Protein 3CIO (pdb70)

Foldseek 3Di:
DQLDQVSQVVVVFHALFEAADDPVVVVWVPDDDDDDDDQCCQPPVVDRRLVGLVSSVVSCVVVVDPLLAFEEEEEALAPPLCRCNSQLSNLLNVVVVVFAEEEEELALADFDVCVVLVHDQQAFLVCVLVPNDDDVVQWDASVSSNYIYGYSHHRDPCSVVSLQRCRVLVVSVVNRVVGNHYYYYYYHQNPDCSCLSNLQNGSEYEYGGERQEDDSPSVVVRVVVSVVGNRDYHHYHYYHNDDDPPDDDGHDDDD/DDDDVDLQVVVVFDALFEAAAFPCCVVPHDPVDDDDQAGDLCCQPVVVTRRLVRLVSSVVSVCVVVDPLLQFEEEEAALAPPLCSCNNLLSNLLVVVVVVWAEEEEELALPDFCVCNRLVHDQAFFDVCVLVVNDDDVVQWAARVSSGYIYGYSHHRDPCSQVSCLRCVLLVVSVVCSVVGNHYYYYYYHLVPDVSCLSSLVNHSEYEYEGEDPPDDSVSRVVSVVVSVVSPGHYNHYYYHHHYPPDDDDDDDDD

InterPro domains:
  IPR003856 Polysaccharide chain length determinant, N-terminal domain [PF02706] (16-107)
  IPR005702 Tyrosine-protein kinase Wzc-like, C-terminal domain [TIGR01007] (513-719)
  IPR005702 Tyrosine-protein kinase Wzc-like, C-terminal domain [cd05387] (513-702)
  IPR025669 AAA domain [PF13614] (543-654)
  IPR027417 P-loop containing nucleoside triphosphate hydrolase [G3DSA:3.40.50.300] (452-726)
  IPR027417 P-loop containing nucleoside triphosphate hydrolase [SSF52540] (532-710)
  IPR032807 Tyrosine-protein kinase, G-rich domain [PF13807] (368-448)
  IPR050445 Bacterial polysaccharide biosynthesis and export [PTHR32309] (1-707)

Nearest PDB structures (foldseek):
  3cio-assembly1_A  TM=1.004E+00  e=1.685E-54  unclassified
  3cio-assembly1_D  TM=9.711E-01  e=8.328E-46  unclassified
  7nib-assembly1_F  TM=9.555E-01  e=6.924E-33  Escherichia coli
  7nib-assembly1_E  TM=9.554E-01  e=2.880E-32  Escherichia coli
  7nhr-assembly1_D  TM=9.250E-01  e=1.443E-31  Escherichia coli

GO terms:
  GO:0042802 identical protein binding (F, IPI)
  GO:0004713 protein tyrosine kinase activity (F, IDA)
  GO:0005886 plasma membrane (C, IDA)
  GO:0016020 membrane (C, IDA)
  GO:0038083 peptidyl-tyrosine autophosphorylation (P, IDA)

Solvent-accessible surface area: 23907 Å² total; per-residue (Å²): 30,1,42,34,36,105,64,7,90,114,93,66,9,60,37,48,10,51,0,37,53,12,141,97,49,103,156,186,239,119,165,128,186,68,26,100,130,50,10,7,13,51,55,44,64,76,15,69,0,1,92,16,0,65,54,0,72,70,34,5,109,134,38,28,102,172,53,171,39,49,2,0,0,0,0,0,0,23,73,112,1,17,20,10,42,0,0,2,4,0,0,4,9,18,1,92,49,30,68,12,4,0,0,0,2,0,16,1,88,184,4,112,1,25,100,54,1,54,21,66,20,116,68,0,0,4,26,8,3,29,46,163,21,113,27,51,117,1,10,39,6,2,3,64,6,5,4,16,1,1,1,31,0,97,80,14,138,42,16,38,97,4,4,122,119,81,55,7,106,77,0,3,90,64,0,41,87,40,24,53,10,0,0,1,2,0,6,10,26,77,58,42,74,1,0,12,29,1,1,129,37,14,14,3,0,0,0,0,4,51,38,1,44,0,22,14,80,28,0,26,65,0,29,85,135,0,95,119,23,65,3,72,17,62,0,4,2,4,0,4,28,97,178,207,79,114,120,95,213,67,137,44,168,150,224,68,6,91,18,34,123,69,5,90,136,98,60,3,57,28,40,10,48,0,39,78,11,46,56,36,72,156,161,31,224,190,209,153,168,160,115,144,33,102,64,9,7,11,44,53,41,60,80,13,66,0,0,57,13,0,51,54,0,60,66,39,4,113,138,39,35,89,144,75,132,53,42,2,0,0,0,0,0,0,20,70,99,0,6,32,7,53,0,0,2,2,0,0,1,9,20,0,73,36,27,63,14,4,0,0,0,4,0,22,1,81,166,6,90,3,17,92,39,0,43,22,62,21,108,79,0,0,4,14,11,2,42,48,161,21,92,17,43,111,1,10,36,8,1,5,56,0,4,2,14,0,1,0,31,0,91,85,14,134,41,18,23,89,3,4,114,124,78,53,6,104,85,0,3,84,64,0,39,80,43,24,54,9,0,0,0,5,4,6,13,17,83,59,42,66,1,0,12,20,1,2,128,34,13,21,7,0,0,0,0,2,55,47,41,96,0,34,8,95,37,2,31,61,0,28,94,150,0,103,110,36,60,4,79,19,73,1,2,0,4,7,6,21,54,170,182,72,110,126,102,218,110,186,52,221

Structure (mmCIF, N/CA/C/O backbone):
data_3CIO
#
_entry.id   3CIO
#
_cell.length_a   115.514
_cell.length_b   51.731
_cell.length_c   120.519
_cell.angle_alpha   90.00
_cell.angle_beta   114.57
_cell.angle_gamma   90.00
#
_symmetry.space_group_name_H-M   'C 1 2 1'
#
loop_
_entity.id
_entity.type
_entity.pdbx_description
1 polymer 'Tyrosine-protein kinase etk'
2 non-polymer 'CHLORIDE ION'
3 water water
#
loop_
_atom_site.group_PDB
_atom_site.id
_atom_site.type_symbol
_atom_site.label_atom_id
_atom_site.label_alt_id
_atom_site.label_comp_id
_atom_site.label_asym_id
_atom_site.label_entity_id
_atom_site.label_seq_id
_atom_site.pdbx_PDB_ins_code
_atom_site.Cartn_x
_atom_site.Cartn_y
_atom_site.Cartn_z
_atom_site.occupancy
_atom_site.B_iso_or_equiv
_atom_site.auth_seq_id
_atom_site.auth_comp_id
_atom_site.auth_asym_id
_atom_site.auth_atom_id
_atom_site.pdbx_PDB_model_num
ATOM 1 N N . GLY A 1 25 ? 2.422 26.443 23.079 1.00 74.10 452 GLY A N 1
ATOM 2 C CA . GLY A 1 25 ? 3.552 25.600 22.598 1.00 81.74 452 GLY A CA 1
ATOM 3 C C . GLY A 1 25 ? 4.864 26.347 22.690 1.00 84.46 452 GLY A C 1
ATOM 4 O O . GLY A 1 25 ? 4.915 27.537 22.398 1.00 89.21 452 GLY A O 1
ATOM 5 N N . VAL A 1 26 ? 5.925 25.657 23.095 1.00 86.54 453 VAL A N 1
ATOM 6 C CA . VAL A 1 26 ? 7.230 26.291 23.229 1.00 92.44 453 VAL A CA 1
ATOM 7 C C . VAL A 1 26 ? 7.945 26.386 21.875 1.00 95.60 453 VAL A C 1
ATOM 8 O O . VAL A 1 26 ? 7.782 27.375 21.163 1.00 98.92 453 VAL A O 1
ATOM 12 N N . GLU A 1 27 ? 8.743 25.382 21.525 1.00 94.08 454 GLU A N 1
ATOM 13 C CA . GLU A 1 27 ? 9.432 25.357 20.234 1.00 96.30 454 GLU A CA 1
ATOM 14 C C . GLU A 1 27 ? 10.692 26.215 20.059 1.00 95.73 454 GLU A C 1
ATOM 15 O O . GLU A 1 27 ? 11.421 26.030 19.083 1.00 93.91 454 GLU A O 1
ATOM 21 N N . ALA A 1 28 ? 10.960 27.141 20.979 1.00 97.51 455 ALA A N 1
ATOM 22 C CA . ALA A 1 28 ? 12.149 28.000 20.858 1.00 98.90 455 ALA A CA 1
ATOM 23 C C . ALA A 1 28 ? 12.966 28.150 22.149 1.00 96.83 455 ALA A C 1
ATOM 24 O O . ALA A 1 28 ? 12.457 28.624 23.163 1.00 95.69 455 ALA A O 1
ATOM 26 N N . PRO A 1 29 ? 14.258 27.773 22.110 1.00 94.79 456 PRO A N 1
ATOM 27 C CA . PRO A 1 29 ? 15.175 27.847 23.256 1.00 94.19 456 PRO A CA 1
ATOM 28 C C . PRO A 1 29 ? 15.115 29.172 24.005 1.00 95.11 456 PRO A C 1
ATOM 29 O O . PRO A 1 29 ? 15.108 29.203 25.239 1.00 93.06 456 PRO A O 1
ATOM 33 N N . GLU A 1 30 ? 15.075 30.262 23.242 1.00 98.49 457 GLU A N 1
ATOM 34 C CA . GLU A 1 30 ? 15.025 31.609 23.801 1.00 97.68 457 GLU A CA 1
ATOM 35 C C . GLU A 1 30 ? 13.646 31.921 24.353 1.00 95.82 457 GLU A C 1
ATOM 36 O O . GLU A 1 30 ? 13.475 32.840 25.154 1.00 96.11 457 GLU A O 1
ATOM 42 N N . GLN A 1 31 ? 12.661 31.149 23.918 1.00 91.33 458 GLN A N 1
ATOM 43 C CA . GLN A 1 31 ? 11.301 31.338 24.382 1.00 89.68 458 GLN A CA 1
ATOM 44 C C . GLN A 1 31 ? 11.183 30.895 25.844 1.00 93.33 458 GLN A C 1
ATOM 45 O O . GLN A 1 31 ? 10.118 31.016 26.460 1.00 93.78 458 GLN A O 1
ATOM 51 N N . LEU A 1 32 ? 12.284 30.376 26.387 1.00 94.66 459 LEU A N 1
ATOM 52 C CA . LEU A 1 32 ? 12.333 29.931 27.778 1.00 94.50 459 LEU A CA 1
ATOM 53 C C . LEU A 1 32 ? 13.247 30.865 28.558 1.00 94.00 459 LEU A C 1
ATOM 54 O O . LEU A 1 32 ? 12.980 31.204 29.711 1.00 88.39 459 LEU A O 1
ATOM 59 N N . GLU A 1 33 ? 14.338 31.267 27.916 1.00 92.63 460 GLU A N 1
ATOM 60 C CA . GLU A 1 33 ? 15.305 32.159 28.533 1.00 94.77 460 GLU A CA 1
ATOM 61 C C . GLU A 1 33 ? 14.598 33.426 29.018 1.00 96.24 460 GLU A C 1
ATOM 62 O O . GLU A 1 33 ? 14.900 33.946 30.093 1.00 92.78 460 GLU A O 1
ATOM 68 N N . GLU A 1 34 ? 13.647 33.905 28.218 1.00 97.95 461 GLU A N 1
ATOM 69 C CA . GLU A 1 34 ? 12.881 35.106 28.544 1.00 97.01 461 GLU A CA 1
ATOM 70 C C . GLU A 1 34 ? 12.084 34.949 29.837 1.00 97.55 461 GLU A C 1
ATOM 71 O O . GLU A 1 34 ? 11.747 35.935 30.493 1.00 100.00 461 GLU A O 1
ATOM 77 N N . HIS A 1 35 ? 11.775 33.706 30.192 1.00 96.60 462 HIS A N 1
ATOM 78 C CA . HIS A 1 35 ? 11.037 33.411 31.413 1.00 97.96 462 HIS A CA 1
ATOM 79 C C . HIS A 1 35 ? 12.053 33.271 32.541 1.00 98.42 462 HIS A C 1
ATOM 80 O O . HIS A 1 35 ? 11.695 33.015 33.694 1.00 94.82 462 HIS A O 1
ATOM 87 N N . GLY A 1 36 ? 13.324 33.440 32.182 1.00 99.19 463 GLY A N 1
ATOM 88 C CA . GLY A 1 36 ? 14.407 33.327 33.143 1.00 100.00 463 GLY A CA 1
ATOM 89 C C . GLY A 1 36 ? 14.966 31.915 33.204 1.00 100.00 463 GLY A C 1
ATOM 90 O O . GLY A 1 36 ? 16.017 31.679 33.803 1.00 99.27 463 GLY A O 1
ATOM 91 N N . ILE A 1 37 ? 14.262 30.983 32.564 1.00 100.00 464 ILE A N 1
ATOM 92 C CA . ILE A 1 37 ? 14.642 29.573 32.540 1.00 94.98 464 ILE A CA 1
ATOM 93 C C . ILE A 1 37 ? 15.839 29.279 31.645 1.00 93.22 464 ILE A C 1
ATOM 94 O O . ILE A 1 37 ? 15.840 29.608 30.459 1.00 92.84 464 ILE A O 1
ATOM 99 N N . SER A 1 38 ? 16.854 28.650 32.232 1.00 89.97 465 SER A N 1
ATOM 100 C CA . SER A 1 38 ? 18.074 28.294 31.519 1.00 88.68 465 SER A CA 1
ATOM 101 C C . SER A 1 38 ? 17.959 26.915 30.878 1.00 86.91 465 SER A C 1
ATOM 102 O O . SER A 1 38 ? 17.641 25.935 31.551 1.00 90.70 465 SER A O 1
ATOM 105 N N . VAL A 1 39 ? 18.219 26.846 29.576 1.00 81.36 466 VAL A N 1
ATOM 106 C CA . VAL A 1 39 ? 18.140 25.590 28.836 1.00 80.48 466 VAL A CA 1
ATOM 107 C C . VAL A 1 39 ? 19.518 24.951 28.635 1.00 79.51 466 VAL A C 1
ATOM 108 O O . VAL A 1 39 ? 20.333 25.440 27.847 1.00 81.59 466 VAL A O 1
ATOM 112 N N . TYR A 1 40 ? 19.768 23.852 29.345 1.00 74.94 467 TYR A N 1
ATOM 113 C CA . TYR A 1 40 ? 21.045 23.149 29.246 1.00 74.30 467 TYR A CA 1
ATOM 114 C C . TYR A 1 40 ? 21.264 22.445 27.915 1.00 72.25 467 TYR A C 1
ATOM 115 O O . TYR A 1 40 ? 22.397 22.102 27.576 1.00 73.88 467 TYR A O 1
ATOM 124 N N . ALA A 1 41 ? 20.192 22.226 27.159 1.00 71.37 468 ALA A N 1
ATOM 125 C CA . ALA A 1 41 ? 20.315 21.571 25.861 1.00 71.02 468 ALA A CA 1
ATOM 126 C C . ALA A 1 41 ? 19.036 21.562 25.030 1.00 69.97 468 ALA A C 1
ATOM 127 O O . ALA A 1 41 ? 17.919 21.597 25.555 1.00 66.80 468 ALA A O 1
ATOM 129 N N . THR A 1 42 ? 19.235 21.522 23.716 1.00 67.32 469 THR A N 1
ATOM 130 C CA . THR A 1 42 ? 18.161 21.481 22.737 1.00 68.83 469 THR A CA 1
ATOM 131 C C . THR A 1 42 ? 18.426 20.202 21.959 1.00 69.89 469 THR A C 1
ATOM 132 O O . THR A 1 42 ? 19.508 20.023 21.400 1.00 64.20 469 THR A O 1
ATOM 136 N N . ILE A 1 43 ? 17.446 19.307 21.938 1.00 73.78 470 ILE A N 1
ATOM 137 C CA . ILE A 1 43 ? 17.616 18.032 21.256 1.00 76.34 470 ILE A CA 1
ATOM 138 C C . ILE A 1 43 ? 16.615 17.817 20.120 1.00 78.96 470 ILE A C 1
ATOM 139 O O . ILE A 1 43 ? 15.401 17.828 20.324 1.00 86.53 470 ILE A O 1
ATOM 144 N N . PRO A 1 44 ? 17.119 17.621 18.899 1.00 76.38 471 PRO A N 1
ATOM 145 C CA . PRO A 1 44 ? 16.260 17.403 17.738 1.00 77.79 471 PRO A CA 1
ATOM 146 C C . PRO A 1 44 ? 15.780 15.965 17.751 1.00 81.99 471 PRO A C 1
ATOM 147 O O . PRO A 1 44 ? 16.448 15.102 18.321 1.00 84.94 471 PRO A O 1
ATOM 151 N N . MET A 1 45 ? 14.640 15.700 17.120 1.00 87.51 472 MET A N 1
ATOM 152 C CA . MET A 1 45 ? 14.124 14.339 17.067 1.00 91.78 472 MET A CA 1
ATOM 153 C C . MET A 1 45 ? 14.600 13.576 15.848 1.00 91.58 472 MET A C 1
ATOM 154 O O . MET A 1 45 ? 14.579 14.081 14.728 1.00 93.96 472 MET A O 1
ATOM 159 N N . SER A 1 46 ? 15.038 12.349 16.096 1.00 92.99 473 SER A N 1
ATOM 160 C CA . SER A 1 46 ? 15.564 11.465 15.068 1.00 93.85 473 SER A CA 1
ATOM 161 C C . SER A 1 46 ? 14.472 10.787 14.249 1.00 96.30 473 SER A C 1
ATOM 162 O O . SER A 1 46 ? 13.558 10.175 14.804 1.00 92.54 473 SER A O 1
ATOM 165 N N . GLU A 1 47 ? 14.572 10.900 12.925 1.00 100.00 474 GLU A N 1
ATOM 166 C CA . GLU A 1 47 ? 13.600 10.279 12.031 1.00 100.00 474 GLU A CA 1
ATOM 167 C C . GLU A 1 47 ? 13.942 8.806 11.840 1.00 100.00 474 GLU A C 1
ATOM 168 O O . GLU A 1 47 ? 13.053 7.972 11.665 1.00 97.65 474 GLU A O 1
ATOM 174 N N . TRP A 1 48 ? 15.236 8.495 11.873 1.00 100.00 475 TRP A N 1
ATOM 175 C CA . TRP A 1 48 ? 15.699 7.119 11.728 1.00 100.00 475 TRP A CA 1
ATOM 176 C C . TRP A 1 48 ? 15.133 6.289 12.881 1.00 100.00 475 TRP A C 1
ATOM 177 O O . TRP A 1 48 ? 14.941 5.078 12.754 1.00 100.00 475 TRP A O 1
ATOM 188 N N . LEU A 1 49 ? 14.861 6.959 14.000 1.00 99.49 476 LEU A N 1
ATOM 189 C CA . LEU A 1 49 ? 14.330 6.306 15.191 1.00 99.93 476 LEU A CA 1
ATOM 190 C C . LEU A 1 49 ? 12.843 5.981 15.044 1.00 100.00 476 LEU A C 1
ATOM 191 O O . LEU A 1 49 ? 12.319 5.121 15.750 1.00 100.00 476 LEU A O 1
ATOM 196 N N . ASP A 1 50 ? 12.156 6.670 14.136 1.00 100.00 477 ASP A N 1
ATOM 197 C CA . ASP A 1 50 ? 10.740 6.386 13.908 1.00 100.00 477 ASP A CA 1
ATOM 198 C C . ASP A 1 50 ? 10.641 5.239 12.910 1.00 100.00 477 ASP A C 1
ATOM 199 O O . ASP A 1 50 ? 9.742 4.400 12.994 1.00 98.67 477 ASP A O 1
ATOM 204 N N . LYS A 1 51 ? 11.572 5.214 11.961 1.00 100.00 478 LYS A N 1
ATOM 205 C CA . LYS A 1 51 ? 11.627 4.135 10.987 1.00 99.33 478 LYS A CA 1
ATOM 206 C C . LYS A 1 51 ? 11.845 2.897 11.855 1.00 100.00 478 LYS A C 1
ATOM 207 O O . LYS A 1 51 ? 11.365 1.805 11.546 1.00 100.00 478 LYS A O 1
ATOM 213 N N . ARG A 1 52 ? 12.571 3.104 12.954 1.00 100.00 479 ARG A N 1
ATOM 214 C CA . ARG A 1 52 ? 12.904 2.059 13.918 1.00 99.45 479 ARG A CA 1
ATOM 215 C C . ARG A 1 52 ? 13.640 0.895 13.270 1.00 100.00 479 ARG A C 1
ATOM 216 O O . ARG A 1 52 ? 13.188 -0.258 13.437 1.00 100.00 479 ARG A O 1
ATOM 224 N N . GLN A 1 64 ? 25.739 -22.466 11.797 1.00 100.00 491 GLN A N 1
ATOM 225 C CA . GLN A 1 64 ? 24.747 -21.424 11.406 1.00 100.00 491 GLN A CA 1
ATOM 226 C C . GLN A 1 64 ? 23.692 -21.246 12.497 1.00 100.00 491 GLN A C 1
ATOM 227 O O . GLN A 1 64 ? 22.493 -21.198 12.219 1.00 100.00 491 GLN A O 1
ATOM 233 N N . GLN A 1 65 ? 24.152 -21.142 13.742 1.00 100.00 492 GLN A N 1
ATOM 234 C CA . GLN A 1 65 ? 23.260 -20.973 14.884 1.00 100.00 492 GLN A CA 1
ATOM 235 C C . GLN A 1 65 ? 23.549 -19.698 15.682 1.00 100.00 492 GLN A C 1
ATOM 236 O O . GLN A 1 65 ? 22.958 -18.652 15.415 1.00 100.00 492 GLN A O 1
ATOM 242 N N . ARG A 1 66 ? 24.453 -19.802 16.656 1.00 100.00 493 ARG A N 1
ATOM 243 C CA . ARG A 1 66 ? 24.844 -18.689 17.529 1.00 100.00 493 ARG A CA 1
ATOM 244 C C . ARG A 1 66 ? 23.661 -18.185 18.363 1.00 100.00 493 ARG A C 1
ATOM 245 O O . ARG A 1 66 ? 22.528 -18.138 17.881 1.00 100.00 493 ARG A O 1
ATOM 253 N N . HIS A 1 67 ? 23.926 -17.812 19.613 1.00 100.00 494 HIS A N 1
ATOM 254 C CA . HIS A 1 67 ? 22.874 -17.316 20.499 1.00 100.00 494 HIS A CA 1
ATOM 255 C C . HIS A 1 67 ? 23.219 -15.962 21.119 1.00 100.00 494 HIS A C 1
ATOM 256 O O . HIS A 1 67 ? 24.356 -15.721 21.527 1.00 100.00 494 HIS A O 1
ATOM 263 N N . ARG A 1 68 ? 22.220 -15.087 21.188 1.00 100.00 495 ARG A N 1
ATOM 264 C CA . ARG A 1 68 ? 22.390 -13.747 21.741 1.00 100.00 495 ARG A CA 1
ATOM 265 C C . ARG A 1 68 ? 21.162 -13.352 22.562 1.00 100.00 495 ARG A C 1
ATOM 266 O O . ARG A 1 68 ? 20.314 -14.192 22.866 1.00 100.00 495 ARG A O 1
ATOM 274 N N . THR A 1 69 ? 21.071 -12.074 22.919 1.00 100.00 496 THR A N 1
ATOM 275 C CA . THR A 1 69 ? 19.945 -11.577 23.706 1.00 100.00 496 THR A CA 1
ATOM 276 C C . THR A 1 69 ? 19.617 -10.127 23.355 1.00 100.00 496 THR A C 1
ATOM 277 O O . THR A 1 69 ? 20.258 -9.528 22.490 1.00 100.00 496 THR A O 1
ATOM 281 N N . LYS A 1 70 ? 18.607 -9.577 24.027 1.00 100.00 497 LYS A N 1
ATOM 282 C CA . LYS A 1 70 ? 18.176 -8.196 23.820 1.00 100.00 497 LYS A CA 1
ATOM 283 C C . LYS A 1 70 ? 17.573 -7.969 22.435 1.00 100.00 497 LYS A C 1
ATOM 284 O O . LYS A 1 70 ? 17.828 -8.729 21.500 1.00 100.00 497 LYS A O 1
ATOM 290 N N . ASN A 1 71 ? 16.776 -6.911 22.314 1.00 100.00 498 ASN A N 1
ATOM 291 C CA . ASN A 1 71 ? 16.140 -6.567 21.047 1.00 100.00 498 ASN A CA 1
ATOM 292 C C . ASN A 1 71 ? 16.365 -5.099 20.682 1.00 100.00 498 ASN A C 1
ATOM 293 O O . ASN A 1 71 ? 16.968 -4.339 21.444 1.00 100.00 498 ASN A O 1
ATOM 298 N N . ILE A 1 72 ? 15.875 -4.711 19.509 1.00 100.00 499 ILE A N 1
ATOM 299 C CA . ILE A 1 72 ? 16.015 -3.343 19.021 1.00 100.00 499 ILE A CA 1
ATOM 300 C C . ILE A 1 72 ? 15.034 -2.407 19.714 1.00 99.51 499 ILE A C 1
ATOM 301 O O . ILE A 1 72 ? 13.988 -2.841 20.192 1.00 100.00 499 ILE A O 1
ATOM 306 N N . PRO A 1 73 ? 15.367 -1.110 19.799 1.00 97.49 500 PRO A N 1
ATOM 307 C CA . PRO A 1 73 ? 16.582 -0.447 19.317 1.00 97.43 500 PRO A CA 1
ATOM 308 C C . PRO A 1 73 ? 17.082 0.609 20.326 1.00 95.49 500 PRO A C 1
ATOM 309 O O . PRO A 1 73 ? 16.279 1.262 21.001 1.00 100.00 500 PRO A O 1
ATOM 313 N N . PHE A 1 74 ? 18.398 0.774 20.437 1.00 86.67 501 PHE A N 1
ATOM 314 C CA . PHE A 1 74 ? 18.954 1.766 21.359 1.00 75.36 501 PHE A CA 1
ATOM 315 C C . PHE A 1 74 ? 19.804 2.749 20.565 1.00 71.33 501 PHE A C 1
ATOM 316 O O . PHE A 1 74 ? 20.970 2.493 20.270 1.00 72.29 501 PHE A O 1
ATOM 324 N N . LEU A 1 75 ? 19.205 3.882 20.231 1.00 69.69 502 LEU A N 1
ATOM 325 C CA . LEU A 1 75 ? 19.858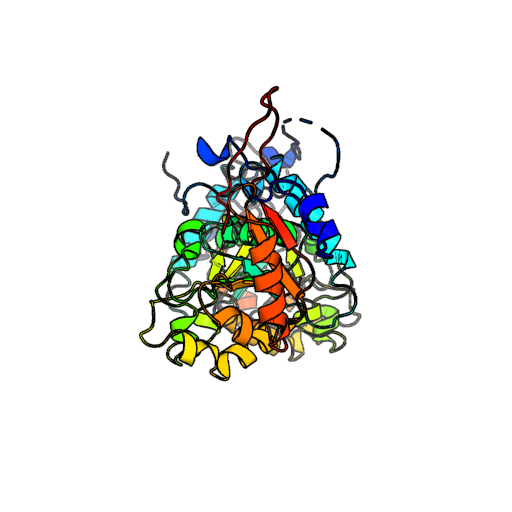 4.917 19.436 1.00 68.33 502 LEU A CA 1
ATOM 326 C C . LEU A 1 75 ? 21.313 5.245 19.785 1.00 66.02 502 LEU A C 1
ATOM 327 O O . LEU A 1 75 ? 22.164 5.327 18.904 1.00 68.01 502 LEU A O 1
ATOM 332 N N . ALA A 1 76 ? 21.599 5.432 21.066 1.00 67.04 503 ALA A N 1
ATOM 333 C CA . ALA A 1 76 ? 22.953 5.773 21.491 1.00 67.61 503 ALA A CA 1
ATOM 334 C C . ALA A 1 76 ? 24.023 4.833 20.951 1.00 68.73 503 ALA A C 1
ATOM 335 O O . ALA A 1 76 ? 25.081 5.290 20.518 1.00 70.34 503 ALA A O 1
ATOM 337 N N . VAL A 1 77 ? 23.768 3.528 20.967 1.00 67.51 504 VAL A N 1
ATOM 338 C CA . VAL A 1 77 ? 24.777 2.599 20.479 1.00 68.25 504 VAL A CA 1
ATOM 339 C C . VAL A 1 77 ? 24.580 2.218 19.018 1.00 73.13 504 VAL A C 1
ATOM 340 O O . VAL A 1 77 ? 25.551 1.969 18.302 1.00 76.39 504 VAL A O 1
ATOM 344 N N . ASP A 1 78 ? 23.328 2.181 18.575 1.00 76.43 505 ASP A N 1
ATOM 345 C CA . ASP A 1 78 ? 23.019 1.831 17.191 1.00 79.27 505 ASP A CA 1
ATOM 346 C C . ASP A 1 78 ? 23.543 2.890 16.230 1.00 82.80 505 ASP A C 1
ATOM 347 O O . ASP A 1 78 ? 24.468 2.623 15.460 1.00 86.32 505 ASP A O 1
ATOM 352 N N . ASN A 1 79 ? 22.949 4.084 16.272 1.00 81.34 506 ASN A N 1
ATOM 353 C CA . ASN A 1 79 ? 23.386 5.186 15.415 1.00 79.76 506 ASN A CA 1
ATOM 354 C C . ASN A 1 79 ? 23.996 6.289 16.280 1.00 76.25 506 ASN A C 1
ATOM 355 O O . ASN A 1 79 ? 23.312 7.225 16.683 1.00 75.28 506 ASN A O 1
ATOM 360 N N . PRO A 1 80 ? 25.298 6.183 16.579 1.00 72.98 507 PRO A N 1
ATOM 361 C CA . PRO A 1 80 ? 26.026 7.152 17.399 1.00 73.16 507 PRO A CA 1
ATOM 362 C C . PRO A 1 80 ? 26.155 8.535 16.789 1.00 77.95 507 PRO A C 1
ATOM 363 O O . PRO A 1 80 ? 26.144 9.536 17.505 1.00 82.48 507 PRO A O 1
ATOM 367 N N . ALA A 1 81 ? 26.282 8.587 15.465 1.00 82.11 508 ALA A N 1
ATOM 368 C CA . ALA A 1 81 ? 26.442 9.851 14.744 1.00 82.18 508 ALA A CA 1
ATOM 369 C C . ALA A 1 81 ? 25.158 10.665 14.644 1.00 81.00 508 ALA A C 1
ATOM 370 O O . ALA A 1 81 ? 25.176 11.817 14.208 1.00 80.53 508 ALA A O 1
ATOM 372 N N . ASP A 1 82 ? 24.049 10.061 15.052 1.00 79.20 509 ASP A N 1
ATOM 373 C CA . ASP A 1 82 ? 22.748 10.713 15.005 1.00 77.07 509 ASP A CA 1
ATOM 374 C C . ASP A 1 82 ? 22.789 12.124 15.582 1.00 75.08 509 ASP A C 1
ATOM 375 O O . ASP A 1 82 ? 23.536 12.403 16.511 1.00 75.84 509 ASP A O 1
ATOM 380 N N . SER A 1 83 ? 21.980 13.013 15.022 1.00 72.25 510 SER A N 1
ATOM 381 C CA . SER A 1 83 ? 21.933 14.396 15.476 1.00 74.98 510 SER A CA 1
ATOM 382 C C . SER A 1 83 ? 21.343 14.538 16.880 1.00 75.45 510 SER A C 1
ATOM 383 O O . SER A 1 83 ? 21.699 15.453 17.623 1.00 74.35 510 SER A O 1
ATOM 386 N N . ALA A 1 84 ? 20.440 13.630 17.241 1.00 75.73 511 ALA A N 1
ATOM 387 C CA . ALA A 1 84 ? 19.813 13.667 18.559 1.00 75.67 511 ALA A CA 1
ATOM 388 C C . ALA A 1 84 ? 20.844 13.313 19.631 1.00 74.40 511 ALA A C 1
ATOM 389 O O . ALA A 1 84 ? 20.848 13.886 20.722 1.00 75.21 511 ALA A O 1
ATOM 391 N N . VAL A 1 85 ? 21.719 12.369 19.296 1.00 72.80 512 VAL A N 1
ATOM 392 C CA . VAL A 1 85 ? 22.771 11.902 20.186 1.00 70.27 512 VAL A CA 1
ATOM 393 C C . VAL A 1 85 ? 23.862 12.959 20.383 1.00 72.45 512 VAL A C 1
ATOM 394 O O . VAL A 1 85 ? 24.320 13.187 21.504 1.00 72.36 512 VAL A O 1
ATOM 398 N N . GLU A 1 86 ? 24.279 13.593 19.290 1.00 71.23 513 GLU A N 1
ATOM 399 C CA . GLU A 1 86 ? 25.307 14.632 19.339 1.00 74.03 513 GLU A CA 1
ATOM 400 C C . GLU A 1 86 ? 24.894 15.741 20.306 1.00 74.61 513 GLU A C 1
ATOM 401 O O . GLU A 1 86 ? 25.732 16.348 20.982 1.00 76.73 513 GLU A O 1
ATOM 407 N N . ALA A 1 87 ? 23.595 16.009 20.359 1.00 72.15 514 ALA A N 1
ATOM 408 C CA . ALA A 1 87 ? 23.075 17.046 21.235 1.00 75.00 514 ALA A CA 1
ATOM 409 C C . ALA A 1 87 ? 23.130 16.608 22.694 1.00 73.89 514 ALA A C 1
ATOM 410 O O . ALA A 1 87 ? 23.370 17.422 23.582 1.00 79.62 514 ALA A O 1
ATOM 412 N N . VAL A 1 88 ? 22.905 15.321 22.939 1.00 72.72 515 VAL A N 1
ATOM 413 C CA . VAL A 1 88 ? 22.951 14.793 24.297 1.00 66.25 515 VAL A CA 1
ATOM 414 C C . VAL A 1 88 ? 24.380 14.906 24.821 1.00 65.18 515 VAL A C 1
ATOM 415 O O . VAL A 1 88 ? 24.589 15.111 26.017 1.00 62.10 515 VAL A O 1
ATOM 419 N N . ARG A 1 89 ? 25.360 14.779 23.925 1.00 62.00 516 ARG A N 1
ATOM 420 C CA . ARG A 1 89 ? 26.764 14.899 24.319 1.00 63.38 516 ARG A CA 1
ATOM 421 C C . ARG A 1 89 ? 27.004 16.338 24.759 1.00 65.15 516 ARG A C 1
ATOM 422 O O . ARG A 1 89 ? 27.802 16.602 25.662 1.00 67.22 516 ARG A O 1
ATOM 430 N N . ALA A 1 90 ? 26.308 17.263 24.099 1.00 62.44 517 ALA A N 1
ATOM 431 C CA . ALA A 1 90 ? 26.414 18.678 24.417 1.00 60.53 517 ALA A CA 1
ATOM 432 C C . ALA A 1 90 ? 25.764 18.882 25.774 1.00 58.83 517 ALA A C 1
ATOM 433 O O . ALA A 1 90 ? 26.121 19.798 26.510 1.00 61.54 517 ALA A O 1
ATOM 435 N N . LEU A 1 91 ? 24.804 18.015 26.090 1.00 56.07 518 LEU A N 1
ATOM 436 C CA . LEU A 1 91 ? 24.100 18.061 27.364 1.00 56.62 518 LEU A CA 1
ATOM 437 C C . LEU A 1 91 ? 25.098 17.591 28.424 1.00 69.02 518 LEU A C 1
ATOM 438 O O . LEU A 1 91 ? 25.080 18.056 29.571 1.00 74.11 518 LEU A O 1
ATOM 443 N N . ARG A 1 92 ? 25.967 16.660 28.031 1.00 65.16 519 ARG A N 1
ATOM 444 C CA . ARG A 1 92 ? 26.981 16.141 28.935 1.00 65.22 519 ARG A CA 1
ATOM 445 C C . ARG A 1 92 ? 27.965 17.254 29.256 1.00 60.91 519 ARG A C 1
ATOM 446 O O . ARG A 1 92 ? 28.224 17.550 30.423 1.00 63.31 519 ARG A O 1
ATOM 454 N N . THR A 1 93 ? 28.512 17.862 28.209 1.00 52.11 520 THR A N 1
ATOM 455 C CA . THR A 1 93 ? 29.466 18.944 28.366 1.00 47.38 520 THR A CA 1
ATOM 456 C C . THR A 1 93 ? 28.915 20.050 29.263 1.00 52.22 520 THR A C 1
ATOM 457 O O . THR A 1 93 ? 29.667 20.683 30.000 1.00 51.88 520 THR A O 1
ATOM 461 N N . SER A 1 94 ? 27.604 20.274 29.204 1.00 49.99 521 SER A N 1
ATOM 462 C CA . SER A 1 94 ? 26.965 21.294 30.027 1.00 56.84 521 SER A CA 1
ATOM 463 C C . SER A 1 94 ? 26.914 20.891 31.494 1.00 63.85 521 SER A C 1
ATOM 464 O O . SER A 1 94 ? 27.215 21.703 32.369 1.00 63.90 521 SER A O 1
ATOM 467 N N . LEU A 1 95 ? 26.514 19.649 31.764 1.00 68.26 522 LEU A N 1
ATOM 468 C CA . LEU A 1 95 ? 26.457 19.161 33.137 1.00 63.75 522 LEU A CA 1
ATOM 469 C C . LEU A 1 95 ? 27.865 19.097 33.714 1.00 65.17 522 LEU A C 1
ATOM 470 O O . LEU A 1 95 ? 28.072 19.369 34.897 1.00 60.55 522 LEU A O 1
ATOM 475 N N . HIS A 1 96 ? 28.835 18.739 32.876 1.00 67.19 523 HIS A N 1
ATOM 476 C CA . HIS A 1 96 ? 30.220 18.652 33.331 1.00 71.32 523 HIS A CA 1
ATOM 477 C C . HIS A 1 96 ? 30.588 19.921 34.093 1.00 73.00 523 HIS A C 1
ATOM 478 O O . HIS A 1 96 ? 31.157 19.864 35.181 1.00 73.33 523 HIS A O 1
ATOM 485 N N . PHE A 1 97 ? 30.271 21.065 33.498 1.00 71.80 524 PHE A N 1
ATOM 486 C CA . PHE A 1 97 ? 30.530 22.353 34.118 1.00 71.08 524 PHE A CA 1
ATOM 487 C C . PHE A 1 97 ? 29.521 22.517 35.255 1.00 74.24 524 PHE A C 1
ATOM 488 O O . PHE A 1 97 ? 29.884 22.509 36.428 1.00 72.10 524 PHE A O 1
ATOM 496 N N . ALA A 1 98 ? 28.249 22.651 34.896 1.00 75.18 525 ALA A N 1
ATOM 497 C CA . ALA A 1 98 ? 27.188 22.812 35.876 1.00 79.18 525 ALA A CA 1
ATOM 498 C C . ALA A 1 98 ? 27.463 21.979 37.123 1.00 84.55 525 ALA A C 1
ATOM 499 O O . ALA A 1 98 ? 27.536 22.511 38.231 1.00 88.22 525 ALA A O 1
ATOM 501 N N . MET A 1 99 ? 27.619 20.671 36.936 1.00 84.04 526 MET A N 1
ATOM 502 C CA . MET A 1 99 ? 27.881 19.763 38.047 1.00 84.15 526 MET A CA 1
ATOM 503 C C . MET A 1 99 ? 29.339 19.791 38.474 1.00 89.91 526 MET A C 1
ATOM 504 O O . MET A 1 99 ? 30.009 18.757 38.522 1.00 90.65 526 MET A O 1
ATOM 509 N N . MET A 1 100 ? 29.832 20.986 38.774 1.00 96.04 527 MET A N 1
ATOM 510 C CA . MET A 1 100 ? 31.206 21.144 39.220 1.00 95.47 527 MET A CA 1
ATOM 511 C C . MET A 1 100 ? 31.122 21.439 40.712 1.00 96.39 527 MET A C 1
ATOM 512 O O . MET A 1 100 ? 30.355 22.303 41.147 1.00 90.09 527 MET A O 1
ATOM 517 N N . GLU A 1 101 ? 31.893 20.693 41.491 1.00 100.00 528 GLU A N 1
ATOM 518 C CA . GLU A 1 101 ? 31.923 20.861 42.936 1.00 100.00 528 GLU A CA 1
ATOM 519 C C . GLU A 1 101 ? 30.545 21.140 43.538 1.00 100.00 528 GLU A C 1
ATOM 520 O O . GLU A 1 101 ? 30.203 22.279 43.856 1.00 100.00 528 GLU A O 1
ATOM 526 N N . THR A 1 102 ? 29.755 20.078 43.662 1.00 100.00 529 THR A N 1
ATOM 527 C CA . THR A 1 102 ? 28.421 20.134 44.251 1.00 98.35 529 THR A CA 1
ATOM 528 C C . THR A 1 102 ? 28.396 18.954 45.221 1.00 97.22 529 THR A C 1
ATOM 529 O O . THR A 1 102 ? 27.447 18.770 45.990 1.00 96.44 529 THR A O 1
ATOM 533 N N . GLU A 1 103 ? 29.477 18.172 45.161 1.00 95.15 530 GLU A N 1
ATOM 534 C CA . GLU A 1 103 ? 29.697 16.981 45.984 1.00 89.04 530 GLU A CA 1
ATOM 535 C C . GLU A 1 103 ? 28.751 15.823 45.668 1.00 82.36 530 GLU A C 1
ATOM 536 O O . GLU A 1 103 ? 29.173 14.667 45.616 1.00 79.49 530 GLU A O 1
ATOM 542 N N . ASN A 1 104 ? 27.478 16.141 45.451 1.00 73.57 531 ASN A N 1
ATOM 543 C CA . ASN A 1 104 ? 26.471 15.139 45.123 1.00 63.86 531 ASN A CA 1
ATOM 544 C C . ASN A 1 104 ? 26.536 14.826 43.630 1.00 58.09 531 ASN A C 1
ATOM 545 O O . ASN A 1 104 ? 26.683 15.732 42.808 1.00 63.25 531 ASN A O 1
ATOM 550 N N . ASN A 1 105 ? 26.435 13.550 43.273 1.00 51.43 532 ASN A N 1
ATOM 551 C CA . ASN A 1 105 ? 26.480 13.172 41.867 1.00 47.06 532 ASN A CA 1
ATOM 552 C C . ASN A 1 105 ? 25.221 12.482 41.371 1.00 42.78 532 ASN A C 1
ATOM 553 O O . ASN A 1 105 ? 25.261 11.655 40.470 1.00 34.64 532 ASN A O 1
ATOM 558 N N . ILE A 1 106 ? 24.102 12.856 41.975 1.00 35.27 533 ILE A N 1
ATOM 559 C CA . ILE A 1 106 ? 22.802 12.340 41.605 1.00 42.74 533 ILE A CA 1
ATOM 560 C C . ILE A 1 106 ? 22.120 13.440 40.802 1.00 45.79 533 ILE A C 1
ATOM 561 O O . ILE A 1 106 ? 22.009 14.577 41.257 1.00 46.16 533 ILE A O 1
ATOM 566 N N . LEU A 1 107 ? 21.685 13.087 39.599 1.00 44.78 534 LEU A N 1
ATOM 567 C CA . LEU A 1 107 ? 21.021 14.007 38.695 1.00 42.56 534 LEU A CA 1
ATOM 568 C C . LEU A 1 107 ? 19.613 13.487 38.460 1.00 49.05 534 LEU A C 1
ATOM 569 O O . LEU A 1 107 ? 19.433 12.400 37.912 1.00 59.09 534 LEU A O 1
ATOM 574 N N . MET A 1 108 ? 18.613 14.246 38.891 1.00 50.01 535 MET A N 1
ATOM 575 C CA . MET A 1 108 ? 17.226 13.836 38.707 1.00 48.59 535 MET A CA 1
ATOM 576 C C . MET A 1 108 ? 16.665 14.433 37.413 1.00 44.76 535 MET A C 1
ATOM 577 O O . MET A 1 108 ? 16.768 15.629 37.183 1.00 47.26 535 MET A O 1
ATOM 582 N N . ILE A 1 109 ? 16.102 13.591 36.556 1.00 48.87 536 ILE A N 1
ATOM 583 C CA . ILE A 1 109 ? 15.501 14.070 35.318 1.00 50.58 536 ILE A CA 1
ATOM 584 C C . ILE A 1 109 ? 13.997 13.894 35.427 1.00 58.81 536 ILE A C 1
ATOM 585 O O . ILE A 1 109 ? 13.499 12.858 35.864 1.00 57.85 536 ILE A O 1
ATOM 590 N N . THR A 1 110 ? 13.270 14.925 35.030 1.00 64.88 537 THR A N 1
ATOM 591 C CA . THR A 1 110 ? 11.823 14.891 35.097 1.00 64.13 537 THR A CA 1
ATOM 592 C C . THR A 1 110 ? 11.276 15.817 34.035 1.00 60.06 537 THR A C 1
ATOM 593 O O . THR A 1 110 ? 12.021 16.581 33.424 1.00 60.30 537 THR A O 1
ATOM 597 N N . GLY A 1 111 ? 9.975 15.735 33.802 1.00 58.38 538 GLY A N 1
ATOM 598 C CA . GLY A 1 111 ? 9.369 16.586 32.802 1.00 58.52 538 GLY A CA 1
ATOM 599 C C . GLY A 1 111 ? 8.201 17.375 33.345 1.00 60.51 538 GLY A C 1
ATOM 600 O O . GLY A 1 111 ? 7.739 17.153 34.467 1.00 57.84 538 GLY A O 1
ATOM 601 N N . ALA A 1 112 ? 7.718 18.314 32.544 1.00 65.07 539 ALA A N 1
ATOM 602 C CA . ALA A 1 112 ? 6.582 19.114 32.953 1.00 64.56 539 ALA A CA 1
ATOM 603 C C . ALA A 1 112 ? 5.367 18.195 32.988 1.00 63.80 539 ALA A C 1
ATOM 604 O O . ALA A 1 112 ? 4.705 18.047 34.022 1.00 62.33 539 ALA A O 1
ATOM 606 N N . THR A 1 113 ? 5.103 17.554 31.854 1.00 60.49 540 THR A N 1
ATOM 607 C CA . THR A 1 113 ? 3.952 16.666 31.717 1.00 67.30 540 THR A CA 1
ATOM 608 C C . THR A 1 113 ? 4.325 15.345 31.041 1.00 68.38 540 THR A C 1
ATOM 609 O O . THR A 1 113 ? 5.493 15.100 30.729 1.00 73.61 540 THR A O 1
ATOM 613 N N . PRO A 1 114 ? 3.330 14.467 30.827 1.00 67.21 541 PRO A N 1
ATOM 614 C CA . PRO A 1 114 ? 3.545 13.168 30.176 1.00 66.01 541 PRO A CA 1
ATOM 615 C C . PRO A 1 114 ? 3.932 13.294 28.690 1.00 69.59 541 PRO A C 1
ATOM 616 O O . PRO A 1 114 ? 3.582 14.269 28.021 1.00 77.13 541 PRO A O 1
ATOM 620 N N . ASP A 1 115 ? 4.658 12.301 28.188 1.00 70.64 542 ASP A N 1
ATOM 621 C CA . ASP A 1 115 ? 5.104 12.265 26.795 1.00 76.31 542 ASP A CA 1
ATOM 622 C C . ASP A 1 115 ? 6.057 13.406 26.425 1.00 70.65 542 ASP A C 1
ATOM 623 O O . ASP A 1 115 ? 5.908 14.051 25.388 1.00 68.85 542 ASP A O 1
ATOM 628 N N . SER A 1 116 ? 7.049 13.634 27.275 1.00 67.68 543 SER A N 1
ATOM 629 C CA . SER A 1 116 ? 8.039 14.682 27.060 1.00 64.21 543 SER A CA 1
ATOM 630 C C . SER A 1 116 ? 9.302 14.112 26.428 1.00 60.47 543 SER A C 1
ATOM 631 O O . SER A 1 116 ? 10.174 14.856 25.970 1.00 56.34 543 SER A O 1
ATOM 634 N N . GLY A 1 117 ? 9.390 12.785 26.407 1.00 60.02 544 GLY A N 1
ATOM 635 C CA . GLY A 1 117 ? 10.556 12.121 25.855 1.00 53.39 544 GLY A CA 1
ATOM 636 C C . GLY A 1 117 ? 11.692 12.160 26.852 1.00 52.07 544 GLY A C 1
ATOM 637 O O . GLY A 1 117 ? 12.856 12.070 26.474 1.00 54.74 544 GLY A O 1
ATOM 638 N N . LYS A 1 118 ? 11.352 12.288 28.133 1.00 53.30 545 LYS A N 1
ATOM 639 C CA . LYS A 1 118 ? 12.358 12.366 29.183 1.00 51.08 545 LYS A CA 1
ATOM 640 C C . LYS A 1 118 ? 13.136 11.074 29.344 1.00 48.98 545 LYS A C 1
ATOM 641 O O . LYS A 1 118 ? 14.320 11.106 29.655 1.00 50.79 545 LYS A O 1
ATOM 647 N N . THR A 1 119 ? 12.483 9.939 29.131 1.00 45.48 546 THR A N 1
ATOM 648 C CA . THR A 1 119 ? 13.168 8.657 29.245 1.00 46.20 546 THR A CA 1
ATOM 649 C C . THR A 1 119 ? 14.176 8.522 28.113 1.00 50.42 546 THR A C 1
ATOM 650 O O . THR A 1 119 ? 15.208 7.872 28.263 1.00 56.95 546 THR A O 1
ATOM 654 N N . PHE A 1 120 ? 13.874 9.131 26.973 1.00 44.37 547 PHE A N 1
ATOM 655 C CA . PHE A 1 120 ? 14.784 9.060 25.850 1.00 41.42 547 PHE A CA 1
ATOM 656 C C . PHE A 1 120 ? 16.049 9.850 26.175 1.00 45.82 547 PHE A C 1
ATOM 657 O O . PHE A 1 120 ? 17.174 9.377 25.987 1.00 42.37 547 PHE A O 1
ATOM 665 N N . VAL A 1 121 ? 15.844 11.073 26.646 1.00 47.75 548 VAL A N 1
ATOM 666 C CA . VAL A 1 121 ? 16.937 11.954 27.010 1.00 49.39 548 VAL A CA 1
ATOM 667 C C . VAL A 1 121 ? 17.803 11.318 28.102 1.00 49.91 548 VAL A C 1
ATOM 668 O O . VAL A 1 121 ? 19.036 11.264 27.978 1.00 44.95 548 VAL A O 1
ATOM 672 N N . SER A 1 122 ? 17.159 10.832 29.166 1.00 38.03 549 SER A N 1
ATOM 673 C CA . SER A 1 122 ? 17.905 10.267 30.267 1.00 39.12 549 SER A CA 1
ATOM 674 C C . SER A 1 122 ? 18.654 9.007 29.898 1.00 43.78 549 SER A C 1
ATOM 675 O O . SER A 1 122 ? 19.850 8.897 30.171 1.00 49.54 549 SER A O 1
ATOM 678 N N . SER A 1 123 ? 17.974 8.062 29.264 1.00 44.74 550 SER A N 1
ATOM 679 C CA . SER A 1 123 ? 18.635 6.832 28.853 1.00 45.49 550 SER A CA 1
ATOM 680 C C . SER A 1 123 ? 19.782 7.080 27.865 1.00 46.31 550 SER A C 1
ATOM 681 O O . SER A 1 123 ? 20.807 6.403 27.941 1.00 51.55 550 SER A O 1
ATOM 684 N N . THR A 1 124 ? 19.631 8.046 26.952 1.00 46.24 551 THR A N 1
ATOM 685 C CA . THR A 1 124 ? 20.691 8.349 25.974 1.00 42.58 551 THR A CA 1
ATOM 686 C C . THR A 1 124 ? 21.873 9.015 26.677 1.00 39.74 551 THR A C 1
ATOM 687 O O . THR A 1 124 ? 23.031 8.794 26.322 1.00 46.54 551 THR A O 1
ATOM 691 N N . LEU A 1 125 ? 21.568 9.836 27.677 1.00 40.87 552 LEU A N 1
ATOM 692 C CA . LEU A 1 125 ? 22.589 10.521 28.459 1.00 42.09 552 LEU A CA 1
ATOM 693 C C . LEU A 1 125 ? 23.411 9.495 29.236 1.00 39.56 552 LEU A C 1
ATOM 694 O O . LEU A 1 125 ? 24.637 9.576 29.298 1.00 44.28 552 LEU A O 1
ATOM 699 N N . ALA A 1 126 ? 22.722 8.535 29.834 1.00 32.93 553 ALA A N 1
ATOM 700 C CA . ALA A 1 126 ? 23.378 7.476 30.579 1.00 36.15 553 ALA A CA 1
ATOM 701 C C . ALA A 1 126 ? 24.375 6.742 29.681 1.00 38.69 553 ALA A C 1
ATOM 702 O O . ALA A 1 126 ? 25.525 6.508 30.065 1.00 41.16 553 ALA A O 1
ATOM 704 N N . ALA A 1 127 ? 23.922 6.372 28.485 1.00 48.87 554 ALA A N 1
ATOM 705 C CA . ALA A 1 127 ? 24.766 5.663 27.519 1.00 52.74 554 ALA A CA 1
ATOM 706 C C . ALA A 1 127 ? 25.964 6.521 27.127 1.00 55.61 554 ALA A C 1
ATOM 707 O O . ALA A 1 127 ? 27.102 6.047 27.093 1.00 59.05 554 ALA A O 1
ATOM 709 N N . VAL A 1 128 ? 25.704 7.790 26.838 1.00 53.55 555 VAL A N 1
ATOM 710 C CA . VAL A 1 128 ? 26.769 8.700 26.448 1.00 55.73 555 VAL A CA 1
ATOM 711 C C . VAL A 1 128 ? 27.822 8.898 27.539 1.00 51.09 555 VAL A C 1
ATOM 712 O O . VAL A 1 128 ? 29.019 8.837 27.257 1.00 47.93 555 VAL A O 1
ATOM 716 N N . ILE A 1 129 ? 27.385 9.137 28.774 1.00 45.96 556 ILE A N 1
ATOM 717 C CA . ILE A 1 129 ? 28.322 9.319 29.879 1.00 46.12 556 ILE A CA 1
ATOM 718 C C . ILE A 1 129 ? 29.098 8.023 30.175 1.00 44.06 556 ILE A C 1
ATOM 719 O O . ILE A 1 129 ? 30.324 8.042 30.289 1.00 40.50 556 ILE A O 1
ATOM 724 N N . ALA A 1 130 ? 28.395 6.900 30.276 1.00 42.75 557 ALA A N 1
ATOM 725 C CA . ALA A 1 130 ? 29.050 5.617 30.529 1.00 38.99 557 ALA A CA 1
ATOM 726 C C . ALA A 1 130 ? 30.111 5.359 29.474 1.00 44.48 557 ALA A C 1
ATOM 727 O O . ALA A 1 130 ? 31.212 4.910 29.778 1.00 48.31 557 ALA A O 1
ATOM 729 N N . GLN A 1 131 ? 29.765 5.634 28.223 1.00 50.35 558 GLN A N 1
ATOM 730 C CA . GLN A 1 131 ? 30.675 5.429 27.113 1.00 52.61 558 GLN A CA 1
ATOM 731 C C . GLN A 1 131 ? 32.007 6.158 27.333 1.00 58.23 558 GLN A C 1
ATOM 732 O O . GLN A 1 131 ? 33.040 5.759 26.793 1.00 55.71 558 GLN A O 1
ATOM 738 N N . SER A 1 132 ? 31.980 7.218 28.138 1.00 60.13 559 SER A N 1
ATOM 739 C CA . SER A 1 132 ? 33.180 8.009 28.425 1.00 57.07 559 SER A CA 1
ATOM 740 C C . SER A 1 132 ? 34.033 7.371 29.496 1.00 56.11 559 SER A C 1
ATOM 741 O O . SER A 1 132 ? 34.935 8.013 30.009 1.00 58.54 559 SER A O 1
ATOM 744 N N . ASP A 1 133 ? 33.754 6.119 29.835 1.00 55.97 560 ASP A N 1
ATOM 745 C CA . ASP A 1 133 ? 34.492 5.424 30.890 1.00 58.74 560 ASP A CA 1
ATOM 746 C C . ASP A 1 133 ? 34.064 5.945 32.254 1.00 52.14 560 ASP A C 1
ATOM 747 O O . ASP A 1 133 ? 34.897 6.215 33.104 1.00 48.39 560 ASP A O 1
ATOM 752 N N . GLN A 1 134 ? 32.758 6.075 32.447 1.00 46.37 561 GLN A N 1
ATOM 753 C CA . GLN A 1 134 ? 32.192 6.561 33.693 1.00 50.27 561 GLN A CA 1
ATOM 754 C C . GLN A 1 134 ? 31.188 5.530 34.235 1.00 52.02 561 GLN A C 1
ATOM 755 O O . GLN A 1 134 ? 30.476 4.870 33.466 1.00 44.52 561 GLN A O 1
ATOM 761 N N . LYS A 1 135 ? 31.138 5.393 35.558 1.00 46.08 562 LYS A N 1
ATOM 762 C CA . LYS A 1 135 ? 30.219 4.458 36.186 1.00 41.55 562 LYS A CA 1
ATOM 763 C C . LYS A 1 135 ? 28.870 5.137 36.400 1.00 45.44 562 LYS A C 1
ATOM 764 O O . LYS A 1 135 ? 28.754 6.075 37.198 1.00 37.14 562 LYS A O 1
ATOM 770 N N . VAL A 1 136 ? 27.841 4.684 35.692 1.00 41.69 563 VAL A N 1
ATOM 771 C CA . VAL A 1 136 ? 26.548 5.310 35.889 1.00 40.93 563 VAL A CA 1
ATOM 772 C C . VAL A 1 136 ? 25.489 4.311 36.312 1.00 36.51 563 VAL A C 1
ATOM 773 O O . VAL A 1 136 ? 25.498 3.143 35.924 1.00 38.92 563 VAL A O 1
ATOM 777 N N . LEU A 1 137 ? 24.591 4.800 37.148 1.00 33.16 564 LEU A N 1
ATOM 778 C CA . LEU A 1 137 ? 23.493 4.019 37.660 1.00 37.93 564 LEU A CA 1
ATOM 779 C C . LEU A 1 137 ? 22.237 4.766 37.236 1.00 37.97 564 LEU A C 1
ATOM 780 O O . LEU A 1 137 ? 22.103 5.966 37.470 1.00 41.32 564 LEU A O 1
ATOM 785 N N . PHE A 1 138 ? 21.322 4.055 36.601 1.00 35.77 565 PHE A N 1
ATOM 786 C CA . PHE A 1 138 ? 20.090 4.665 36.142 1.00 30.92 565 PHE A CA 1
ATOM 787 C C . PHE A 1 138 ? 18.906 4.118 36.925 1.00 25.40 565 PHE A C 1
ATOM 788 O O . PHE A 1 138 ? 18.695 2.906 36.969 1.00 27.53 565 PHE A O 1
ATOM 796 N N . ILE A 1 139 ? 18.143 4.980 37.582 1.00 21.18 566 ILE A N 1
ATOM 797 C CA . ILE A 1 139 ? 17.004 4.429 38.272 1.00 24.45 566 ILE A CA 1
ATOM 798 C C . ILE A 1 139 ? 15.685 5.034 37.800 1.00 36.65 566 ILE A C 1
ATOM 799 O O . ILE A 1 139 ? 15.520 6.256 37.702 1.00 38.21 566 ILE A O 1
ATOM 804 N N . ASP A 1 140 ? 14.754 4.140 37.472 1.00 43.99 567 ASP A N 1
ATOM 805 C CA . ASP A 1 140 ? 13.439 4.527 37.000 1.00 48.40 567 ASP A CA 1
ATOM 806 C C . ASP A 1 140 ? 12.511 4.672 38.203 1.00 48.86 567 ASP A C 1
ATOM 807 O O . ASP A 1 140 ? 11.963 3.691 38.713 1.00 35.53 567 ASP A O 1
ATOM 812 N N . ALA A 1 141 ? 12.346 5.919 38.640 1.00 53.28 568 ALA A N 1
ATOM 813 C CA . ALA A 1 141 ? 11.516 6.247 39.793 1.00 54.60 568 ALA A CA 1
ATOM 814 C C . ALA A 1 141 ? 10.040 6.476 39.469 1.00 58.47 568 ALA A C 1
ATOM 815 O O . ALA A 1 141 ? 9.278 6.919 40.333 1.00 66.16 568 ALA A O 1
ATOM 817 N N . ASP A 1 142 ? 9.637 6.209 38.229 1.00 57.81 569 ASP A N 1
ATOM 818 C CA . ASP A 1 142 ? 8.231 6.345 37.868 1.00 53.20 569 ASP A CA 1
ATOM 819 C C . ASP A 1 142 ? 7.613 5.007 38.292 1.00 52.94 569 ASP A C 1
ATOM 820 O O . ASP A 1 142 ? 7.446 4.107 37.467 1.00 43.94 569 ASP A O 1
ATOM 825 N N . LEU A 1 143 ? 7.285 4.878 39.578 1.00 49.42 570 LEU A N 1
ATOM 826 C CA . LEU A 1 143 ? 6.720 3.643 40.107 1.00 50.22 570 LEU A CA 1
ATOM 827 C C . LEU A 1 143 ? 5.352 3.259 39.568 1.00 51.86 570 LEU A C 1
ATOM 828 O O . LEU A 1 143 ? 4.879 2.140 39.795 1.00 53.74 570 LEU A O 1
ATOM 833 N N . ARG A 1 144 ? 4.703 4.182 38.874 1.00 51.30 571 ARG A N 1
ATOM 834 C CA . ARG A 1 144 ? 3.393 3.900 38.309 1.00 48.76 571 ARG A CA 1
ATOM 835 C C . ARG A 1 144 ? 3.472 3.604 36.806 1.00 47.07 571 ARG A C 1
ATOM 836 O O . ARG A 1 144 ? 2.870 2.654 36.330 1.00 49.45 571 ARG A O 1
ATOM 844 N N . ARG A 1 145 ? 4.240 4.390 36.061 1.00 52.03 572 ARG A N 1
ATOM 845 C CA . ARG A 1 145 ? 4.323 4.192 34.618 1.00 58.29 572 ARG A CA 1
ATOM 846 C C . ARG A 1 145 ? 5.711 4.102 33.993 1.00 57.11 572 ARG A C 1
ATOM 847 O O . ARG A 1 145 ? 5.864 4.384 32.801 1.00 57.96 572 ARG A O 1
ATOM 855 N N . GLY A 1 146 ? 6.720 3.728 34.774 1.00 53.43 573 GLY A N 1
ATOM 856 C CA . GLY A 1 146 ? 8.047 3.608 34.202 1.00 49.77 573 GLY A CA 1
ATOM 857 C C . GLY A 1 146 ? 8.048 2.414 33.267 1.00 53.75 573 GLY A C 1
ATOM 858 O O . GLY A 1 146 ? 7.477 1.377 33.606 1.00 47.24 573 GLY A O 1
ATOM 859 N N . TYR A 1 147 ? 8.677 2.543 32.099 1.00 54.77 574 TYR A N 1
ATOM 860 C CA . TYR A 1 147 ? 8.713 1.438 31.128 1.00 55.33 574 TYR A CA 1
ATOM 861 C C . TYR A 1 147 ? 10.113 1.157 30.606 1.00 55.20 574 TYR A C 1
ATOM 862 O O . TYR A 1 147 ? 10.281 0.490 29.583 1.00 56.22 574 TYR A O 1
ATOM 871 N N . SER A 1 148 ? 11.114 1.680 31.301 1.00 56.30 575 SER A N 1
ATOM 872 C CA . SER A 1 148 ? 12.501 1.503 30.897 1.00 50.39 575 SER A CA 1
ATOM 873 C C . SER A 1 148 ? 12.922 0.033 30.902 1.00 52.28 575 SER A C 1
ATOM 874 O O . SER A 1 148 ? 13.934 -0.319 30.297 1.00 44.13 575 SER A O 1
ATOM 877 N N . HIS A 1 149 ? 12.160 -0.830 31.575 1.00 46.76 576 HIS A N 1
ATOM 878 C CA . HIS A 1 149 ? 12.515 -2.248 31.575 1.00 53.01 576 HIS A CA 1
ATOM 879 C C . HIS A 1 149 ? 12.272 -2.796 30.178 1.00 53.60 576 HIS A C 1
ATOM 880 O O . HIS A 1 149 ? 12.994 -3.675 29.706 1.00 50.66 576 HIS A O 1
ATOM 887 N N . ASN A 1 150 ? 11.260 -2.250 29.514 1.00 50.83 577 ASN A N 1
ATOM 888 C CA . ASN A 1 150 ? 10.930 -2.635 28.148 1.00 47.94 577 ASN A CA 1
ATOM 889 C C . ASN A 1 150 ? 11.985 -2.111 27.178 1.00 46.15 577 ASN A C 1
ATOM 890 O O . ASN A 1 150 ? 12.422 -2.823 26.279 1.00 48.18 577 ASN A O 1
ATOM 895 N N . LEU A 1 151 ? 12.403 -0.868 27.376 1.00 47.76 578 LEU A N 1
ATOM 896 C CA . LEU A 1 151 ? 13.410 -0.253 26.525 1.00 45.95 578 LEU A CA 1
ATOM 897 C C . LEU A 1 151 ? 14.767 -0.945 26.650 1.00 50.78 578 LEU A C 1
ATOM 898 O O . LEU A 1 151 ? 15.475 -1.129 25.664 1.00 56.19 578 LEU A O 1
ATOM 903 N N . PHE A 1 152 ? 15.129 -1.326 27.868 1.00 53.64 579 PHE A N 1
ATOM 904 C CA . PHE A 1 152 ? 16.399 -1.997 28.117 1.00 52.99 579 PHE A CA 1
ATOM 905 C C . PHE A 1 152 ? 16.227 -3.503 27.991 1.00 61.11 579 PHE A C 1
ATOM 906 O O . PHE A 1 152 ? 17.184 -4.256 28.154 1.00 67.36 579 PHE A O 1
ATOM 914 N N . THR A 1 153 ? 15.002 -3.933 27.701 1.00 62.91 580 THR A N 1
ATOM 915 C CA . THR A 1 153 ? 14.687 -5.354 27.575 1.00 65.94 580 THR A CA 1
ATOM 916 C C . THR A 1 153 ? 15.355 -6.107 28.733 1.00 61.13 580 THR A C 1
ATOM 917 O O . THR A 1 153 ? 16.203 -6.980 28.536 1.00 58.95 580 THR A O 1
ATOM 921 N N . VAL A 1 154 ? 14.964 -5.737 29.948 1.00 52.93 581 VAL A N 1
ATOM 922 C CA . VAL A 1 154 ? 15.493 -6.348 31.158 1.00 46.23 581 VAL A CA 1
ATOM 923 C C . VAL A 1 154 ? 14.299 -6.761 32.022 1.00 43.07 581 VAL A C 1
ATOM 924 O O . VAL A 1 154 ? 13.185 -6.303 31.802 1.00 46.93 581 VAL A O 1
ATOM 928 N N . SER A 1 155 ? 14.527 -7.641 32.989 1.00 47.83 582 SER A N 1
ATOM 929 C CA . SER A 1 155 ? 13.459 -8.122 33.861 1.00 38.84 582 SER A CA 1
ATOM 930 C C . SER A 1 155 ? 12.904 -7.048 34.786 1.00 46.62 582 SER A C 1
ATOM 931 O O . SER A 1 155 ? 13.625 -6.142 35.198 1.00 41.46 582 SER A O 1
ATOM 934 N N . ASN A 1 156 ? 11.620 -7.170 35.127 1.00 42.54 583 ASN A N 1
ATOM 935 C CA . ASN A 1 156 ? 10.974 -6.210 36.009 1.00 41.81 583 ASN A CA 1
ATOM 936 C C . ASN A 1 156 ? 10.473 -6.859 37.306 1.00 49.61 583 ASN A C 1
ATOM 937 O O . ASN A 1 156 ? 9.755 -6.239 38.088 1.00 44.55 583 ASN A O 1
ATOM 942 N N . GLU A 1 157 ? 10.876 -8.105 37.539 1.00 52.97 584 GLU A N 1
ATOM 943 C CA . GLU A 1 157 ? 10.465 -8.833 38.734 1.00 59.28 584 GLU A CA 1
ATOM 944 C C . GLU A 1 157 ? 10.923 -8.129 40.014 1.00 62.69 584 GLU A C 1
ATOM 945 O O . GLU A 1 157 ? 10.151 -7.976 40.956 1.00 64.33 584 GLU A O 1
ATOM 951 N N . HIS A 1 158 ? 12.189 -7.716 40.043 1.00 61.61 585 HIS A N 1
ATOM 952 C CA . HIS A 1 158 ? 12.758 -7.042 41.207 1.00 62.73 585 HIS A CA 1
ATOM 953 C C . HIS A 1 158 ? 13.242 -5.661 40.799 1.00 57.50 585 HIS A C 1
ATOM 954 O O . HIS A 1 158 ? 14.222 -5.534 40.065 1.00 59.87 585 HIS A O 1
ATOM 961 N N . GLY A 1 159 ? 12.559 -4.629 41.284 1.00 42.21 586 GLY A N 1
ATOM 962 C CA . GLY A 1 159 ? 12.935 -3.274 40.935 1.00 37.14 586 GLY A CA 1
ATOM 963 C C . GLY A 1 159 ? 12.794 -2.364 42.133 1.00 41.65 586 GLY A C 1
ATOM 964 O O . GLY A 1 159 ? 12.762 -2.838 43.282 1.00 40.31 586 GLY A O 1
ATOM 965 N N . LEU A 1 160 ? 12.671 -1.067 41.867 1.00 33.00 587 LEU A N 1
ATOM 966 C CA . LEU A 1 160 ? 12.568 -0.061 42.915 1.00 38.81 587 LEU A CA 1
ATOM 967 C C . LEU A 1 160 ? 11.494 -0.273 43.980 1.00 44.45 587 LEU A C 1
ATOM 968 O O . LEU A 1 160 ? 11.758 -0.094 45.175 1.00 52.73 587 LEU A O 1
ATOM 973 N N . SER A 1 161 ? 10.297 -0.669 43.566 1.00 45.01 588 SER A N 1
ATOM 974 C CA . SER A 1 161 ? 9.208 -0.865 44.517 1.00 47.20 588 SER A CA 1
ATOM 975 C C . SER A 1 161 ? 9.442 -2.001 45.519 1.00 46.22 588 SER A C 1
ATOM 976 O O . SER A 1 161 ? 9.076 -1.879 46.696 1.00 46.30 588 SER A O 1
ATOM 979 N N . GLU A 1 162 ? 10.028 -3.103 45.050 1.00 37.77 589 GLU A N 1
ATOM 980 C CA . GLU A 1 162 ? 10.299 -4.262 45.901 1.00 43.09 589 GLU A CA 1
ATOM 981 C C . GLU A 1 162 ? 11.284 -3.903 47.017 1.00 46.51 589 GLU A C 1
ATOM 982 O O . GLU A 1 162 ? 11.120 -4.319 48.172 1.00 46.29 589 GLU A O 1
ATOM 988 N N . TYR A 1 163 ? 12.300 -3.122 46.655 1.00 47.01 590 TYR A N 1
ATOM 989 C CA . TYR A 1 163 ? 13.322 -2.663 47.593 1.00 42.45 590 TYR A CA 1
ATOM 990 C C . TYR A 1 163 ? 12.742 -1.713 48.647 1.00 48.68 590 TYR A C 1
ATOM 991 O O . TYR A 1 163 ? 12.815 -1.982 49.851 1.00 56.38 590 TYR A O 1
ATOM 1000 N N . LEU A 1 164 ? 12.157 -0.605 48.196 1.00 38.94 591 LEU A N 1
ATOM 1001 C CA . LEU A 1 164 ? 11.576 0.368 49.116 1.00 37.03 591 LEU A CA 1
ATOM 1002 C C . LEU A 1 164 ? 10.569 -0.284 50.061 1.00 40.95 591 LEU A C 1
ATOM 1003 O O . LEU A 1 164 ? 10.414 0.146 51.206 1.00 51.70 591 LEU A O 1
ATOM 1008 N N . ALA A 1 165 ? 9.890 -1.322 49.582 1.00 40.03 592 ALA A N 1
ATOM 1009 C CA . ALA A 1 165 ? 8.906 -2.028 50.390 1.00 39.49 592 ALA A CA 1
ATOM 1010 C C . ALA A 1 165 ? 9.600 -2.947 51.394 1.00 50.45 592 ALA A C 1
ATOM 1011 O O . ALA A 1 165 ? 8.969 -3.449 52.331 1.00 53.26 592 ALA A O 1
ATOM 1013 N N . GLY A 1 166 ? 10.898 -3.173 51.192 1.00 51.31 593 GLY A N 1
ATOM 1014 C CA . GLY A 1 166 ? 11.642 -4.031 52.098 1.00 48.34 593 GLY A CA 1
ATOM 1015 C C . GLY A 1 166 ? 11.699 -5.489 51.691 1.00 49.01 593 GLY A C 1
ATOM 1016 O O . GLY A 1 166 ? 12.315 -6.303 52.386 1.00 52.77 593 GLY A O 1
ATOM 1017 N N . LYS A 1 167 ? 11.081 -5.836 50.564 1.00 45.38 594 LYS A N 1
ATOM 1018 C CA . LYS A 1 167 ? 11.113 -7.221 50.116 1.00 50.68 594 LYS A CA 1
ATOM 1019 C C . LYS A 1 167 ? 12.474 -7.632 49.542 1.00 52.74 594 LYS A C 1
ATOM 1020 O O . LYS A 1 167 ? 12.971 -8.711 49.857 1.00 56.56 594 LYS A O 1
ATOM 1026 N N . ASP A 1 168 ? 13.088 -6.777 48.727 1.00 48.65 595 ASP A N 1
ATOM 1027 C CA . ASP A 1 168 ? 14.381 -7.109 48.120 1.00 50.55 595 ASP A CA 1
ATOM 1028 C C . ASP A 1 168 ? 15.582 -6.279 48.558 1.00 49.10 595 ASP A C 1
ATOM 1029 O O . ASP A 1 168 ? 15.486 -5.062 48.693 1.00 54.29 595 ASP A O 1
ATOM 1034 N N . GLU A 1 169 ? 16.716 -6.949 48.772 1.00 47.66 596 GLU A N 1
ATOM 1035 C CA . GLU A 1 169 ? 17.959 -6.276 49.147 1.00 49.41 596 GLU A CA 1
ATOM 1036 C C . GLU A 1 169 ? 18.412 -5.463 47.934 1.00 50.52 596 GLU A C 1
ATOM 1037 O O . GLU A 1 169 ? 18.073 -5.795 46.798 1.00 50.64 596 GLU A O 1
ATOM 1043 N N . LEU A 1 170 ? 19.200 -4.418 48.167 1.00 52.17 597 LEU A N 1
ATOM 1044 C CA . LEU A 1 170 ? 19.650 -3.561 47.079 1.00 52.40 597 LEU A CA 1
ATOM 1045 C C . LEU A 1 170 ? 20.354 -4.254 45.905 1.00 51.73 597 LEU A C 1
ATOM 1046 O O . LEU A 1 170 ? 19.970 -4.072 44.751 1.00 55.66 597 LEU A O 1
ATOM 1051 N N . ASN A 1 171 ? 21.376 -5.048 46.189 1.00 51.82 598 ASN A N 1
ATOM 1052 C CA . ASN A 1 171 ? 22.122 -5.721 45.125 1.00 54.67 598 ASN A CA 1
ATOM 1053 C C . ASN A 1 171 ? 21.278 -6.658 44.256 1.00 52.40 598 ASN A C 1
ATOM 1054 O O . ASN A 1 171 ? 21.691 -7.053 43.164 1.00 48.30 598 ASN A O 1
ATOM 1059 N N . LYS A 1 172 ? 20.097 -7.006 44.747 1.00 50.64 599 LYS A N 1
ATOM 1060 C CA . LYS A 1 172 ? 19.207 -7.894 44.023 1.00 50.09 599 LYS A CA 1
ATOM 1061 C C . LYS A 1 172 ? 18.350 -7.135 43.000 1.00 45.80 599 LYS A C 1
ATOM 1062 O O . LYS A 1 172 ? 17.800 -7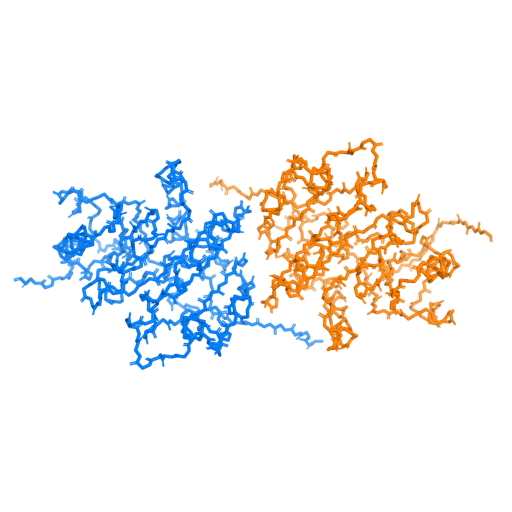.738 42.084 1.00 44.91 599 LYS A O 1
ATOM 1068 N N . VAL A 1 173 ? 18.255 -5.815 43.151 1.00 37.86 600 VAL A N 1
ATOM 1069 C CA . VAL A 1 173 ? 17.447 -4.995 42.259 1.00 36.84 600 VAL A CA 1
ATOM 1070 C C . VAL A 1 173 ? 18.246 -4.164 41.265 1.00 34.63 600 VAL A C 1
ATOM 1071 O O . VAL A 1 173 ? 17.681 -3.461 40.440 1.00 42.37 600 VAL A O 1
ATOM 1075 N N . ILE A 1 174 ? 19.564 -4.241 41.354 1.00 38.76 601 ILE A N 1
ATOM 1076 C CA . ILE A 1 174 ? 20.436 -3.527 40.441 1.00 35.38 601 ILE A CA 1
ATOM 1077 C C . ILE A 1 174 ? 20.915 -4.546 39.420 1.00 44.91 601 ILE A C 1
ATOM 1078 O O . ILE A 1 174 ? 21.536 -5.568 39.768 1.00 44.55 601 ILE A O 1
ATOM 1083 N N . GLN A 1 175 ? 20.613 -4.278 38.159 1.00 44.58 602 GLN A N 1
ATOM 1084 C CA . GLN A 1 175 ? 21.041 -5.154 37.099 1.00 41.43 602 GLN A CA 1
ATOM 1085 C C . GLN A 1 175 ? 21.826 -4.320 36.137 1.00 37.02 602 GLN A C 1
ATOM 1086 O O . GLN A 1 175 ? 21.966 -3.120 36.341 1.00 44.69 602 GLN A O 1
ATOM 1092 N N . HIS A 1 176 ? 22.329 -4.955 35.089 1.00 36.69 603 HIS A N 1
ATOM 1093 C CA . HIS A 1 176 ? 23.151 -4.282 34.090 1.00 43.54 603 HIS A CA 1
ATOM 1094 C C . HIS A 1 176 ? 22.519 -4.233 32.715 1.00 41.26 603 HIS A C 1
ATOM 1095 O O . HIS A 1 176 ? 22.022 -5.239 32.230 1.00 39.39 603 HIS A O 1
ATOM 1102 N N . PHE A 1 177 ? 22.533 -3.065 32.083 1.00 43.93 604 PHE A N 1
ATOM 1103 C CA . PHE A 1 177 ? 21.981 -2.965 30.734 1.00 39.64 604 PHE A CA 1
ATOM 1104 C C . PHE A 1 177 ? 23.145 -3.176 29.773 1.00 40.36 604 PHE A C 1
ATOM 1105 O O . PHE A 1 177 ? 23.904 -2.246 29.461 1.00 37.16 604 PHE A O 1
ATOM 1113 N N . GLY A 1 178 ? 23.284 -4.421 29.330 1.00 35.51 605 GLY A N 1
ATOM 1114 C CA . GLY A 1 178 ? 24.362 -4.796 28.434 1.00 38.76 605 GLY A CA 1
ATOM 1115 C C . GLY A 1 178 ? 24.678 -3.875 27.275 1.00 40.03 605 GLY A C 1
ATOM 1116 O O . GLY A 1 178 ? 25.792 -3.374 27.169 1.00 55.36 605 GLY A O 1
ATOM 1117 N N . LYS A 1 179 ? 23.704 -3.656 26.403 1.00 50.58 606 LYS A N 1
ATOM 1118 C CA . LYS A 1 179 ? 23.881 -2.806 25.231 1.00 54.95 606 LYS A CA 1
ATOM 1119 C C . LYS A 1 179 ? 24.308 -1.364 25.554 1.00 55.93 606 LYS A C 1
ATOM 1120 O O . LYS A 1 179 ? 25.075 -0.753 24.813 1.00 57.86 606 LYS A O 1
ATOM 1126 N N . GLY A 1 180 ? 23.818 -0.819 26.661 1.00 55.18 607 GLY A N 1
ATOM 1127 C CA . GLY A 1 180 ? 24.187 0.540 27.019 1.00 53.14 607 GLY A CA 1
ATOM 1128 C C . GLY A 1 180 ? 25.473 0.615 27.822 1.00 53.83 607 GLY A C 1
ATOM 1129 O O . GLY A 1 180 ? 26.172 1.630 27.802 1.00 53.41 607 GLY A O 1
ATOM 1130 N N . GLY A 1 181 ? 25.792 -0.456 28.542 1.00 53.96 608 GLY A N 1
ATOM 1131 C CA . GLY A 1 181 ? 27.007 -0.446 29.334 1.00 50.94 608 GLY A CA 1
ATOM 1132 C C . GLY A 1 181 ? 26.874 0.271 30.670 1.00 50.21 608 GLY A C 1
ATOM 1133 O O . GLY A 1 181 ? 27.856 0.810 31.191 1.00 43.28 608 GLY A O 1
ATOM 1134 N N . PHE A 1 182 ? 25.661 0.304 31.216 1.00 41.64 609 PHE A N 1
ATOM 1135 C CA . PHE A 1 182 ? 25.445 0.933 32.515 1.00 38.38 609 PHE A CA 1
ATOM 1136 C C . PHE A 1 182 ? 24.451 0.146 33.356 1.00 33.94 609 PHE A C 1
ATOM 1137 O O . PHE A 1 182 ? 23.671 -0.649 32.835 1.00 35.61 609 PHE A O 1
ATOM 1145 N N . ASP A 1 183 ? 24.499 0.370 34.664 1.00 34.90 610 ASP A N 1
ATOM 1146 C CA . ASP A 1 183 ? 23.650 -0.330 35.612 1.00 33.30 610 ASP A CA 1
ATOM 1147 C C . ASP A 1 183 ? 22.271 0.318 35.732 1.00 36.26 610 ASP A C 1
ATOM 1148 O O . ASP A 1 183 ? 22.134 1.539 35.663 1.00 41.14 610 ASP A O 1
ATOM 1153 N N . VAL A 1 184 ? 21.238 -0.501 35.896 1.00 38.40 611 VAL A N 1
ATOM 1154 C CA . VAL A 1 184 ? 19.878 0.023 35.967 1.00 37.45 611 VAL A CA 1
ATOM 1155 C C . VAL A 1 184 ? 19.030 -0.606 37.060 1.00 36.04 611 VAL A C 1
ATOM 1156 O O . VAL A 1 184 ? 19.252 -1.747 37.453 1.00 35.59 611 VAL A O 1
ATOM 1160 N N . ILE A 1 185 ? 18.059 0.159 37.547 1.00 31.00 612 ILE A N 1
ATOM 1161 C CA . ILE A 1 185 ? 17.112 -0.332 38.543 1.00 38.72 612 ILE A CA 1
ATOM 1162 C C . ILE A 1 185 ? 15.769 0.015 37.943 1.00 33.47 612 ILE A C 1
ATOM 1163 O O . ILE A 1 185 ? 15.433 1.186 37.785 1.00 40.58 612 ILE A O 1
ATOM 1168 N N . THR A 1 186 ? 15.013 -1.004 37.587 1.00 30.88 613 THR A N 1
ATOM 1169 C CA . THR A 1 186 ? 13.705 -0.797 36.993 1.00 42.19 613 THR A CA 1
ATOM 1170 C C . THR A 1 186 ? 12.714 -0.383 38.075 1.00 43.40 613 THR A C 1
ATOM 1171 O O . THR A 1 186 ? 13.050 -0.375 39.255 1.00 50.83 613 THR A O 1
ATOM 1175 N N . ARG A 1 187 ? 11.489 -0.053 37.683 1.00 40.16 614 ARG A N 1
ATOM 1176 C CA . ARG A 1 187 ? 10.500 0.347 38.670 1.00 44.95 614 ARG A CA 1
ATOM 1177 C C . ARG A 1 187 ? 10.006 -0.809 39.520 1.00 48.91 614 ARG A C 1
ATOM 1178 O O . ARG A 1 187 ? 9.664 -0.627 40.693 1.00 55.73 614 ARG A O 1
ATOM 1186 N N . GLY A 1 188 ? 9.982 -2.003 38.942 1.00 48.53 615 GLY A N 1
ATOM 1187 C CA . GLY A 1 188 ? 9.499 -3.157 39.680 1.00 45.17 615 GLY A CA 1
ATOM 1188 C C . GLY A 1 188 ? 7.994 -3.247 39.501 1.00 50.69 615 GLY A C 1
ATOM 1189 O O . GLY A 1 188 ? 7.427 -2.560 38.650 1.00 50.42 615 GLY A O 1
ATOM 1190 N N . GLN A 1 189 ? 7.336 -4.075 40.302 1.00 50.54 616 GLN A N 1
ATOM 1191 C CA . GLN A 1 189 ? 5.894 -4.226 40.187 1.00 59.11 616 GLN A CA 1
ATOM 1192 C C . GLN A 1 189 ? 5.124 -3.078 40.801 1.00 57.82 616 GLN A C 1
ATOM 1193 O O . GLN A 1 189 ? 5.299 -2.764 41.978 1.00 62.33 616 GLN A O 1
ATOM 1199 N N . VAL A 1 190 ? 4.262 -2.459 39.996 1.00 59.31 617 VAL A N 1
ATOM 1200 C CA . VAL A 1 190 ? 3.467 -1.323 40.456 1.00 51.20 617 VAL A CA 1
ATOM 1201 C C . VAL A 1 190 ? 2.899 -1.596 41.831 1.00 46.45 617 VAL A C 1
ATOM 1202 O O . VAL A 1 190 ? 2.113 -2.516 42.012 1.00 47.52 617 VAL A O 1
ATOM 1206 N N . PRO A 1 191 ? 3.312 -0.795 42.824 1.00 49.58 618 PRO A N 1
ATOM 1207 C CA . PRO A 1 191 ? 2.875 -0.913 44.215 1.00 46.65 618 PRO A CA 1
ATOM 1208 C C . PRO A 1 191 ? 1.546 -0.224 44.473 1.00 49.65 618 PRO A C 1
ATOM 1209 O O . PRO A 1 191 ? 1.129 0.648 43.715 1.00 56.74 618 PRO A O 1
ATOM 1213 N N . PRO A 1 192 ? 0.869 -0.611 45.559 1.00 53.85 619 PRO A N 1
ATOM 1214 C CA . PRO A 1 192 ? -0.430 -0.085 46.009 1.00 57.96 619 PRO A CA 1
ATOM 1215 C C . PRO A 1 192 ? -0.314 1.318 46.613 1.00 63.33 619 PRO A C 1
ATOM 1216 O O . PRO A 1 192 ? -1.302 2.044 46.738 1.00 70.71 619 PRO A O 1
ATOM 1220 N N . ASN A 1 193 ? 0.909 1.681 46.986 1.00 63.65 620 ASN A N 1
ATOM 1221 C CA . ASN A 1 193 ? 1.203 2.954 47.625 1.00 62.42 620 ASN A CA 1
ATOM 1222 C C . ASN A 1 193 ? 2.479 3.567 47.047 1.00 62.21 620 ASN A C 1
ATOM 1223 O O . ASN A 1 193 ? 3.505 3.668 47.729 1.00 54.33 620 ASN A O 1
ATOM 1228 N N . PRO A 1 194 ? 2.438 3.994 45.779 1.00 63.99 621 PRO A N 1
ATOM 1229 C CA . PRO A 1 194 ? 3.652 4.580 45.201 1.00 58.49 621 PRO A CA 1
ATOM 1230 C C . PRO A 1 194 ? 4.292 5.649 46.078 1.00 61.78 621 PRO A C 1
ATOM 1231 O O . PRO A 1 194 ? 5.411 5.483 46.557 1.00 64.26 621 PRO A O 1
ATOM 1235 N N . SER A 1 195 ? 3.567 6.739 46.296 1.00 63.76 622 SER A N 1
ATOM 1236 C CA . SER A 1 195 ? 4.068 7.861 47.081 1.00 65.40 622 SER A CA 1
ATOM 1237 C C . SER A 1 195 ? 4.562 7.552 48.484 1.00 64.01 622 SER A C 1
ATOM 1238 O O . SER A 1 195 ? 5.554 8.127 48.926 1.00 68.34 622 SER A O 1
ATOM 1241 N N . GLU A 1 196 ? 3.886 6.665 49.200 1.00 60.78 623 GLU A N 1
ATOM 1242 C CA . GLU A 1 196 ? 4.345 6.341 50.540 1.00 64.00 623 GLU A CA 1
ATOM 1243 C C . GLU A 1 196 ? 5.732 5.705 50.461 1.00 67.36 623 GLU A C 1
ATOM 1244 O O . GLU A 1 196 ? 6.623 6.024 51.257 1.00 70.58 623 GLU A O 1
ATOM 1250 N N . LEU A 1 197 ? 5.925 4.825 49.482 1.00 63.33 624 LEU A N 1
ATOM 1251 C CA . LEU A 1 197 ? 7.203 4.155 49.316 1.00 54.56 624 LEU A CA 1
ATOM 1252 C C . LEU A 1 197 ? 8.367 5.105 49.035 1.00 56.08 624 LEU A C 1
ATOM 1253 O O . LEU A 1 197 ? 9.463 4.915 49.558 1.00 59.64 624 LEU A O 1
ATOM 1258 N N . LEU A 1 198 ? 8.143 6.121 48.209 1.00 55.20 625 LEU A N 1
ATOM 1259 C CA . LEU A 1 198 ? 9.207 7.067 47.889 1.00 43.91 625 LEU A CA 1
ATOM 1260 C C . LEU A 1 198 ? 9.701 7.858 49.090 1.00 41.87 625 LEU A C 1
ATOM 1261 O O . LEU A 1 198 ? 10.812 8.369 49.081 1.00 48.88 625 LEU A O 1
ATOM 1266 N N . MET A 1 199 ? 8.872 7.955 50.121 1.00 50.98 626 MET A N 1
ATOM 1267 C CA . MET A 1 199 ? 9.223 8.690 51.328 1.00 55.17 626 MET A CA 1
ATOM 1268 C C . MET A 1 199 ? 9.914 7.843 52.369 1.00 53.84 626 MET A C 1
ATOM 1269 O O . MET A 1 199 ? 10.403 8.373 53.359 1.00 54.47 626 MET A O 1
ATOM 1274 N N . ARG A 1 200 ? 9.930 6.529 52.171 1.00 50.34 627 ARG A N 1
ATOM 1275 C CA . ARG A 1 200 ? 10.588 5.652 53.126 1.00 49.79 627 ARG A CA 1
ATOM 1276 C C . ARG A 1 200 ? 12.060 5.972 53.162 1.00 52.18 627 ARG A C 1
ATOM 1277 O O . ARG A 1 200 ? 12.627 6.474 52.189 1.00 50.43 627 ARG A O 1
ATOM 1285 N N . ASP A 1 201 ? 12.680 5.683 54.296 1.00 54.21 628 ASP A N 1
ATOM 1286 C CA . ASP A 1 201 ? 14.088 5.982 54.470 1.00 50.00 628 ASP A CA 1
ATOM 1287 C C . ASP A 1 201 ? 15.000 5.288 53.460 1.00 42.06 628 ASP A C 1
ATOM 1288 O O . ASP A 1 201 ? 16.096 5.777 53.169 1.00 38.33 628 ASP A O 1
ATOM 1293 N N . ARG A 1 202 ? 14.540 4.163 52.919 1.00 40.33 629 ARG A N 1
ATOM 1294 C CA . ARG A 1 202 ? 15.343 3.389 51.982 1.00 39.43 629 ARG A CA 1
ATOM 1295 C C . ARG A 1 202 ? 15.654 4.111 50.683 1.00 45.65 629 ARG A C 1
ATOM 1296 O O . ARG A 1 202 ? 16.613 3.761 49.992 1.00 47.96 629 ARG A O 1
ATOM 1304 N N . MET A 1 203 ? 14.854 5.114 50.338 1.00 42.56 630 MET A N 1
ATOM 1305 C CA . MET A 1 203 ? 15.130 5.868 49.128 1.00 42.66 630 MET A CA 1
ATOM 1306 C C . MET A 1 203 ? 16.392 6.681 49.409 1.00 43.71 630 MET A C 1
ATOM 1307 O O . MET A 1 203 ? 17.245 6.849 48.536 1.00 48.07 630 MET A O 1
ATOM 1312 N N . ARG A 1 204 ? 16.509 7.165 50.647 1.00 46.75 631 ARG A N 1
ATOM 1313 C CA . ARG A 1 204 ? 17.663 7.950 51.081 1.00 42.57 631 ARG A CA 1
ATOM 1314 C C . ARG A 1 204 ? 18.920 7.101 51.147 1.00 43.89 631 ARG A C 1
ATOM 1315 O O . ARG A 1 204 ? 19.992 7.516 50.692 1.00 51.86 631 ARG A O 1
ATOM 1323 N N . GLN A 1 205 ? 18.791 5.915 51.733 1.00 36.50 632 GLN A N 1
ATOM 1324 C CA . GLN A 1 205 ? 19.919 4.996 51.838 1.00 37.37 632 GLN A CA 1
ATOM 1325 C C . GLN A 1 205 ? 20.413 4.653 50.436 1.00 37.18 632 GLN A C 1
ATOM 1326 O O . GLN A 1 205 ? 21.620 4.595 50.190 1.00 44.77 632 GLN A O 1
ATOM 1332 N N . LEU A 1 206 ? 19.477 4.430 49.519 1.00 38.09 633 LEU A N 1
ATOM 1333 C CA . LEU A 1 206 ? 19.821 4.100 48.143 1.00 37.36 633 LEU A CA 1
ATOM 1334 C C . LEU A 1 206 ? 20.611 5.218 47.483 1.00 45.03 633 LEU A C 1
ATOM 1335 O O . LEU A 1 206 ? 21.664 4.973 46.893 1.00 49.60 633 LEU A O 1
ATOM 1340 N N . LEU A 1 207 ? 20.121 6.449 47.582 1.00 45.01 634 LEU A N 1
ATOM 1341 C CA . LEU A 1 207 ? 20.820 7.555 46.938 1.00 42.84 634 LEU A CA 1
ATOM 1342 C C . LEU A 1 207 ? 22.177 7.853 47.574 1.00 47.95 634 LEU A C 1
ATOM 1343 O O . LEU A 1 207 ? 23.134 8.237 46.885 1.00 50.70 634 LEU A O 1
ATOM 1348 N N . GLU A 1 208 ? 22.266 7.680 48.889 1.00 45.81 635 GLU A N 1
ATOM 1349 C CA . GLU A 1 208 ? 23.521 7.925 49.573 1.00 45.56 635 GLU A CA 1
ATOM 1350 C C . GLU A 1 208 ? 24.519 6.850 49.157 1.00 42.53 635 GLU A C 1
ATOM 1351 O O . GLU A 1 208 ? 25.660 7.148 48.809 1.00 39.74 635 GLU A O 1
ATOM 1357 N N . TRP A 1 209 ? 24.061 5.599 49.161 1.00 42.09 636 TRP A N 1
ATOM 1358 C CA . TRP A 1 209 ? 24.890 4.460 48.775 1.00 40.50 636 TRP A CA 1
ATOM 1359 C C . TRP A 1 209 ? 25.352 4.622 47.332 1.00 42.51 636 TRP A C 1
ATOM 1360 O O . TRP A 1 209 ? 26.540 4.549 47.022 1.00 38.82 636 TRP A O 1
ATOM 1371 N N . ALA A 1 210 ? 24.373 4.813 46.451 1.00 44.69 637 ALA A N 1
ATOM 1372 C CA . ALA A 1 210 ? 24.611 4.980 45.029 1.00 41.50 637 ALA A CA 1
ATOM 1373 C C . ALA A 1 210 ? 25.629 6.072 44.737 1.00 42.50 637 ALA A C 1
ATOM 1374 O O . ALA A 1 210 ? 26.477 5.920 43.849 1.00 47.90 637 ALA A O 1
ATOM 1376 N N . ASN A 1 211 ? 25.553 7.163 45.492 1.00 37.43 638 ASN A N 1
ATOM 1377 C CA . ASN A 1 211 ? 26.456 8.292 45.303 1.00 42.12 638 ASN A CA 1
ATOM 1378 C C . ASN A 1 211 ? 27.921 7.995 45.624 1.00 44.71 638 ASN A C 1
ATOM 1379 O O . ASN A 1 211 ? 28.813 8.744 45.233 1.00 45.22 638 ASN A O 1
ATOM 1384 N N . ASP A 1 212 ? 28.176 6.898 46.325 1.00 53.70 639 ASP A N 1
ATOM 1385 C CA . ASP A 1 212 ? 29.545 6.532 46.675 1.00 52.85 639 ASP A CA 1
ATOM 1386 C C . ASP A 1 212 ? 30.090 5.451 45.764 1.00 51.61 639 ASP A C 1
ATOM 1387 O O . ASP A 1 212 ? 31.288 5.173 45.782 1.00 53.75 639 ASP A O 1
ATOM 1392 N N . HIS A 1 213 ? 29.222 4.835 44.968 1.00 47.79 640 HIS A N 1
ATOM 1393 C CA . HIS A 1 213 ? 29.679 3.768 44.095 1.00 42.77 640 HIS A CA 1
ATOM 1394 C C . HIS A 1 213 ? 29.594 4.051 42.622 1.00 42.67 640 HIS A C 1
ATOM 1395 O O . HIS A 1 213 ? 30.146 3.295 41.825 1.00 50.96 640 HIS A O 1
ATOM 1402 N N . TYR A 1 214 ? 28.909 5.132 42.256 1.00 36.06 641 TYR A N 1
ATOM 1403 C CA . TYR A 1 214 ? 28.792 5.518 40.853 1.00 34.87 641 TYR A CA 1
ATOM 1404 C C . TYR A 1 214 ? 29.234 6.945 40.643 1.00 35.64 641 TYR A C 1
ATOM 1405 O O . TYR A 1 214 ? 29.021 7.800 41.505 1.00 37.29 641 TYR A O 1
ATOM 1414 N N . ASP A 1 215 ? 29.839 7.201 39.490 1.00 34.13 642 ASP A N 1
ATOM 1415 C CA . ASP A 1 215 ? 30.295 8.538 39.158 1.00 39.14 642 ASP A CA 1
ATOM 1416 C C . ASP A 1 215 ? 29.104 9.445 38.844 1.00 40.31 642 ASP A C 1
ATOM 1417 O O . ASP A 1 215 ? 29.165 10.648 39.067 1.00 51.37 642 ASP A O 1
ATOM 1422 N N . LEU A 1 216 ? 28.012 8.862 38.354 1.00 41.48 643 LEU A N 1
ATOM 1423 C CA . LEU A 1 216 ? 26.814 9.626 38.015 1.00 31.30 643 LEU A CA 1
ATOM 1424 C C . LEU A 1 216 ? 25.581 8.758 38.190 1.00 34.87 643 LEU A C 1
ATOM 1425 O O . LEU A 1 216 ? 25.515 7.653 37.653 1.00 40.39 643 LEU A O 1
ATOM 1430 N N . VAL A 1 217 ? 24.611 9.250 38.956 1.00 37.27 644 VAL A N 1
ATOM 1431 C CA . VAL A 1 217 ? 23.373 8.514 39.204 1.00 31.57 644 VAL A CA 1
ATOM 1432 C C . VAL A 1 217 ? 22.208 9.274 38.574 1.00 36.43 644 VAL A C 1
ATOM 1433 O O . VAL A 1 217 ? 21.874 10.382 38.999 1.00 42.11 644 VAL A O 1
ATOM 1437 N N . ILE A 1 218 ? 21.587 8.688 37.561 1.00 29.37 645 ILE A N 1
ATOM 1438 C CA . ILE A 1 218 ? 20.472 9.359 36.906 1.00 40.64 645 ILE A CA 1
ATOM 1439 C C . ILE A 1 218 ? 19.139 8.816 37.379 1.00 33.72 645 ILE A C 1
ATOM 1440 O O . ILE A 1 218 ? 18.895 7.619 37.312 1.00 42.86 645 ILE A O 1
ATOM 1445 N N . VAL A 1 219 ? 18.287 9.707 37.875 1.00 33.31 646 VAL A N 1
ATOM 1446 C CA . VAL A 1 219 ? 16.966 9.330 38.381 1.00 38.84 646 VAL A CA 1
ATOM 1447 C C . VAL A 1 219 ? 15.869 9.906 37.492 1.00 38.90 646 VAL A C 1
ATOM 1448 O O . VAL A 1 219 ? 15.693 11.113 37.426 1.00 42.19 646 VAL A O 1
ATOM 1452 N N . ASP A 1 220 ? 15.135 9.033 36.818 1.00 43.89 647 ASP A N 1
ATOM 1453 C CA . ASP A 1 220 ? 14.040 9.427 35.939 1.00 48.17 647 ASP A CA 1
ATOM 1454 C C . ASP A 1 220 ? 12.774 9.409 36.796 1.00 43.81 647 ASP A C 1
ATOM 1455 O O . ASP A 1 220 ? 12.403 8.373 37.337 1.00 44.73 647 ASP A O 1
ATOM 1460 N N . THR A 1 221 ? 12.109 10.556 36.910 1.00 48.82 648 THR A N 1
ATOM 1461 C CA . THR A 1 221 ? 10.903 10.688 37.739 1.00 51.20 648 THR A CA 1
ATOM 1462 C C . THR A 1 221 ? 9.680 11.174 36.966 1.00 49.58 648 THR A C 1
ATOM 1463 O O . THR A 1 221 ? 9.829 11.770 35.904 1.00 58.11 648 THR A O 1
ATOM 1467 N N . PRO A 1 222 ? 8.456 10.942 37.499 1.00 53.04 649 PRO A N 1
ATOM 1468 C CA . PRO A 1 222 ? 7.171 11.350 36.889 1.00 54.47 649 PRO A CA 1
ATOM 1469 C C . PRO A 1 222 ? 7.105 12.868 36.715 1.00 51.31 649 PRO A C 1
ATOM 1470 O O . PRO A 1 222 ? 7.759 13.611 37.444 1.00 47.54 649 PRO A O 1
ATOM 1474 N N . PRO A 1 223 ? 6.287 13.352 35.770 1.00 53.86 650 PRO A N 1
ATOM 1475 C CA . PRO A 1 223 ? 6.201 14.801 35.559 1.00 55.26 650 PRO A CA 1
ATOM 1476 C C . PRO A 1 223 ? 5.695 15.512 36.802 1.00 55.61 650 PRO A C 1
ATOM 1477 O O . PRO A 1 223 ? 4.868 14.965 37.538 1.00 53.51 650 PRO A O 1
ATOM 1481 N N . MET A 1 224 ? 6.178 16.727 37.041 1.00 58.06 651 MET A N 1
ATOM 1482 C CA . MET A 1 224 ? 5.724 17.453 38.215 1.00 67.82 651 MET A CA 1
ATOM 1483 C C . MET A 1 224 ? 4.237 17.798 38.142 1.00 72.26 651 MET A C 1
ATOM 1484 O O . MET A 1 224 ? 3.545 17.814 39.164 1.00 74.35 651 MET A O 1
ATOM 1489 N N . LEU A 1 225 ? 3.742 18.056 36.934 1.00 77.17 652 LEU A N 1
ATOM 1490 C CA . LEU A 1 225 ? 2.333 18.401 36.750 1.00 75.16 652 LEU A CA 1
ATOM 1491 C C . LEU A 1 225 ? 1.435 17.172 36.764 1.00 73.14 652 LEU A C 1
ATOM 1492 O O . LEU A 1 225 ? 0.338 17.197 36.215 1.00 80.34 652 LEU A O 1
ATOM 1497 N N . ALA A 1 226 ? 1.900 16.101 37.396 1.00 70.39 653 ALA A N 1
ATOM 1498 C CA . ALA A 1 226 ? 1.130 14.865 37.472 1.00 64.29 653 ALA A CA 1
ATOM 1499 C C . ALA A 1 226 ? 1.174 14.246 38.874 1.00 63.07 653 ALA A C 1
ATOM 1500 O O . ALA A 1 226 ? 0.201 13.647 39.321 1.00 58.42 653 ALA A O 1
ATOM 1502 N N . VAL A 1 227 ? 2.307 14.385 39.557 1.00 61.07 654 VAL A N 1
ATOM 1503 C CA . VAL A 1 227 ? 2.470 13.853 40.912 1.00 56.28 654 VAL A CA 1
ATOM 1504 C C . VAL A 1 227 ? 3.610 14.559 41.615 1.00 57.58 654 VAL A C 1
ATOM 1505 O O . VAL A 1 227 ? 4.536 15.048 40.962 1.00 52.47 654 VAL A O 1
ATOM 1509 N N . SER A 1 228 ? 3.546 14.587 42.944 1.00 57.13 655 SER A N 1
ATOM 1510 C CA . SER A 1 228 ? 4.562 15.239 43.768 1.00 62.14 655 SER A CA 1
ATOM 1511 C C . SER A 1 228 ? 5.866 14.446 43.879 1.00 60.72 655 SER A C 1
ATOM 1512 O O . SER A 1 228 ? 6.895 14.990 44.273 1.00 58.29 655 SER A O 1
ATOM 1515 N N . ASP A 1 229 ? 5.807 13.165 43.529 1.00 62.03 656 ASP A N 1
ATOM 1516 C CA . ASP A 1 229 ? 6.957 12.261 43.577 1.00 62.19 656 ASP A CA 1
ATOM 1517 C C . ASP A 1 229 ? 8.319 12.905 43.304 1.00 58.23 656 ASP A C 1
ATOM 1518 O O . ASP A 1 229 ? 9.267 12.661 44.038 1.00 63.28 656 ASP A O 1
ATOM 1523 N N . ALA A 1 230 ? 8.422 13.723 42.261 1.00 52.55 657 ALA A N 1
ATOM 1524 C CA . ALA A 1 230 ? 9.689 14.374 41.931 1.00 55.52 657 ALA A CA 1
ATOM 1525 C C . ALA A 1 230 ? 10.147 15.350 43.018 1.00 54.73 657 ALA A C 1
ATOM 1526 O O . ALA A 1 230 ? 11.329 15.657 43.132 1.00 63.25 657 ALA A O 1
ATOM 1528 N N . ALA A 1 231 ? 9.212 15.841 43.816 1.00 55.05 658 ALA A N 1
ATOM 1529 C CA . ALA A 1 231 ? 9.554 16.759 44.888 1.00 50.72 658 ALA A CA 1
ATOM 1530 C C . ALA A 1 231 ? 10.091 15.985 46.106 1.00 52.91 658 ALA A C 1
ATOM 1531 O O . ALA A 1 231 ? 10.993 16.461 46.793 1.00 53.13 658 ALA A O 1
ATOM 1533 N N . VAL A 1 232 ? 9.554 14.797 46.376 1.00 47.10 659 VAL A N 1
ATOM 1534 C CA . VAL A 1 232 ? 10.040 14.020 47.513 1.00 54.34 659 VAL A CA 1
ATOM 1535 C C . VAL A 1 232 ? 11.428 13.432 47.226 1.00 61.34 659 VAL A C 1
ATOM 1536 O O . VAL A 1 232 ? 12.224 13.233 48.145 1.00 65.90 659 VAL A O 1
ATOM 1540 N N . VAL A 1 233 ? 11.719 13.155 45.957 1.00 55.98 660 VAL A N 1
ATOM 1541 C CA . VAL A 1 233 ? 13.017 12.601 45.595 1.00 59.37 660 VAL A CA 1
ATOM 1542 C C . VAL A 1 233 ? 13.977 13.693 45.152 1.00 59.27 660 VAL A C 1
ATOM 1543 O O . VAL A 1 233 ? 15.193 13.553 45.297 1.00 62.55 660 VAL A O 1
ATOM 1547 N N . GLY A 1 234 ? 13.432 14.778 44.607 1.00 56.48 661 GLY A N 1
ATOM 1548 C CA . GLY A 1 234 ? 14.273 15.872 44.152 1.00 56.56 661 GLY A CA 1
ATOM 1549 C C . GLY A 1 234 ? 15.013 16.533 45.299 1.00 62.97 661 GLY A C 1
ATOM 1550 O O . GLY A 1 234 ? 15.906 17.358 45.084 1.00 65.10 661 GLY A O 1
ATOM 1551 N N . ARG A 1 235 ? 14.652 16.154 46.524 1.00 68.21 662 ARG A N 1
ATOM 1552 C CA . ARG A 1 235 ? 15.258 16.716 47.725 1.00 69.28 662 ARG A CA 1
ATOM 1553 C C . ARG A 1 235 ? 16.487 15.975 48.261 1.00 68.11 662 ARG A C 1
ATOM 1554 O O . ARG A 1 235 ? 16.981 16.281 49.348 1.00 67.61 662 ARG A O 1
ATOM 1562 N N . SER A 1 236 ? 16.987 15.007 47.502 1.00 60.38 663 SER A N 1
ATOM 1563 C CA . SER A 1 236 ? 18.161 14.244 47.917 1.00 58.68 663 SER A CA 1
ATOM 1564 C C . SER A 1 236 ? 19.101 14.241 46.730 1.00 50.50 663 SER A C 1
ATOM 1565 O O . SER A 1 236 ? 20.039 13.452 46.660 1.00 50.15 663 SER A O 1
ATOM 1568 N N . VAL A 1 237 ? 18.844 15.146 45.801 1.00 50.14 664 VAL A N 1
ATOM 1569 C CA . VAL A 1 237 ? 19.615 15.204 44.577 1.00 49.94 664 VAL A CA 1
ATOM 1570 C C . VAL A 1 237 ? 20.373 16.506 44.400 1.00 52.04 664 VAL A C 1
ATOM 1571 O O . VAL A 1 237 ? 19.908 17.568 44.791 1.00 61.55 664 VAL A O 1
ATOM 1575 N N . GLY A 1 238 ? 21.551 16.414 43.803 1.00 56.79 665 GLY A N 1
ATOM 1576 C CA . GLY A 1 238 ? 22.341 17.601 43.573 1.00 58.48 665 GLY A CA 1
ATOM 1577 C C . GLY A 1 238 ? 21.720 18.443 42.481 1.00 62.07 665 GLY A C 1
ATOM 1578 O O . GLY A 1 238 ? 21.385 19.603 42.693 1.00 70.81 665 GLY A O 1
ATOM 1579 N N . THR A 1 239 ? 21.545 17.854 41.309 1.00 65.28 666 THR A N 1
ATOM 1580 C CA . THR A 1 239 ? 20.980 18.577 40.180 1.00 62.61 666 THR A CA 1
ATOM 1581 C C . THR A 1 239 ? 19.564 18.098 39.845 1.00 62.03 666 THR A C 1
ATOM 1582 O O . THR A 1 239 ? 19.094 17.086 40.360 1.00 64.76 666 THR A O 1
ATOM 1586 N N . SER A 1 240 ? 18.885 18.854 38.991 1.00 60.42 667 SER A N 1
ATOM 1587 C CA . SER A 1 240 ? 17.541 18.527 38.533 1.00 54.93 667 SER A CA 1
ATOM 1588 C C . SER A 1 240 ? 17.315 19.253 37.235 1.00 56.50 667 SER A C 1
ATOM 1589 O O . SER A 1 240 ? 17.485 20.463 37.155 1.00 54.57 667 SER A O 1
ATOM 1592 N N . LEU A 1 241 ? 16.951 18.496 36.213 1.00 60.63 668 LEU A N 1
ATOM 1593 C CA . LEU A 1 241 ? 16.677 19.050 34.899 1.00 61.18 668 LEU A CA 1
ATOM 1594 C C . LEU A 1 241 ? 15.266 18.683 34.496 1.00 58.30 668 LEU A C 1
ATOM 1595 O O . LEU A 1 241 ? 14.868 17.524 34.574 1.00 59.03 668 LEU A O 1
ATOM 1600 N N . LEU A 1 242 ? 14.501 19.684 34.088 1.00 57.72 669 LEU A N 1
ATOM 1601 C CA . LEU A 1 242 ? 13.140 19.442 33.658 1.00 56.42 669 LEU A CA 1
ATOM 1602 C C . LEU A 1 242 ? 13.145 19.374 32.139 1.00 56.21 669 LEU A C 1
ATOM 1603 O O . LEU A 1 242 ? 13.767 20.201 31.476 1.00 61.77 669 LEU A O 1
ATOM 1608 N N . VAL A 1 243 ? 12.486 18.373 31.577 1.00 54.43 670 VAL A N 1
ATOM 1609 C CA . VAL A 1 243 ? 12.457 18.271 30.126 1.00 59.29 670 VAL A CA 1
ATOM 1610 C C . VAL A 1 243 ? 11.079 18.596 29.559 1.00 59.61 670 VAL A C 1
ATOM 1611 O O . VAL A 1 243 ? 10.066 17.996 29.939 1.00 57.44 670 VAL A O 1
ATOM 1615 N N . ALA A 1 244 ? 11.063 19.584 28.667 1.00 57.09 671 ALA A N 1
ATOM 1616 C CA . ALA A 1 244 ? 9.845 20.041 28.011 1.00 57.26 671 ALA A CA 1
ATOM 1617 C C . ALA A 1 244 ? 9.922 19.667 26.537 1.00 55.71 671 ALA A C 1
ATOM 1618 O O . ALA A 1 244 ? 10.979 19.768 25.912 1.00 55.21 671 ALA A O 1
ATOM 1620 N N . ARG A 1 245 ? 8.804 19.234 25.974 1.00 58.93 672 ARG A N 1
ATOM 1621 C CA . ARG A 1 245 ? 8.815 18.843 24.576 1.00 63.00 672 ARG A CA 1
ATOM 1622 C C . ARG A 1 245 ? 8.458 19.984 23.627 1.00 66.63 672 ARG A C 1
ATOM 1623 O O . ARG A 1 245 ? 7.535 20.764 23.873 1.00 63.94 672 ARG A O 1
ATOM 1631 N N . PHE A 1 246 ? 9.221 20.066 22.545 1.00 72.41 673 PHE A N 1
ATOM 1632 C CA . PHE A 1 246 ? 9.043 21.065 21.505 1.00 77.32 673 PHE A CA 1
ATOM 1633 C C . PHE A 1 246 ? 7.627 21.014 20.943 1.00 79.16 673 PHE A C 1
ATOM 1634 O O . PHE A 1 246 ? 7.219 20.013 20.352 1.00 81.80 673 PHE A O 1
ATOM 1642 N N . GLY A 1 247 ? 6.878 22.093 21.147 1.00 78.96 674 GLY A N 1
ATOM 1643 C CA . GLY A 1 247 ? 5.523 22.160 20.635 1.00 74.40 674 GLY A CA 1
ATOM 1644 C C . GLY A 1 247 ? 4.427 21.728 21.583 1.00 74.08 674 GLY A C 1
ATOM 1645 O O . GLY A 1 247 ? 3.368 22.347 21.627 1.00 75.71 674 GLY A O 1
ATOM 1646 N N . LEU A 1 248 ? 4.671 20.668 22.343 1.00 79.53 675 LEU A N 1
ATOM 1647 C CA . LEU A 1 248 ? 3.671 20.163 23.277 1.00 79.89 675 LEU A CA 1
ATOM 1648 C C . LEU A 1 248 ? 3.541 21.026 24.532 1.00 81.08 675 LEU A C 1
ATOM 1649 O O . LEU A 1 248 ? 2.432 21.308 24.989 1.00 78.58 675 LEU A O 1
ATOM 1654 N N . ASN A 1 249 ? 4.673 21.441 25.091 1.00 84.86 676 ASN A N 1
ATOM 1655 C CA . ASN A 1 249 ? 4.663 22.235 26.314 1.00 87.51 676 ASN A CA 1
ATOM 1656 C C . ASN A 1 249 ? 4.661 23.748 26.111 1.00 87.99 676 ASN A C 1
ATOM 1657 O O . ASN A 1 249 ? 5.410 24.288 25.291 1.00 85.56 676 ASN A O 1
ATOM 1662 N N . THR A 1 250 ? 3.812 24.419 26.884 1.00 88.35 677 THR A N 1
ATOM 1663 C CA . THR A 1 250 ? 3.697 25.871 26.851 1.00 90.28 677 THR A CA 1
ATOM 1664 C C . THR A 1 250 ? 4.724 26.379 27.851 1.00 90.89 677 THR A C 1
ATOM 1665 O O . THR A 1 250 ? 4.789 25.885 28.976 1.00 91.29 677 THR A O 1
ATOM 1669 N N . ALA A 1 251 ? 5.527 27.357 27.448 1.00 89.17 678 ALA A N 1
ATOM 1670 C CA . ALA A 1 251 ? 6.545 27.906 28.336 1.00 88.70 678 ALA A CA 1
ATOM 1671 C C . ALA A 1 251 ? 6.006 28.226 29.740 1.00 88.61 678 ALA A C 1
ATOM 1672 O O . ALA A 1 251 ? 6.779 28.396 30.683 1.00 88.89 678 ALA A O 1
ATOM 167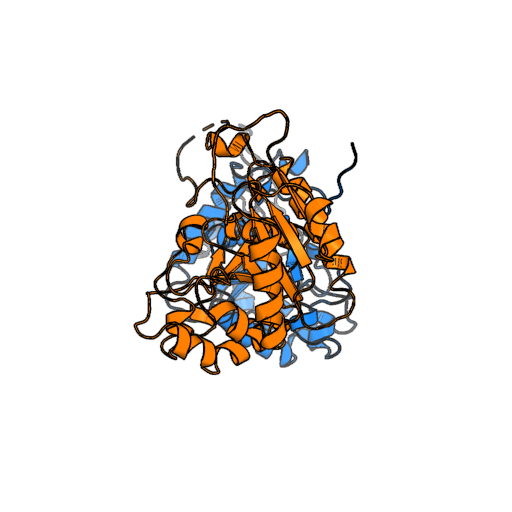4 N N . LYS A 1 252 ? 4.686 28.304 29.888 1.00 88.22 679 LYS A N 1
ATOM 1675 C CA . LYS A 1 252 ? 4.109 28.600 31.195 1.00 90.88 679 LYS A CA 1
ATOM 1676 C C . LYS A 1 252 ? 4.353 27.457 32.174 1.00 91.91 679 LYS A C 1
ATOM 1677 O O . LYS A 1 252 ? 5.067 27.623 33.163 1.00 94.11 679 LYS A O 1
ATOM 1683 N N . GLU A 1 253 ? 3.762 26.299 31.887 1.00 94.41 680 GLU A N 1
ATOM 1684 C CA . GLU A 1 253 ? 3.895 25.118 32.738 1.00 92.68 680 GLU A CA 1
ATOM 1685 C C . GLU A 1 253 ? 5.336 24.731 33.078 1.00 91.57 680 GLU A C 1
ATOM 1686 O O . GLU A 1 253 ? 5.585 24.136 34.126 1.00 95.54 680 GLU A O 1
ATOM 1692 N N . VAL A 1 254 ? 6.288 25.065 32.212 1.00 87.02 681 VAL A N 1
ATOM 1693 C CA . VAL A 1 254 ? 7.680 24.734 32.494 1.00 87.10 681 VAL A CA 1
ATOM 1694 C C . VAL A 1 254 ? 8.210 25.631 33.614 1.00 88.01 681 VAL A C 1
ATOM 1695 O O . VAL A 1 254 ? 9.241 25.341 34.223 1.00 89.91 681 VAL A O 1
ATOM 1699 N N . SER A 1 255 ? 7.504 26.731 33.867 1.00 83.65 682 SER A N 1
ATOM 1700 C CA . SER A 1 255 ? 7.874 27.656 34.933 1.00 77.39 682 SER A CA 1
ATOM 1701 C C . SER A 1 255 ? 7.056 27.236 36.141 1.00 76.05 682 SER A C 1
ATOM 1702 O O . SER A 1 255 ? 7.533 27.252 37.276 1.00 77.12 682 SER A O 1
ATOM 1705 N N . LEU A 1 256 ? 5.814 26.850 35.875 1.00 76.66 683 LEU A N 1
ATOM 1706 C CA . LEU A 1 256 ? 4.897 26.415 36.916 1.00 84.19 683 LEU A CA 1
ATOM 1707 C C . LEU A 1 256 ? 5.434 25.137 37.553 1.00 87.41 683 LEU A C 1
ATOM 1708 O O . LEU A 1 256 ? 5.199 24.871 38.735 1.00 87.33 683 LEU A O 1
ATOM 1713 N N . SER A 1 257 ? 6.155 24.351 36.754 1.00 88.54 684 SER A N 1
ATOM 1714 C CA . SER A 1 257 ? 6.750 23.106 37.226 1.00 83.68 684 SER A CA 1
ATOM 1715 C C . SER A 1 257 ? 7.959 23.429 38.088 1.00 79.00 684 SER A C 1
ATOM 1716 O O . SER A 1 257 ? 8.054 22.976 39.228 1.00 80.34 684 SER A O 1
ATOM 1719 N N . MET A 1 258 ? 8.878 24.217 37.539 1.00 71.39 685 MET A N 1
ATOM 1720 C CA . MET A 1 258 ? 10.069 24.614 38.274 1.00 70.07 685 MET A CA 1
ATOM 1721 C C . MET A 1 258 ? 9.684 25.337 39.568 1.00 68.97 685 MET A C 1
ATOM 1722 O O . MET A 1 258 ? 10.285 25.115 40.619 1.00 67.08 685 MET A O 1
ATOM 1727 N N . GLN A 1 259 ? 8.666 26.187 39.496 1.00 72.02 686 GLN A N 1
ATOM 1728 C CA . GLN A 1 259 ? 8.216 26.917 40.673 1.00 77.24 686 GLN A CA 1
ATOM 1729 C C . GLN A 1 259 ? 7.845 25.955 41.799 1.00 80.20 686 GLN A C 1
ATOM 1730 O O . GLN A 1 259 ? 8.301 26.104 42.934 1.00 81.58 686 GLN A O 1
ATOM 1736 N N . ARG A 1 260 ? 7.012 24.969 41.482 1.00 82.43 687 ARG A N 1
ATOM 1737 C CA . ARG A 1 260 ? 6.571 24.002 42.478 1.00 83.67 687 ARG A CA 1
ATOM 1738 C C . ARG A 1 260 ? 7.694 23.149 43.052 1.00 82.96 687 ARG A C 1
ATOM 1739 O O . ARG A 1 260 ? 7.635 22.736 44.216 1.00 83.56 687 ARG A O 1
ATOM 1747 N N . LEU A 1 261 ? 8.717 22.883 42.246 1.00 79.51 688 LEU A N 1
ATOM 1748 C CA . LEU A 1 261 ? 9.835 22.100 42.736 1.00 79.06 688 LEU A CA 1
ATOM 1749 C C . LEU A 1 261 ? 10.688 22.994 43.621 1.00 81.69 688 LEU A C 1
ATOM 1750 O O . LEU A 1 261 ? 11.480 22.513 44.432 1.00 83.09 688 LEU A O 1
ATOM 1755 N N . GLU A 1 262 ? 10.517 24.304 43.462 1.00 86.24 689 GLU A N 1
ATOM 1756 C CA . GLU A 1 262 ? 11.253 25.264 44.275 1.00 85.33 689 GLU A CA 1
ATOM 1757 C C . GLU A 1 262 ? 10.593 25.371 45.635 1.00 83.15 689 GLU A C 1
ATOM 1758 O O . GLU A 1 262 ? 11.284 25.475 46.644 1.00 81.73 689 GLU A O 1
ATOM 1764 N N . GLN A 1 263 ? 9.260 25.345 45.658 1.00 83.97 690 GLN A N 1
ATOM 1765 C CA . GLN A 1 263 ? 8.528 25.409 46.919 1.00 88.47 690 GLN A CA 1
ATOM 1766 C C . GLN A 1 263 ? 9.095 24.309 47.800 1.00 91.37 690 GLN A C 1
ATOM 1767 O O . GLN A 1 263 ? 9.178 24.451 49.020 1.00 93.76 690 GLN A O 1
ATOM 1773 N N . ALA A 1 264 ? 9.477 23.206 47.161 1.00 94.37 691 ALA A N 1
ATOM 1774 C CA . ALA A 1 264 ? 10.083 22.076 47.855 1.00 95.78 691 ALA A CA 1
ATOM 1775 C C . ALA A 1 264 ? 11.598 22.290 47.760 1.00 96.49 691 ALA A C 1
ATOM 1776 O O . ALA A 1 264 ? 12.079 22.961 46.840 1.00 96.71 691 ALA A O 1
ATOM 1778 N N . GLY A 1 265 ? 12.347 21.728 48.703 1.00 93.20 692 GLY A N 1
ATOM 1779 C CA . GLY A 1 265 ? 13.791 21.903 48.696 1.00 90.49 692 GLY A CA 1
ATOM 1780 C C . GLY A 1 265 ? 14.530 21.522 47.424 1.00 86.81 692 GLY A C 1
ATOM 1781 O O . GLY A 1 265 ? 15.747 21.679 47.346 1.00 84.78 692 GLY A O 1
ATOM 1782 N N . VAL A 1 266 ? 13.805 21.034 46.422 1.00 87.72 693 VAL A N 1
ATOM 1783 C CA . VAL A 1 266 ? 14.418 20.611 45.168 1.00 83.19 693 VAL A CA 1
ATOM 1784 C C . VAL A 1 266 ? 15.228 21.717 44.499 1.00 81.36 693 VAL A C 1
ATOM 1785 O O . VAL A 1 266 ? 14.742 22.828 44.304 1.00 80.13 693 VAL A O 1
ATOM 1789 N N . ASN A 1 267 ? 16.467 21.378 44.147 1.00 80.32 694 ASN A N 1
ATOM 1790 C CA . ASN A 1 267 ? 17.413 22.292 43.514 1.00 80.90 694 ASN A CA 1
ATOM 1791 C C . ASN A 1 267 ? 17.359 22.227 41.980 1.00 79.83 694 ASN A C 1
ATOM 1792 O O . ASN A 1 267 ? 18.274 21.698 41.336 1.00 78.21 694 ASN A O 1
ATOM 1797 N N . ILE A 1 268 ? 16.293 22.776 41.401 1.00 75.95 695 ILE A N 1
ATOM 1798 C CA . ILE A 1 268 ? 16.117 22.778 39.949 1.00 79.61 695 ILE A CA 1
ATOM 1799 C C . ILE A 1 268 ? 17.119 23.666 39.222 1.00 80.30 695 ILE A C 1
ATOM 1800 O O . ILE A 1 268 ? 17.119 24.885 39.397 1.00 84.65 695 ILE A O 1
ATOM 1805 N N . LYS A 1 269 ? 17.972 23.059 38.405 1.00 80.29 696 LYS A N 1
ATOM 1806 C CA . LYS A 1 269 ? 18.925 23.837 37.633 1.00 77.94 696 LYS A CA 1
ATOM 1807 C C . LYS A 1 269 ? 18.141 24.348 36.437 1.00 77.41 696 LYS A C 1
ATOM 1808 O O . LYS A 1 269 ? 17.177 25.082 36.618 1.00 82.84 696 LYS A O 1
ATOM 1814 N N . GLY A 1 270 ? 18.518 23.947 35.226 1.00 78.45 697 GLY A N 1
ATOM 1815 C CA . GLY A 1 270 ? 17.797 24.418 34.052 1.00 69.95 697 GLY A CA 1
ATOM 1816 C C . GLY A 1 270 ? 16.708 23.513 33.489 1.00 64.77 697 GLY A C 1
ATOM 1817 O O . GLY A 1 270 ? 15.997 22.801 34.219 1.00 53.98 697 GLY A O 1
ATOM 1818 N N . ALA A 1 271 ? 16.577 23.564 32.166 1.00 60.88 698 ALA A N 1
ATOM 1819 C CA . ALA A 1 271 ? 15.593 22.769 31.446 1.00 55.20 698 ALA A CA 1
ATOM 1820 C C . ALA A 1 271 ? 16.168 22.281 30.125 1.00 52.41 698 ALA A C 1
ATOM 1821 O O . ALA A 1 271 ? 17.184 22.787 29.650 1.00 48.94 698 ALA A O 1
ATOM 1823 N N . ILE A 1 272 ? 15.507 21.289 29.541 1.00 53.86 699 ILE A N 1
ATOM 1824 C CA . ILE A 1 272 ? 15.919 20.719 28.262 1.00 55.12 699 ILE A CA 1
ATOM 1825 C C . ILE A 1 272 ? 14.749 20.793 27.283 1.00 59.92 699 ILE A C 1
ATOM 1826 O O . ILE A 1 272 ? 13.609 20.475 27.643 1.00 58.17 699 ILE A O 1
ATOM 1831 N N . LEU A 1 273 ? 15.038 21.225 26.057 1.00 65.52 700 LEU A N 1
ATOM 1832 C CA . LEU A 1 273 ? 14.031 21.326 25.002 1.00 69.49 700 LEU A CA 1
ATOM 1833 C C . LEU A 1 273 ? 14.184 20.107 24.104 1.00 67.93 700 LEU A C 1
ATOM 1834 O O . LEU A 1 273 ? 15.076 20.051 23.256 1.00 64.55 700 LEU A O 1
ATOM 1839 N N . ASN A 1 274 ? 13.312 19.127 24.296 1.00 70.58 701 ASN A N 1
ATOM 1840 C CA . ASN A 1 274 ? 13.363 17.894 23.519 1.00 73.40 701 ASN A CA 1
ATOM 1841 C C . ASN A 1 274 ? 12.301 17.860 22.424 1.00 73.98 701 ASN A C 1
ATOM 1842 O O . ASN A 1 274 ? 11.177 18.314 22.618 1.00 78.96 701 ASN A O 1
ATOM 1847 N N . GLY A 1 275 ? 12.664 17.320 21.270 1.00 76.46 702 GLY A N 1
ATOM 1848 C CA . GLY A 1 275 ? 11.716 17.243 20.176 1.00 80.10 702 GLY A CA 1
ATOM 1849 C C . GLY A 1 275 ? 12.103 18.111 18.998 1.00 80.98 702 GLY A C 1
ATOM 1850 O O . GLY A 1 275 ? 12.052 17.660 17.853 1.00 81.34 702 GLY A O 1
ATOM 1851 N N . VAL A 1 276 ? 12.493 19.351 19.289 1.00 83.95 703 VAL A N 1
ATOM 1852 C CA . VAL A 1 276 ? 12.893 20.327 18.277 1.00 87.50 703 VAL A CA 1
ATOM 1853 C C . VAL A 1 276 ? 12.908 19.765 16.867 1.00 92.10 703 VAL A C 1
ATOM 1854 O O . VAL A 1 276 ? 13.781 18.974 16.508 1.00 90.55 703 VAL A O 1
ATOM 1858 N N . ILE A 1 277 ? 11.931 20.180 16.072 1.00 96.53 704 ILE A N 1
ATOM 1859 C CA . ILE A 1 277 ? 11.814 19.727 14.693 1.00 98.31 704 ILE A CA 1
ATOM 1860 C C . ILE A 1 277 ? 11.639 20.991 13.844 1.00 100.00 704 ILE A C 1
ATOM 1861 O O . ILE A 1 277 ? 10.759 21.807 14.126 1.00 100.00 704 ILE A O 1
ATOM 1866 N N . LYS A 1 278 ? 12.482 21.176 12.828 1.00 100.00 705 LYS A N 1
ATOM 1867 C CA . LYS A 1 278 ? 12.375 22.374 11.993 1.00 100.00 705 LYS A CA 1
ATOM 1868 C C . LYS A 1 278 ? 12.669 22.155 10.505 1.00 100.00 705 LYS A C 1
ATOM 1869 O O . LYS A 1 278 ? 13.134 21.087 10.100 1.00 100.00 705 LYS A O 1
ATOM 1875 N N . ARG A 1 279 ? 12.383 23.196 9.717 1.00 100.00 706 ARG A N 1
ATOM 1876 C CA . ARG A 1 279 ? 12.572 23.247 8.262 1.00 100.00 706 ARG A CA 1
ATOM 1877 C C . ARG A 1 279 ? 11.343 22.794 7.476 1.00 100.00 706 ARG A C 1
ATOM 1878 O O . ARG A 1 279 ? 11.254 21.644 7.044 1.00 100.00 706 ARG A O 1
ATOM 1886 N N . ALA A 1 280 ? 10.400 23.714 7.292 1.00 100.00 707 ALA A N 1
ATOM 1887 C CA . ALA A 1 280 ? 9.173 23.433 6.554 1.00 100.00 707 ALA A CA 1
ATOM 1888 C C . ALA A 1 280 ? 8.892 24.565 5.566 1.00 100.00 707 ALA A C 1
ATOM 1889 O O . ALA A 1 280 ? 7.950 24.495 4.776 1.00 100.00 707 ALA A O 1
ATOM 1891 N N . SER A 1 281 ? 9.720 25.606 5.626 1.00 100.00 708 SER A N 1
ATOM 1892 C CA . SER A 1 281 ? 9.607 26.772 4.751 1.00 100.00 708 SER A CA 1
ATOM 1893 C C . SER A 1 281 ? 8.207 27.386 4.673 1.00 100.00 708 SER A C 1
ATOM 1894 O O . SER A 1 281 ? 7.657 27.561 3.584 1.00 100.00 708 SER A O 1
ATOM 1897 N N . THR A 1 282 ? 7.640 27.719 5.829 1.00 100.00 709 THR A N 1
ATOM 1898 C CA . THR A 1 282 ? 6.312 28.327 5.898 1.00 100.00 709 THR A CA 1
ATOM 1899 C C . THR A 1 282 ? 6.168 29.186 7.156 1.00 100.00 709 THR A C 1
ATOM 1900 O O . THR A 1 282 ? 6.943 30.121 7.369 1.00 100.00 709 THR A O 1
ATOM 1904 N N . ALA A 1 283 ? 5.173 28.866 7.981 1.00 100.00 710 ALA A N 1
ATOM 1905 C CA . ALA A 1 283 ? 4.915 29.593 9.223 1.00 100.00 710 ALA A CA 1
ATOM 1906 C C . ALA A 1 283 ? 3.666 29.047 9.916 1.00 100.00 710 ALA A C 1
ATOM 1907 O O . ALA A 1 283 ? 2.551 29.495 9.643 1.00 100.00 710 ALA A O 1
ATOM 1909 N N . TYR A 1 284 ? 3.858 28.082 10.813 1.00 100.00 711 TYR A N 1
ATOM 1910 C CA . TYR A 1 284 ? 2.746 27.471 11.539 1.00 100.00 711 TYR A CA 1
ATOM 1911 C C . TYR A 1 284 ? 3.262 26.422 12.525 1.00 100.00 711 TYR A C 1
ATOM 1912 O O . TYR A 1 284 ? 4.315 25.823 12.310 1.00 100.00 711 TYR A O 1
ATOM 1921 N N . SER A 1 285 ? 2.517 26.207 13.606 1.00 100.00 712 SER A N 1
ATOM 1922 C CA . SER A 1 285 ? 2.892 25.232 14.630 1.00 100.00 712 SER A CA 1
ATOM 1923 C C . SER A 1 285 ? 1.659 24.832 15.438 1.00 100.00 712 SER A C 1
ATOM 1924 O O . SER A 1 285 ? 0.532 24.992 14.970 1.00 100.00 712 SER A O 1
ATOM 1927 N N . TYR A 1 286 ? 1.865 24.308 16.644 1.00 100.00 713 TYR A N 1
ATOM 1928 C CA . TYR A 1 286 ? 0.733 23.915 17.478 1.00 100.00 713 TYR A CA 1
ATOM 1929 C C . TYR A 1 286 ? 0.944 24.175 18.969 1.00 100.00 713 TYR A C 1
ATOM 1930 O O . TYR A 1 286 ? 2.051 24.038 19.489 1.00 100.00 713 TYR A O 1
ATOM 1939 N N . GLY A 1 287 ? -0.137 24.569 19.639 1.00 100.00 714 GLY A N 1
ATOM 1940 C CA . GLY A 1 287 ? -0.087 24.857 21.062 1.00 100.00 714 GLY A CA 1
ATOM 1941 C C . GLY A 1 287 ? -1.314 25.619 21.534 1.00 100.00 714 GLY A C 1
ATOM 1942 O O . GLY A 1 287 ? -1.430 26.824 21.300 1.00 100.00 714 GLY A O 1
ATOM 1943 N N . TYR A 1 288 ? -2.233 24.916 22.195 1.00 100.00 715 TYR A N 1
ATOM 1944 C CA . TYR A 1 288 ? -3.463 25.519 22.711 1.00 100.00 715 TYR A CA 1
ATOM 1945 C C . TYR A 1 288 ? -3.193 26.504 23.849 1.00 100.00 715 TYR A C 1
ATOM 1946 O O . TYR A 1 288 ? -2.223 26.357 24.594 1.00 99.37 715 TYR A O 1
ATOM 1955 N N . ASN A 1 289 ? -4.064 27.502 23.983 1.00 100.00 716 ASN A N 1
ATOM 1956 C CA . ASN A 1 289 ? -3.908 28.527 25.012 1.00 100.00 716 ASN A CA 1
ATOM 1957 C C . ASN A 1 289 ? -4.850 28.421 26.216 1.00 100.00 716 ASN A C 1
ATOM 1958 O O . ASN A 1 289 ? -6.075 28.501 26.077 1.00 100.00 716 ASN A O 1
ATOM 1963 N N . TYR A 1 290 ? -4.256 28.244 27.397 1.00 100.00 717 TYR A N 1
ATOM 1964 C CA . TYR A 1 290 ? -4.993 28.150 28.657 1.00 100.00 717 TYR A CA 1
ATOM 1965 C C . TYR A 1 290 ? -4.799 29.447 29.439 1.00 100.00 717 TYR A C 1
ATOM 1966 O O . TYR A 1 290 ? -5.816 30.117 29.720 1.00 100.00 717 TYR A O 1
ATOM 1975 N N . GLY B 1 25 ? 55.942 -28.676 22.030 1.00 96.05 452 GLY D N 1
ATOM 1976 C CA . GLY B 1 25 ? 54.640 -27.987 21.781 1.00 95.06 452 GLY D CA 1
ATOM 1977 C C . GLY B 1 25 ? 53.448 -28.757 22.323 1.00 93.50 452 GLY D C 1
ATOM 1978 O O . GLY B 1 25 ? 53.601 -29.855 22.864 1.00 92.91 452 GLY D O 1
ATOM 1979 N N . VAL B 1 26 ? 52.258 -28.179 22.183 1.00 91.04 453 VAL D N 1
ATOM 1980 C CA . VAL B 1 26 ? 51.042 -28.825 22.662 1.00 89.38 453 VAL D CA 1
ATOM 1981 C C . VAL B 1 26 ? 49.789 -28.403 21.900 1.00 87.12 453 VAL D C 1
ATOM 1982 O O . VAL B 1 26 ? 49.479 -27.218 21.779 1.00 80.93 453 VAL D O 1
ATOM 1986 N N . GLU B 1 27 ? 49.085 -29.387 21.360 1.00 86.47 454 GLU D N 1
ATOM 1987 C CA . GLU B 1 27 ? 47.840 -29.125 20.664 1.00 88.00 454 GLU D CA 1
ATOM 1988 C C . GLU B 1 27 ? 46.912 -30.292 20.925 1.00 88.69 454 GLU D C 1
ATOM 1989 O O . GLU B 1 27 ? 47.274 -31.455 20.732 1.00 88.69 454 GLU D O 1
ATOM 1995 N N . ALA B 1 28 ? 45.705 -29.962 21.360 1.00 89.59 455 ALA D N 1
ATOM 1996 C CA . ALA B 1 28 ? 44.716 -30.958 21.709 1.00 91.14 455 ALA D CA 1
ATOM 1997 C C . ALA B 1 28 ? 43.334 -30.459 21.261 1.00 91.75 455 ALA D C 1
ATOM 1998 O O . ALA B 1 28 ? 43.179 -30.109 20.092 1.00 92.28 455 ALA D O 1
ATOM 2000 N N . PRO B 1 29 ? 42.316 -30.397 22.148 1.00 94.47 456 PRO D N 1
ATOM 2001 C CA . PRO B 1 29 ? 42.067 -30.683 23.571 1.00 97.70 456 PRO D CA 1
ATOM 2002 C C . PRO B 1 29 ? 42.404 -32.109 24.005 1.00 100.00 456 PRO D C 1
ATOM 2003 O O . PRO B 1 29 ? 42.789 -32.347 25.152 1.00 100.00 456 PRO D O 1
ATOM 2007 N N . GLU B 1 30 ? 42.285 -33.045 23.072 1.00 100.00 457 GLU D N 1
ATOM 2008 C CA . GLU B 1 30 ? 42.567 -34.446 23.352 1.00 99.45 457 GLU D CA 1
ATOM 2009 C C . GLU B 1 30 ? 43.896 -34.652 24.079 1.00 96.11 457 GLU D C 1
ATOM 2010 O O . GLU B 1 30 ? 43.961 -35.403 25.052 1.00 95.60 457 GLU D O 1
ATOM 2016 N N . GLN B 1 31 ? 44.950 -33.985 23.620 1.00 93.45 458 GLN D N 1
ATOM 2017 C CA . GLN B 1 31 ? 46.255 -34.132 24.254 1.00 94.69 458 GLN D CA 1
ATOM 2018 C C . GLN B 1 31 ? 46.232 -33.631 25.699 1.00 96.44 458 GLN D C 1
ATOM 2019 O O . GLN B 1 31 ? 47.151 -33.908 26.478 1.00 94.66 458 GLN D O 1
ATOM 2025 N N . LEU B 1 32 ? 45.183 -32.892 26.053 1.00 96.49 459 LEU D N 1
ATOM 2026 C CA . LEU B 1 32 ? 45.035 -32.379 27.414 1.00 99.23 459 LEU D CA 1
ATOM 2027 C C . LEU B 1 32 ? 44.116 -33.297 28.222 1.00 100.00 459 LEU D C 1
ATOM 2028 O O . LEU B 1 32 ? 44.386 -33.596 29.390 1.00 97.04 459 LEU D O 1
ATOM 2033 N N . GLU B 1 33 ? 43.029 -33.738 27.593 1.00 98.46 460 GLU D N 1
ATOM 2034 C CA . GLU B 1 33 ? 42.076 -34.630 28.244 1.00 97.81 460 GLU D CA 1
ATOM 2035 C C . GLU B 1 33 ? 42.845 -35.848 28.738 1.00 98.00 460 GLU D C 1
ATOM 2036 O O . GLU B 1 33 ? 42.527 -36.423 29.779 1.00 96.96 460 GLU D O 1
ATOM 2042 N N . GLU B 1 34 ? 43.869 -36.218 27.974 1.00 98.87 461 GLU D N 1
ATOM 2043 C CA . GLU B 1 34 ? 44.720 -37.362 28.276 1.00 99.07 461 GLU D CA 1
ATOM 2044 C C . GLU B 1 34 ? 45.232 -37.335 29.714 1.00 99.42 461 GLU D C 1
ATOM 2045 O O . GLU B 1 34 ? 44.984 -38.262 30.486 1.00 97.60 461 GLU D O 1
ATOM 2051 N N . HIS B 1 35 ? 45.942 -36.272 30.073 1.00 97.87 462 HIS D N 1
ATOM 2052 C CA . HIS B 1 35 ? 46.486 -36.143 31.421 1.00 97.34 462 HIS D CA 1
ATOM 2053 C C . HIS B 1 35 ? 45.393 -35.811 32.434 1.00 95.99 462 HIS D C 1
ATOM 2054 O O . HIS B 1 35 ? 45.680 -35.378 33.552 1.00 95.35 462 HIS D O 1
ATOM 2061 N N . GLY B 1 36 ? 44.140 -36.013 32.032 1.00 94.16 463 GLY D N 1
ATOM 2062 C CA . GLY B 1 36 ? 43.018 -35.751 32.917 1.00 92.71 463 GLY D CA 1
ATOM 2063 C C . GLY B 1 36 ? 42.594 -34.298 32.994 1.00 90.27 463 GLY D C 1
ATOM 2064 O O . GLY B 1 36 ? 41.525 -33.984 33.528 1.00 85.99 463 GLY D O 1
ATOM 2065 N N . ILE B 1 37 ? 43.432 -33.411 32.464 1.00 88.87 464 ILE D N 1
ATOM 2066 C CA . ILE B 1 37 ? 43.142 -31.984 32.476 1.00 85.27 464 ILE D CA 1
ATOM 2067 C C . ILE B 1 37 ? 41.878 -31.718 31.675 1.00 83.88 464 ILE D C 1
ATOM 2068 O O . ILE B 1 37 ? 41.826 -31.990 30.475 1.00 78.41 464 ILE D O 1
ATOM 2073 N N . SER B 1 38 ? 40.865 -31.185 32.354 1.00 83.89 465 SER D N 1
ATOM 2074 C CA . SER B 1 38 ? 39.576 -30.865 31.746 1.00 85.56 465 SER D CA 1
ATOM 2075 C C . SER B 1 38 ? 39.641 -29.518 30.995 1.00 86.43 465 SER D C 1
ATOM 2076 O O . SER B 1 38 ? 39.917 -28.485 31.600 1.00 90.30 465 SER D O 1
ATOM 2079 N N . VAL B 1 39 ? 39.394 -29.535 29.682 1.00 82.65 466 VAL D N 1
ATOM 2080 C CA . VAL B 1 39 ? 39.437 -28.309 28.870 1.00 80.71 466 VAL D CA 1
ATOM 2081 C C . VAL B 1 39 ? 38.060 -27.686 28.595 1.00 82.18 466 VAL D C 1
ATOM 2082 O O . VAL B 1 39 ? 37.242 -28.241 27.854 1.00 80.31 466 VAL D O 1
ATOM 2086 N N . TYR B 1 40 ? 37.832 -26.516 29.196 1.00 80.79 467 TYR D N 1
ATOM 2087 C CA . TYR B 1 40 ? 36.572 -25.781 29.073 1.00 78.44 467 TYR D CA 1
ATOM 2088 C C . TYR B 1 40 ? 36.386 -25.068 27.748 1.00 69.66 467 TYR D C 1
ATOM 2089 O O . TYR B 1 40 ? 35.266 -24.721 27.385 1.00 70.34 467 TYR D O 1
ATOM 2098 N N . ALA B 1 41 ? 37.474 -24.843 27.025 1.00 64.64 468 ALA D N 1
ATOM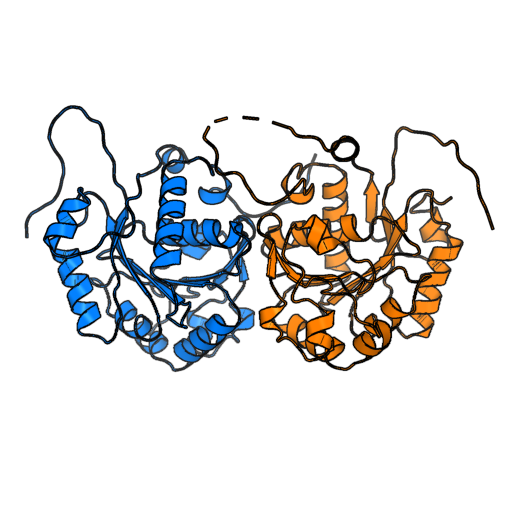 2099 C CA . ALA B 1 41 ? 37.372 -24.163 25.739 1.00 66.57 468 ALA D CA 1
ATOM 2100 C C . ALA B 1 41 ? 38.635 -24.225 24.887 1.00 67.70 468 ALA D C 1
ATOM 2101 O O . ALA B 1 41 ? 39.739 -24.474 25.385 1.00 62.11 468 ALA D O 1
ATOM 2103 N N . THR B 1 42 ? 38.447 -23.996 23.589 1.00 68.04 469 THR D N 1
ATOM 2104 C CA . THR B 1 42 ? 39.533 -23.994 22.614 1.00 72.20 469 THR D CA 1
ATOM 2105 C C . THR B 1 42 ? 39.350 -22.738 21.781 1.00 70.81 469 THR D C 1
ATOM 2106 O O . THR B 1 42 ? 38.462 -22.679 20.936 1.00 72.97 469 THR D O 1
ATOM 2110 N N . ILE B 1 43 ? 40.191 -21.736 22.009 1.00 74.07 470 ILE D N 1
ATOM 2111 C CA . ILE B 1 43 ? 40.067 -20.477 21.283 1.00 73.79 470 ILE D CA 1
ATOM 2112 C C . ILE B 1 43 ? 41.023 -20.327 20.100 1.00 72.09 470 ILE D C 1
ATOM 2113 O O . ILE B 1 43 ? 42.237 -20.261 20.271 1.00 74.50 470 ILE D O 1
ATOM 2118 N N . PRO B 1 44 ? 40.483 -20.261 18.880 1.00 72.53 471 PRO D N 1
ATOM 2119 C CA . PRO B 1 44 ? 41.339 -20.110 17.703 1.00 76.13 471 PRO D CA 1
ATOM 2120 C C . PRO B 1 44 ? 41.943 -18.712 17.633 1.00 77.30 471 PRO D C 1
ATOM 2121 O O . PRO B 1 44 ? 41.427 -17.778 18.244 1.00 79.59 471 PRO D O 1
ATOM 2125 N N . MET B 1 45 ? 43.038 -18.581 16.892 1.00 79.52 472 MET D N 1
ATOM 2126 C CA . MET B 1 45 ? 43.712 -17.299 16.714 1.00 84.30 472 MET D CA 1
ATOM 2127 C C . MET B 1 45 ? 42.892 -16.428 15.777 1.00 84.35 472 MET D C 1
ATOM 2128 O O . MET B 1 45 ? 42.195 -16.936 14.902 1.00 84.38 472 MET D O 1
ATOM 2133 N N . SER B 1 46 ? 42.978 -15.115 15.954 1.00 87.64 473 SER D N 1
ATOM 2134 C CA . SER B 1 46 ? 42.220 -14.196 15.112 1.00 92.84 473 SER D CA 1
ATOM 2135 C C . SER B 1 46 ? 43.093 -13.438 14.121 1.00 95.69 473 SER D C 1
ATOM 2136 O O . SER B 1 46 ? 43.783 -12.483 14.487 1.00 94.05 473 SER D O 1
ATOM 2139 N N . GLU B 1 47 ? 43.040 -13.861 12.861 1.00 99.48 474 GLU D N 1
ATOM 2140 C CA . GLU B 1 47 ? 43.819 -13.237 11.794 1.00 100.00 474 GLU D CA 1
ATOM 2141 C C . GLU B 1 47 ? 43.379 -11.787 11.595 1.00 100.00 474 GLU D C 1
ATOM 2142 O O . GLU B 1 47 ? 44.166 -10.943 11.163 1.00 100.00 474 GLU D O 1
ATOM 2148 N N . TRP B 1 48 ? 42.115 -11.514 11.911 1.00 99.99 475 TRP D N 1
ATOM 2149 C CA . TRP B 1 48 ? 41.550 -10.177 11.779 1.00 99.30 475 TRP D CA 1
ATOM 2150 C C . TRP B 1 48 ? 42.278 -9.191 12.700 1.00 100.00 475 TRP D C 1
ATOM 2151 O O . TRP B 1 48 ? 42.369 -7.998 12.401 1.00 100.00 475 TRP D O 1
ATOM 2162 N N . LEU B 1 49 ? 42.793 -9.694 13.820 1.00 100.00 476 LEU D N 1
ATOM 2163 C CA . LEU B 1 49 ? 43.518 -8.856 14.771 1.00 100.00 476 LEU D CA 1
ATOM 2164 C C . LEU B 1 49 ? 45.012 -8.910 14.512 1.00 99.61 476 LEU D C 1
ATOM 2165 O O . LEU B 1 49 ? 45.729 -7.951 14.787 1.00 100.00 476 LEU D O 1
ATOM 2170 N N . ASP B 1 50 ? 45.480 -10.043 13.998 1.00 99.87 477 ASP D N 1
ATOM 2171 C CA . ASP B 1 50 ? 46.894 -10.213 13.695 1.00 100.00 477 ASP D CA 1
ATOM 2172 C C . ASP B 1 50 ? 47.337 -9.044 12.830 1.00 100.00 477 ASP D C 1
ATOM 2173 O O . ASP B 1 50 ? 48.465 -8.564 12.933 1.00 100.00 477 ASP D O 1
ATOM 2178 N N . LYS B 1 51 ? 46.422 -8.589 11.980 1.00 100.00 478 LYS D N 1
ATOM 2179 C CA . LYS B 1 51 ? 46.679 -7.477 11.075 1.00 100.00 478 LYS D CA 1
ATOM 2180 C C . LYS B 1 51 ? 46.398 -6.159 11.793 1.00 100.00 478 LYS D C 1
ATOM 2181 O O . LYS B 1 51 ? 46.841 -5.098 11.351 1.00 100.00 478 LYS D O 1
ATOM 2187 N N . ARG B 1 52 ? 45.662 -6.250 12.899 1.00 100.00 479 ARG D N 1
ATOM 2188 C CA . ARG B 1 52 ? 45.264 -5.098 13.710 1.00 100.00 479 ARG D CA 1
ATOM 2189 C C . ARG B 1 52 ? 43.994 -4.465 13.152 1.00 100.00 479 ARG D C 1
ATOM 2190 O O . ARG B 1 52 ? 43.329 -3.690 13.837 1.00 100.00 479 ARG D O 1
ATOM 2198 N N . THR B 1 53 ? 43.669 -4.810 11.907 1.00 100.00 480 THR D N 1
ATOM 2199 C CA . THR B 1 53 ? 42.490 -4.298 11.206 1.00 100.00 480 THR D CA 1
ATOM 2200 C C . THR B 1 53 ? 42.286 -2.791 11.370 1.00 100.00 480 THR D C 1
ATOM 2201 O O . THR B 1 53 ? 43.092 -2.105 11.999 1.00 100.00 480 THR D O 1
ATOM 2205 N N . ARG B 1 54 ? 41.204 -2.286 10.784 1.00 100.00 481 ARG D N 1
ATOM 2206 C CA . ARG B 1 54 ? 40.862 -0.869 10.844 1.00 100.00 481 ARG D CA 1
ATOM 2207 C C . ARG B 1 54 ? 39.736 -0.575 9.859 1.00 100.00 481 ARG D C 1
ATOM 2208 O O . ARG B 1 54 ? 39.748 0.446 9.171 1.00 100.00 481 ARG D O 1
ATOM 2216 N N . LEU B 1 55 ? 38.764 -1.483 9.802 1.00 100.00 482 LEU D N 1
ATOM 2217 C CA . LEU B 1 55 ? 37.618 -1.348 8.907 1.00 100.00 482 LEU D CA 1
ATOM 2218 C C . LEU B 1 55 ? 37.039 0.066 8.937 1.00 100.00 482 LEU D C 1
ATOM 2219 O O . LEU B 1 55 ? 36.967 0.696 7.860 1.00 99.05 482 LEU D O 1
ATOM 2224 N N . GLN B 1 65 ? 34.308 16.194 10.069 1.00 100.00 492 GLN D N 1
ATOM 2225 C CA . GLN B 1 65 ? 33.890 15.837 11.455 1.00 100.00 492 GLN D CA 1
ATOM 2226 C C . GLN B 1 65 ? 35.114 15.649 12.346 1.00 100.00 492 GLN D C 1
ATOM 2227 O O . GLN B 1 65 ? 36.228 16.014 11.966 1.00 100.00 492 GLN D O 1
ATOM 2233 N N . ARG B 1 66 ? 34.896 15.085 13.531 1.00 100.00 493 ARG D N 1
ATOM 2234 C CA . ARG B 1 66 ? 35.976 14.827 14.478 1.00 100.00 493 ARG D CA 1
ATOM 2235 C C . ARG B 1 66 ? 35.449 14.136 15.736 1.00 100.00 493 ARG D C 1
ATOM 2236 O O . ARG B 1 66 ? 34.618 13.230 15.649 1.00 100.00 493 ARG D O 1
ATOM 2244 N N . HIS B 1 67 ? 35.938 14.571 16.897 1.00 100.00 494 HIS D N 1
ATOM 2245 C CA . HIS B 1 67 ? 35.533 14.003 18.184 1.00 100.00 494 HIS D CA 1
ATOM 2246 C C . HIS B 1 67 ? 35.453 12.478 18.129 1.00 100.00 494 HIS D C 1
ATOM 2247 O O . HIS B 1 67 ? 34.369 11.908 17.997 1.00 100.00 494 HIS D O 1
ATOM 2254 N N . ARG B 1 68 ? 36.609 11.826 18.239 1.00 100.00 495 ARG D N 1
ATOM 2255 C CA . ARG B 1 68 ? 36.687 10.370 18.185 1.00 100.00 495 ARG D CA 1
ATOM 2256 C C . ARG B 1 68 ? 36.538 9.734 19.565 1.00 100.00 495 ARG D C 1
ATOM 2257 O O . ARG B 1 68 ? 36.182 10.403 20.537 1.00 100.00 495 ARG D O 1
ATOM 2265 N N . THR B 1 69 ? 36.820 8.434 19.636 1.00 100.00 496 THR D N 1
ATOM 2266 C CA . THR B 1 69 ? 36.726 7.679 20.883 1.00 100.00 496 THR D CA 1
ATOM 2267 C C . THR B 1 69 ? 37.920 7.956 21.796 1.00 100.00 496 THR D C 1
ATOM 2268 O O . THR B 1 69 ? 38.467 9.060 21.805 1.00 100.00 496 THR D O 1
ATOM 2272 N N . LYS B 1 70 ? 38.311 6.946 22.567 1.00 100.00 497 LYS D N 1
ATOM 2273 C CA . LYS B 1 70 ? 39.442 7.049 23.485 1.00 100.00 497 LYS D CA 1
ATOM 2274 C C . LYS B 1 70 ? 39.895 5.641 23.862 1.00 100.00 497 LYS D C 1
ATOM 2275 O O . LYS B 1 70 ? 39.968 5.302 25.045 1.00 100.00 497 LYS D O 1
ATOM 2281 N N . ASN B 1 71 ? 40.197 4.822 22.856 1.00 100.00 498 ASN D N 1
ATOM 2282 C CA . ASN B 1 71 ? 40.621 3.450 23.110 1.00 100.00 498 ASN D CA 1
ATOM 2283 C C . ASN B 1 71 ? 41.490 2.883 21.987 1.00 100.00 498 ASN D C 1
ATOM 2284 O O . ASN B 1 71 ? 42.345 3.577 21.432 1.00 100.00 498 ASN D O 1
ATOM 2289 N N . ILE B 1 72 ? 41.254 1.612 21.665 1.00 100.00 499 ILE D N 1
ATOM 2290 C CA . ILE B 1 72 ? 41.993 0.891 20.629 1.00 99.23 499 ILE D CA 1
ATOM 2291 C C . ILE B 1 72 ? 41.189 -0.386 20.312 1.00 96.57 499 ILE D C 1
ATOM 2292 O O . ILE B 1 72 ? 40.205 -0.683 20.995 1.00 95.81 499 ILE D O 1
ATOM 2297 N N . PRO B 1 73 ? 41.586 -1.150 19.275 1.00 92.80 500 PRO D N 1
ATOM 2298 C CA . PRO B 1 73 ? 40.864 -2.378 18.916 1.00 89.59 500 PRO D CA 1
ATOM 2299 C C . PRO B 1 73 ? 40.580 -3.384 20.041 1.00 85.99 500 PRO D C 1
ATOM 2300 O O . PRO B 1 73 ? 41.498 -3.953 20.633 1.00 90.44 500 PRO D O 1
ATOM 2304 N N . PHE B 1 74 ? 39.295 -3.601 20.317 1.00 76.07 501 PHE D N 1
ATOM 2305 C CA . PHE B 1 74 ? 38.859 -4.538 21.344 1.00 66.25 501 PHE D CA 1
ATOM 2306 C C . PHE B 1 74 ? 37.920 -5.533 20.662 1.00 67.35 501 PHE D C 1
ATOM 2307 O O . PHE B 1 74 ? 36.699 -5.383 20.697 1.00 68.20 501 PHE D O 1
ATOM 2315 N N . LEU B 1 75 ? 38.513 -6.548 20.039 1.00 69.04 502 LEU D N 1
ATOM 2316 C CA . LEU B 1 75 ? 37.788 -7.581 19.301 1.00 66.90 502 LEU D CA 1
ATOM 2317 C C . LEU B 1 75 ? 36.351 -7.855 19.727 1.00 68.87 502 LEU D C 1
ATOM 2318 O O . LEU B 1 75 ? 35.432 -7.811 18.908 1.00 70.29 502 LEU D O 1
ATOM 2323 N N . ALA B 1 76 ? 36.159 -8.144 21.007 1.00 72.65 503 ALA D N 1
ATOM 2324 C CA . ALA B 1 76 ? 34.829 -8.449 21.526 1.00 72.78 503 ALA D CA 1
ATOM 2325 C C . ALA B 1 76 ? 33.729 -7.529 20.990 1.00 74.81 503 ALA D C 1
ATOM 2326 O O . ALA B 1 76 ? 32.658 -8.007 20.615 1.00 73.59 503 ALA D O 1
ATOM 2328 N N . VAL B 1 77 ? 33.976 -6.221 20.942 1.00 73.94 504 VAL D N 1
ATOM 2329 C CA . VAL B 1 77 ? 32.947 -5.310 20.444 1.00 76.92 504 VAL D CA 1
ATOM 2330 C C . VAL B 1 77 ? 33.174 -4.862 18.997 1.00 79.12 504 VAL D C 1
ATOM 2331 O O . VAL B 1 77 ? 32.262 -4.347 18.352 1.00 77.78 504 VAL D O 1
ATOM 2335 N N . ASP B 1 78 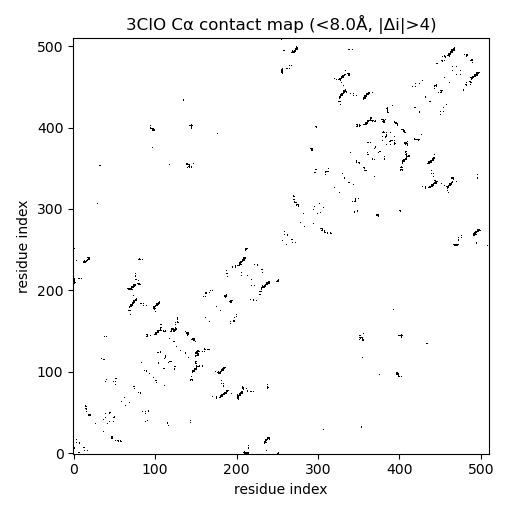? 34.383 -5.064 18.484 1.00 81.81 505 ASP D N 1
ATOM 2336 C CA . ASP B 1 78 ? 34.687 -4.678 17.109 1.00 88.35 505 ASP D CA 1
ATOM 2337 C C . ASP B 1 78 ? 34.141 -5.712 16.126 1.00 91.70 505 ASP D C 1
ATOM 2338 O O . ASP B 1 78 ? 33.189 -5.436 15.391 1.00 91.86 505 ASP D O 1
ATOM 2343 N N . ASN B 1 79 ? 34.747 -6.896 16.111 1.00 90.06 506 ASN D N 1
ATOM 2344 C CA . ASN B 1 79 ? 34.295 -7.976 15.242 1.00 89.07 506 ASN D CA 1
ATOM 2345 C C . ASN B 1 79 ? 33.668 -9.043 16.146 1.00 85.44 506 ASN D C 1
ATOM 2346 O O . ASN B 1 79 ? 34.305 -10.036 16.490 1.00 85.80 506 ASN D O 1
ATOM 2351 N N . PRO B 1 80 ? 32.405 -8.835 16.552 1.00 84.64 507 PRO D N 1
ATOM 2352 C CA . PRO B 1 80 ? 31.662 -9.751 17.423 1.00 84.07 507 PRO D CA 1
ATOM 2353 C C . PRO B 1 80 ? 31.497 -11.176 16.897 1.00 86.95 507 PRO D C 1
ATOM 2354 O O . PRO B 1 80 ? 31.584 -12.140 17.661 1.00 88.94 507 PRO D O 1
ATOM 2358 N N . ALA B 1 81 ? 31.254 -11.306 15.596 1.00 87.71 508 ALA D N 1
ATOM 2359 C CA . ALA B 1 81 ? 31.060 -12.616 14.988 1.00 84.20 508 ALA D CA 1
ATOM 2360 C C . ALA B 1 81 ? 32.369 -13.337 14.674 1.00 82.36 508 ALA D C 1
ATOM 2361 O O . ALA B 1 81 ? 32.365 -14.394 14.048 1.00 86.39 508 ALA D O 1
ATOM 2363 N N . ASP B 1 82 ? 33.484 -12.762 15.112 1.00 78.33 509 ASP D N 1
ATOM 2364 C CA . ASP B 1 82 ? 34.798 -13.360 14.899 1.00 73.71 509 ASP D CA 1
ATOM 2365 C C . ASP B 1 82 ? 34.825 -14.729 15.579 1.00 73.43 509 ASP D C 1
ATOM 2366 O O . ASP B 1 82 ? 34.185 -14.936 16.607 1.00 76.69 509 ASP D O 1
ATOM 2371 N N . SER B 1 83 ? 35.570 -15.660 15.003 1.00 76.28 510 SER D N 1
ATOM 2372 C CA . SER B 1 83 ? 35.657 -17.016 15.540 1.00 77.69 510 SER D CA 1
ATOM 2373 C C . SER B 1 83 ? 36.275 -17.118 16.935 1.00 75.31 510 SER D C 1
ATOM 2374 O O . SER B 1 83 ? 35.971 -18.045 17.688 1.00 70.79 510 SER D O 1
ATOM 2377 N N . ALA B 1 84 ? 37.151 -16.175 17.271 1.00 75.68 511 ALA D N 1
ATOM 2378 C CA . ALA B 1 84 ? 37.807 -16.169 18.575 1.00 70.12 511 ALA D CA 1
ATOM 2379 C C . ALA B 1 84 ? 36.803 -15.778 19.651 1.00 65.69 511 ALA D C 1
ATOM 2380 O O . ALA B 1 84 ? 36.866 -16.269 20.778 1.00 68.86 511 ALA D O 1
ATOM 2382 N N . VAL B 1 85 ? 35.873 -14.897 19.288 1.00 63.68 512 VAL D N 1
ATOM 2383 C CA . VAL B 1 85 ? 34.839 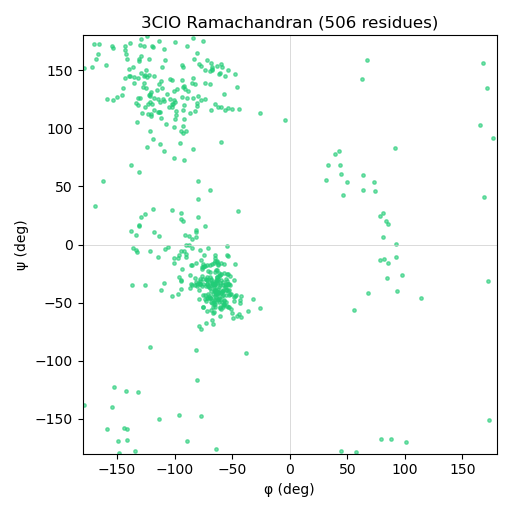-14.436 20.204 1.00 63.90 512 VAL D CA 1
ATOM 2384 C C . VAL B 1 85 ? 33.760 -15.513 20.367 1.00 70.56 512 VAL D C 1
ATOM 2385 O O . VAL B 1 85 ? 33.191 -15.675 21.452 1.00 74.76 512 VAL D O 1
ATOM 2389 N N . GLU B 1 86 ? 33.468 -16.239 19.288 1.00 70.71 513 GLU D N 1
ATOM 2390 C CA . GLU B 1 86 ? 32.471 -17.303 19.351 1.00 68.31 513 GLU D CA 1
ATOM 2391 C C . GLU B 1 86 ? 32.979 -18.386 20.283 1.00 60.03 513 GLU D C 1
ATOM 2392 O O . GLU B 1 86 ? 32.205 -19.036 20.981 1.00 61.11 513 GLU D O 1
ATOM 2398 N N . ALA B 1 87 ? 34.290 -18.579 20.283 1.00 51.62 514 ALA D N 1
ATOM 2399 C CA . ALA B 1 87 ? 34.915 -19.578 21.134 1.00 58.71 514 ALA D CA 1
ATOM 2400 C C . ALA B 1 87 ? 34.705 -19.199 22.597 1.00 63.74 514 ALA D C 1
ATOM 2401 O O . ALA B 1 87 ? 34.400 -20.047 23.442 1.00 61.19 514 ALA D O 1
ATOM 2403 N N . VAL B 1 88 ? 34.867 -17.910 22.886 1.00 67.60 515 VAL D N 1
ATOM 2404 C CA . VAL B 1 88 ? 34.698 -17.393 24.237 1.00 64.45 515 VAL D CA 1
ATOM 2405 C C . VAL B 1 88 ? 33.251 -17.579 24.688 1.00 67.37 515 VAL D C 1
ATOM 2406 O O . VAL B 1 88 ? 32.997 -17.921 25.846 1.00 66.88 515 VAL D O 1
ATOM 2410 N N . ARG B 1 89 ? 32.309 -17.359 23.770 1.00 67.24 516 ARG D N 1
ATOM 2411 C CA . ARG B 1 89 ? 30.888 -17.527 24.077 1.00 64.93 516 ARG D CA 1
ATOM 2412 C C . ARG B 1 89 ? 30.677 -18.958 24.553 1.00 63.14 516 ARG D C 1
ATOM 2413 O O . ARG B 1 89 ? 29.895 -19.218 25.468 1.00 66.08 516 ARG D O 1
ATOM 2421 N N . ALA B 1 90 ? 31.381 -19.884 23.915 1.00 57.09 517 ALA D N 1
ATOM 2422 C CA . ALA B 1 90 ? 31.283 -21.288 24.267 1.00 63.14 517 ALA D CA 1
ATOM 2423 C C . ALA B 1 90 ? 31.817 -21.444 25.683 1.00 64.07 517 ALA D C 1
ATOM 2424 O O . ALA B 1 90 ? 31.262 -22.186 26.494 1.00 67.50 517 ALA D O 1
ATOM 2426 N N . LEU B 1 91 ? 32.903 -20.731 25.964 1.00 61.73 518 LEU D N 1
ATOM 2427 C CA . LEU B 1 91 ? 33.533 -20.757 27.278 1.00 57.32 518 LEU D CA 1
ATOM 2428 C C . LEU B 1 91 ? 32.493 -20.298 28.304 1.00 57.49 518 LEU D C 1
ATOM 2429 O O . LEU B 1 91 ? 32.398 -20.849 29.405 1.00 51.54 518 LEU D O 1
ATOM 2434 N N . ARG B 1 92 ? 31.725 -19.277 27.924 1.00 55.18 519 ARG D N 1
ATOM 2435 C CA . ARG B 1 92 ? 30.682 -18.717 28.773 1.00 59.83 519 ARG D CA 1
ATOM 2436 C C . ARG B 1 92 ? 29.693 -19.803 29.153 1.00 61.15 519 ARG D C 1
ATOM 2437 O O . ARG B 1 92 ? 29.331 -19.954 30.320 1.00 57.29 519 ARG D O 1
ATOM 2445 N N . THR B 1 93 ? 29.263 -20.560 28.149 1.00 64.90 520 THR D N 1
ATOM 2446 C CA . THR B 1 93 ? 28.314 -21.644 28.342 1.00 60.29 520 THR D CA 1
ATOM 2447 C C . THR B 1 93 ? 28.875 -22.732 29.256 1.00 60.04 520 THR D C 1
ATOM 2448 O O . THR B 1 93 ? 28.191 -23.186 30.177 1.00 59.19 520 THR D O 1
ATOM 2452 N N . SER B 1 94 ? 30.109 -23.158 29.002 1.00 50.39 521 SER D N 1
ATOM 2453 C CA . SER B 1 94 ? 30.728 -24.173 29.846 1.00 58.16 521 SER D CA 1
ATOM 2454 C C . SER B 1 94 ? 30.868 -23.641 31.267 1.00 57.49 521 SER D C 1
ATOM 2455 O O . SER B 1 94 ? 30.633 -24.354 32.240 1.00 57.39 521 SER D O 1
ATOM 2458 N N . LEU B 1 95 ? 31.254 -22.376 31.380 1.00 60.72 522 LEU D N 1
ATOM 2459 C CA . LEU B 1 95 ? 31.415 -21.754 32.680 1.00 58.80 522 LEU D CA 1
ATOM 2460 C C . LEU B 1 95 ? 30.071 -21.662 33.390 1.00 60.76 522 LEU D C 1
ATOM 2461 O O . LEU B 1 95 ? 29.994 -21.800 34.605 1.00 62.18 522 LEU D O 1
ATOM 2466 N N . HIS B 1 96 ? 29.009 -21.437 32.625 1.00 67.35 523 HIS D N 1
ATOM 2467 C CA . HIS B 1 96 ? 27.668 -21.341 33.194 1.00 69.61 523 HIS D CA 1
ATOM 2468 C C . HIS B 1 96 ? 27.243 -22.647 33.865 1.00 73.88 523 HIS D C 1
ATOM 2469 O O . HIS B 1 96 ? 26.630 -22.635 34.935 1.00 75.34 523 HIS D O 1
ATOM 2476 N N . PHE B 1 97 ? 27.547 -23.771 33.222 1.00 72.12 524 PHE D N 1
ATOM 2477 C CA . PHE B 1 97 ? 27.197 -25.067 33.781 1.00 71.68 524 PHE D CA 1
ATOM 2478 C C . PHE B 1 97 ? 28.105 -25.353 34.959 1.00 73.84 524 PHE D C 1
ATOM 2479 O O . PHE B 1 97 ? 27.643 -25.734 36.025 1.00 78.03 524 PHE D O 1
ATOM 2487 N N . ALA B 1 98 ? 29.404 -25.166 34.759 1.00 74.69 525 ALA D N 1
ATOM 2488 C CA . ALA B 1 98 ? 30.373 -25.401 35.817 1.00 75.52 525 ALA D CA 1
ATOM 2489 C C . ALA B 1 98 ? 30.042 -24.539 37.038 1.00 77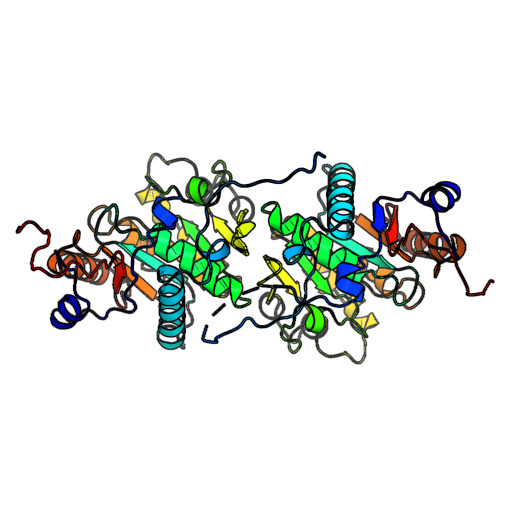.64 525 ALA D C 1
ATOM 2490 O O . ALA B 1 98 ? 29.933 -25.047 38.152 1.00 81.67 525 ALA D O 1
ATOM 2492 N N . MET B 1 99 ? 29.879 -23.235 36.821 1.00 78.93 526 MET D N 1
ATOM 2493 C CA . MET B 1 99 ? 29.563 -22.305 37.905 1.00 78.68 526 MET D CA 1
ATOM 2494 C C . MET B 1 99 ? 28.078 -22.385 38.241 1.00 82.68 526 MET D C 1
ATOM 2495 O O . MET B 1 99 ? 27.429 -21.374 38.515 1.00 83.77 526 MET D O 1
ATOM 2500 N N . MET B 1 100 ? 27.549 -23.603 38.215 1.00 91.98 527 MET D N 1
ATOM 2501 C CA . MET B 1 100 ? 26.142 -23.846 38.509 1.00 95.38 527 MET D CA 1
ATOM 2502 C C . MET B 1 100 ? 25.929 -23.862 40.016 1.00 94.59 527 MET D C 1
ATOM 2503 O O . MET B 1 100 ? 26.547 -24.649 40.732 1.00 88.34 527 MET D O 1
ATOM 2508 N N . GLU B 1 101 ? 25.056 -22.976 40.484 1.00 99.30 528 GLU D N 1
ATOM 2509 C CA . GLU B 1 101 ? 24.721 -22.876 41.900 1.00 100.00 528 GLU D CA 1
ATOM 2510 C C . GLU B 1 101 ? 25.881 -23.235 42.837 1.00 100.00 528 GLU D C 1
ATOM 2511 O O . GLU B 1 101 ? 25.756 -24.110 43.696 1.00 100.00 528 GLU D O 1
ATOM 2517 N N . THR B 1 102 ? 27.011 -22.557 42.657 1.00 100.00 529 THR D N 1
ATOM 2518 C CA . THR B 1 102 ? 28.185 -22.777 43.496 1.00 99.98 529 THR D CA 1
ATOM 2519 C C . THR B 1 102 ? 28.425 -21.511 44.318 1.00 98.03 529 THR D C 1
ATOM 2520 O O . THR B 1 102 ? 29.440 -21.376 45.004 1.00 96.52 529 THR D O 1
ATOM 2524 N N . GLU B 1 103 ? 27.468 -20.592 44.215 1.00 98.69 530 GLU D N 1
ATOM 2525 C CA . GLU B 1 103 ? 27.446 -19.311 44.928 1.00 95.32 530 GLU D CA 1
ATOM 2526 C C . GLU B 1 103 ? 28.621 -18.335 44.802 1.00 89.53 530 GLU D C 1
ATOM 2527 O O . GLU B 1 103 ? 28.404 -17.178 44.433 1.00 92.76 530 GLU D O 1
ATOM 2533 N N . ASN B 1 104 ? 29.846 -18.764 45.113 1.00 76.49 531 ASN D N 1
ATOM 2534 C CA . ASN B 1 104 ? 30.991 -17.863 44.982 1.00 65.77 531 ASN D CA 1
ATOM 2535 C C . ASN B 1 104 ? 31.162 -17.520 43.499 1.00 58.90 531 ASN D C 1
ATOM 2536 O O . ASN B 1 104 ? 31.360 -18.398 42.663 1.00 56.59 531 ASN D O 1
ATOM 2541 N N . ASN B 1 105 ? 31.096 -16.235 43.180 1.00 56.48 532 ASN D N 1
ATOM 2542 C CA . ASN B 1 105 ? 31.189 -15.792 41.798 1.00 51.06 532 ASN D CA 1
ATOM 2543 C C . ASN B 1 105 ? 32.508 -15.205 41.335 1.00 43.06 532 ASN D C 1
ATOM 2544 O O . ASN B 1 105 ? 32.524 -14.366 40.438 1.00 44.02 532 ASN D O 1
ATOM 2549 N N . ILE B 1 106 ? 33.609 -15.652 41.929 1.00 35.99 533 ILE D N 1
ATOM 2550 C CA . ILE B 1 106 ? 34.928 -15.171 41.548 1.00 35.82 533 ILE D CA 1
ATOM 2551 C C . ILE B 1 106 ? 35.566 -16.205 40.634 1.00 42.28 533 ILE D C 1
ATOM 2552 O O . ILE B 1 106 ? 35.567 -17.401 40.932 1.00 47.04 533 ILE D O 1
ATOM 2557 N N . LEU B 1 107 ? 36.112 -15.747 39.517 1.00 41.99 534 LEU D N 1
ATOM 2558 C CA . LEU B 1 107 ? 36.747 -16.642 38.567 1.00 41.73 534 LEU D CA 1
ATOM 2559 C C . LEU B 1 107 ? 38.167 -16.152 38.318 1.00 44.96 534 LEU D C 1
ATOM 2560 O O . LEU B 1 107 ? 38.373 -15.030 37.853 1.00 47.77 534 LEU D O 1
ATOM 2565 N N . MET B 1 108 ? 39.146 -16.989 38.649 1.00 46.11 535 MET D N 1
ATOM 2566 C CA . MET B 1 108 ? 40.545 -16.634 38.454 1.00 40.79 535 MET D CA 1
ATOM 2567 C C . MET B 1 108 ? 41.094 -17.260 37.193 1.00 43.74 535 MET D C 1
ATOM 2568 O O . MET B 1 108 ? 41.056 -18.473 37.031 1.00 55.11 535 MET D O 1
ATOM 2573 N N . ILE B 1 109 ? 41.601 -16.425 36.298 1.00 49.38 536 ILE D N 1
ATOM 2574 C CA . ILE B 1 109 ? 42.175 -16.902 35.049 1.00 53.99 536 ILE D CA 1
ATOM 2575 C C . ILE B 1 109 ? 43.674 -16.665 35.046 1.00 55.98 536 ILE D C 1
ATOM 2576 O O . ILE B 1 109 ? 44.132 -15.530 34.953 1.00 62.00 536 ILE D O 1
ATOM 2581 N N . THR B 1 110 ? 44.437 -17.745 35.151 1.00 59.69 537 THR D N 1
ATOM 2582 C CA . THR B 1 110 ? 45.894 -17.656 35.153 1.00 56.99 537 THR D CA 1
ATOM 2583 C C . THR B 1 110 ? 46.431 -18.438 33.963 1.00 48.17 537 THR D C 1
ATOM 2584 O O . THR B 1 110 ? 45.684 -19.134 33.296 1.00 50.38 537 THR D O 1
ATOM 2588 N N . GLY B 1 111 ? 47.719 -18.307 33.687 1.00 48.79 538 GLY D N 1
ATOM 2589 C CA . GLY B 1 111 ? 48.313 -19.047 32.590 1.00 59.58 538 GLY D CA 1
ATOM 2590 C C . GLY B 1 111 ? 49.410 -19.951 33.130 1.00 64.90 538 GLY D C 1
ATOM 2591 O O . GLY B 1 111 ? 49.765 -19.851 34.306 1.00 67.32 538 GLY D O 1
ATOM 2592 N N . ALA B 1 112 ? 49.948 -20.840 32.301 1.00 68.18 539 ALA D N 1
ATOM 2593 C CA . ALA B 1 112 ? 51.023 -21.712 32.773 1.00 69.06 539 ALA D CA 1
ATOM 2594 C C . ALA B 1 112 ? 52.313 -20.905 32.771 1.00 68.11 539 ALA D C 1
ATOM 2595 O O . ALA B 1 112 ? 53.070 -20.907 33.745 1.00 64.91 539 ALA D O 1
ATOM 2597 N N . THR B 1 113 ? 52.539 -20.194 31.669 1.00 72.10 540 THR D N 1
ATOM 2598 C CA . THR B 1 113 ? 53.739 -19.380 31.497 1.00 71.25 540 THR D CA 1
ATOM 2599 C C . THR B 1 113 ? 53.428 -18.034 30.835 1.00 68.41 540 THR D C 1
ATOM 2600 O O . THR B 1 113 ? 52.297 -17.781 30.418 1.00 71.81 540 THR D O 1
ATOM 2604 N N . PRO B 1 114 ? 54.433 -17.147 30.750 1.00 64.48 541 PRO D N 1
ATOM 2605 C CA . PRO B 1 114 ? 54.270 -15.828 30.130 1.00 63.61 541 PRO D CA 1
ATOM 2606 C C . PRO B 1 114 ? 53.704 -15.903 28.700 1.00 65.39 541 PRO D C 1
ATOM 2607 O O . PRO B 1 114 ? 53.932 -16.869 27.973 1.00 63.37 541 PRO D O 1
ATOM 2611 N N . ASP B 1 115 ? 52.978 -14.859 28.315 1.00 70.74 542 ASP D N 1
ATOM 2612 C CA . ASP B 1 115 ? 52.316 -14.745 27.012 1.00 74.46 542 ASP D CA 1
ATOM 2613 C C . ASP B 1 115 ? 51.599 -16.015 26.564 1.00 66.38 542 ASP D C 1
ATOM 2614 O O . ASP B 1 115 ? 51.993 -16.679 25.610 1.00 64.42 542 ASP D O 1
ATOM 2619 N N . SER B 1 116 ? 50.527 -16.334 27.273 1.00 61.43 543 SER D N 1
ATOM 2620 C CA . SER B 1 116 ? 49.717 -17.495 26.970 1.00 54.31 543 SER D CA 1
ATOM 2621 C C . SER B 1 116 ? 48.411 -16.969 26.395 1.00 52.27 543 SER D C 1
ATOM 2622 O O . SER B 1 116 ? 47.550 -17.738 25.969 1.00 51.79 543 SER D O 1
ATOM 2625 N N . GLY B 1 117 ? 48.276 -15.642 26.384 1.00 51.45 544 GLY D N 1
ATOM 2626 C CA . GLY B 1 117 ? 47.068 -15.017 25.868 1.00 53.12 544 GLY D CA 1
ATOM 2627 C C . GLY B 1 117 ? 45.976 -14.927 26.917 1.00 53.59 544 GLY D C 1
ATOM 2628 O O . GLY B 1 117 ? 44.803 -14.738 26.588 1.00 62.67 544 GLY D O 1
ATOM 2629 N N . LYS B 1 118 ? 46.372 -15.061 28.184 1.00 55.75 545 LYS D N 1
ATOM 2630 C CA . LYS B 1 118 ? 45.460 -15.016 29.324 1.00 46.05 545 LYS D CA 1
ATOM 2631 C C . LYS B 1 118 ? 44.627 -13.741 29.374 1.00 40.77 545 LYS D C 1
ATOM 2632 O O . LYS B 1 118 ? 43.461 -13.779 29.758 1.00 46.75 545 LYS D O 1
ATOM 2638 N N . THR B 1 119 ? 45.201 -12.610 28.987 1.00 40.75 546 THR D N 1
ATOM 2639 C CA . THR B 1 119 ? 44.436 -11.370 29.029 1.00 48.78 546 THR D CA 1
ATOM 2640 C C . THR B 1 119 ? 43.454 -11.218 27.882 1.00 53.79 546 THR D C 1
ATOM 2641 O O . THR B 1 119 ? 42.385 -10.626 28.065 1.00 64.38 546 THR D O 1
ATOM 2645 N N . PHE B 1 120 ? 43.799 -11.724 26.701 1.00 49.11 547 PHE D N 1
ATOM 2646 C CA . PHE B 1 120 ? 42.871 -11.605 25.594 1.00 46.04 547 PHE D CA 1
ATOM 2647 C C . PHE B 1 120 ? 41.655 -12.448 25.938 1.00 46.40 547 PHE D C 1
ATOM 2648 O O . PHE B 1 120 ? 40.516 -12.059 25.669 1.00 40.82 547 PHE D O 1
ATOM 2656 N N . VAL B 1 121 ? 41.904 -13.603 26.543 1.00 44.45 548 VAL D N 1
ATOM 2657 C CA . VAL B 1 121 ? 40.828 -14.504 26.930 1.00 48.40 548 VAL D CA 1
ATOM 2658 C C . VAL B 1 121 ? 39.900 -13.929 28.003 1.00 48.68 548 VAL D C 1
ATOM 2659 O O . VAL B 1 121 ? 38.685 -13.901 27.827 1.00 51.24 548 VAL D O 1
ATOM 2663 N N . SER B 1 122 ? 40.468 -13.478 29.115 1.00 48.96 549 SER D N 1
ATOM 2664 C CA . SER B 1 122 ? 39.655 -12.945 30.201 1.00 47.71 549 SER D CA 1
ATOM 2665 C C . SER B 1 122 ? 38.933 -11.645 29.835 1.00 47.74 549 SER D C 1
ATOM 2666 O O . SER B 1 122 ? 37.763 -11.462 30.182 1.00 43.79 549 SER D O 1
ATOM 2669 N N . SER B 1 123 ? 39.631 -10.741 29.149 1.00 51.30 550 SER D N 1
ATOM 2670 C CA . SER B 1 123 ? 39.040 -9.466 28.731 1.00 52.35 550 SER D CA 1
ATOM 2671 C C . SER B 1 123 ? 37.875 -9.721 27.768 1.00 55.39 550 SER D C 1
ATOM 2672 O O . SER B 1 123 ? 36.835 -9.075 27.866 1.00 59.17 550 SER D O 1
ATOM 2675 N N . THR B 1 124 ? 38.057 -10.657 26.836 1.00 54.66 551 THR D N 1
ATOM 2676 C CA . THR B 1 124 ? 37.002 -11.008 25.883 1.00 52.02 551 THR D CA 1
ATOM 2677 C C . THR B 1 124 ? 35.794 -11.619 26.603 1.00 52.14 551 THR D C 1
ATOM 2678 O O . THR B 1 124 ? 34.646 -11.271 26.313 1.00 51.46 551 THR D O 1
ATOM 2682 N N . LEU B 1 125 ? 36.057 -12.533 27.534 1.00 45.59 552 LEU D N 1
ATOM 2683 C CA . LEU B 1 125 ? 34.993 -13.177 28.306 1.00 44.28 552 LEU D CA 1
ATOM 2684 C C . LEU B 1 125 ? 34.239 -12.140 29.138 1.00 44.16 552 LEU D C 1
ATOM 2685 O O . LEU B 1 125 ? 33.022 -12.216 29.290 1.00 43.76 552 LEU D O 1
ATOM 2690 N N . ALA B 1 126 ? 34.975 -11.170 29.672 1.00 43.48 553 ALA D N 1
ATOM 2691 C CA . ALA B 1 126 ? 34.387 -10.099 30.465 1.00 39.64 553 ALA D CA 1
ATOM 2692 C C . ALA B 1 126 ? 33.354 -9.358 29.630 1.00 35.87 553 ALA D C 1
ATOM 2693 O O . ALA B 1 126 ? 32.213 -9.164 30.057 1.00 41.63 553 ALA D O 1
ATOM 2695 N N . ALA B 1 127 ? 33.777 -8.928 28.443 1.00 37.77 554 ALA D N 1
ATOM 2696 C CA . ALA B 1 127 ? 32.906 -8.212 27.508 1.00 39.65 554 ALA D CA 1
ATOM 2697 C C . ALA B 1 127 ? 31.683 -9.057 27.145 1.00 46.74 554 ALA D C 1
ATOM 2698 O O . ALA B 1 127 ? 30.546 -8.614 27.271 1.00 44.35 554 ALA D O 1
ATOM 2700 N N . VAL B 1 128 ? 31.931 -10.279 26.688 1.00 47.02 555 VAL D N 1
ATOM 2701 C CA . VAL B 1 128 ? 30.860 -11.191 26.312 1.00 47.94 555 VAL D CA 1
ATOM 2702 C C . VAL B 1 128 ? 29.835 -11.341 27.439 1.00 48.21 555 VAL D C 1
ATOM 2703 O O . VAL B 1 128 ? 28.638 -11.138 27.228 1.00 55.56 555 VAL D O 1
ATOM 2707 N N . ILE B 1 129 ? 30.292 -11.688 28.637 1.00 42.79 556 ILE D N 1
ATOM 2708 C CA . ILE B 1 129 ? 29.371 -11.836 29.758 1.00 47.45 556 ILE D CA 1
ATOM 2709 C C . ILE B 1 129 ? 28.659 -10.514 30.121 1.00 47.17 556 ILE D C 1
ATOM 2710 O O . ILE B 1 129 ? 27.520 -10.519 30.587 1.00 49.95 556 ILE D O 1
ATOM 2715 N N . ALA B 1 130 ? 29.317 -9.381 29.905 1.00 37.34 557 ALA D N 1
ATOM 2716 C CA . ALA B 1 130 ? 28.685 -8.101 30.208 1.00 40.74 557 ALA D CA 1
ATOM 2717 C C . ALA B 1 130 ? 27.522 -7.839 29.242 1.00 47.79 557 ALA D C 1
ATOM 2718 O O . ALA B 1 130 ? 26.469 -7.326 29.629 1.00 46.81 557 ALA D O 1
ATOM 2720 N N . GLN B 1 131 ? 27.732 -8.194 27.979 1.00 53.24 558 GLN D N 1
ATOM 2721 C CA . GLN B 1 131 ? 26.738 -7.993 26.940 1.00 55.71 558 GLN D CA 1
ATOM 2722 C C . GLN B 1 131 ? 25.463 -8.809 27.150 1.00 54.29 558 GLN D C 1
ATOM 2723 O O . GLN B 1 131 ? 24.440 -8.553 26.517 1.00 52.25 558 GLN D O 1
ATOM 2729 N N . SER B 1 132 ? 25.524 -9.781 28.051 1.00 56.52 559 SER D N 1
ATOM 2730 C CA . SER B 1 132 ? 24.375 -10.630 28.353 1.00 52.24 559 SER D CA 1
ATOM 2731 C C . SER B 1 132 ? 23.616 -10.028 29.516 1.00 55.38 559 SER D C 1
ATOM 2732 O O . SER B 1 132 ? 22.863 -10.723 30.194 1.00 62.63 559 SER D O 1
ATOM 2735 N N . ASP B 1 133 ? 23.826 -8.738 29.752 1.00 57.34 560 ASP D N 1
ATOM 2736 C CA . ASP B 1 133 ? 23.170 -8.038 30.851 1.00 57.52 560 ASP D CA 1
ATOM 2737 C C . ASP B 1 133 ? 23.610 -8.608 32.195 1.00 54.51 560 ASP D C 1
ATOM 2738 O O . ASP B 1 133 ? 22.796 -9.091 32.973 1.00 54.22 560 ASP D O 1
ATOM 2743 N N . GLN B 1 134 ? 24.912 -8.532 32.455 1.00 52.39 561 GLN D N 1
ATOM 2744 C CA . GLN B 1 134 ? 25.500 -9.043 33.686 1.00 46.83 561 GLN D CA 1
ATOM 2745 C C . GLN B 1 134 ? 26.494 -8.015 34.240 1.00 46.31 561 GLN D C 1
ATOM 2746 O O . GLN B 1 134 ? 27.238 -7.390 33.477 1.00 45.42 561 GLN D O 1
ATOM 2752 N N . LYS B 1 135 ? 26.496 -7.827 35.558 1.00 46.66 562 LYS D N 1
ATOM 2753 C CA . LYS B 1 135 ? 27.426 -6.886 36.203 1.00 43.31 562 LYS D CA 1
ATOM 2754 C C . LYS B 1 135 ? 28.746 -7.617 36.374 1.00 41.28 562 LYS D C 1
ATOM 2755 O O . LYS B 1 135 ? 28.805 -8.601 37.108 1.00 36.88 562 LYS D O 1
ATOM 2761 N N . VAL B 1 136 ? 29.803 -7.172 35.706 1.00 41.98 563 VAL D N 1
ATOM 2762 C CA . VAL B 1 136 ? 31.072 -7.860 35.885 1.00 41.80 563 VAL D CA 1
ATOM 2763 C C . VAL B 1 136 ? 32.211 -6.937 36.290 1.00 39.79 563 VAL D C 1
ATOM 2764 O O . VAL B 1 136 ? 32.282 -5.780 35.867 1.00 37.34 563 VAL D O 1
ATOM 2768 N N . LEU B 1 137 ? 33.098 -7.471 37.127 1.00 37.83 564 LEU D N 1
ATOM 2769 C CA . LEU B 1 137 ? 34.252 -6.729 37.616 1.00 31.69 564 LEU D CA 1
ATOM 2770 C C . LEU B 1 137 ? 35.498 -7.435 37.134 1.00 35.93 564 LEU D C 1
ATOM 2771 O O . LEU B 1 137 ? 35.691 -8.639 37.348 1.00 36.68 564 LEU D O 1
ATOM 2776 N N . PHE B 1 138 ? 36.355 -6.687 36.473 1.00 37.49 565 PHE D N 1
ATOM 2777 C CA . PHE B 1 138 ? 37.581 -7.266 35.976 1.00 33.83 565 PHE D CA 1
ATOM 2778 C C . PHE B 1 138 ? 38.758 -6.718 36.764 1.00 32.35 565 PHE D C 1
ATOM 2779 O O . PHE B 1 138 ? 38.922 -5.505 36.871 1.00 29.60 565 PHE D O 1
ATOM 2787 N N . ILE B 1 139 ? 39.578 -7.583 37.339 1.00 32.32 566 ILE D N 1
ATOM 2788 C CA . ILE B 1 139 ? 40.718 -7.032 38.039 1.00 38.69 566 ILE D CA 1
ATOM 2789 C C . ILE B 1 139 ? 42.047 -7.627 37.606 1.00 40.70 566 ILE D C 1
ATOM 2790 O O . ILE B 1 139 ? 42.182 -8.834 37.425 1.00 43.75 566 ILE D O 1
ATOM 2795 N N . ASP B 1 140 ? 43.028 -6.753 37.416 1.00 48.99 567 ASP D N 1
ATOM 2796 C CA . ASP B 1 140 ? 44.353 -7.180 36.992 1.00 54.65 567 ASP D CA 1
ATOM 2797 C C . ASP B 1 140 ? 45.221 -7.406 38.229 1.00 52.07 567 ASP D C 1
ATOM 2798 O O . ASP B 1 140 ? 45.713 -6.459 38.844 1.00 45.04 567 ASP D O 1
ATOM 2803 N N . ALA B 1 141 ? 45.393 -8.672 38.590 1.00 47.85 568 ALA D N 1
ATOM 2804 C CA . ALA B 1 141 ? 46.174 -9.024 39.761 1.00 50.38 568 ALA D CA 1
ATOM 2805 C C . ALA B 1 141 ? 47.630 -9.337 39.436 1.00 48.72 568 ALA D C 1
ATOM 2806 O O . ALA B 1 141 ? 48.299 -10.042 40.196 1.00 48.86 568 ALA D O 1
ATOM 2808 N N . ASP B 1 142 ? 48.111 -8.836 38.300 1.00 48.79 569 ASP D N 1
ATOM 2809 C CA . ASP B 1 142 ? 49.511 -9.021 37.935 1.00 47.03 569 ASP D CA 1
ATOM 2810 C C . ASP B 1 142 ? 50.173 -7.696 38.300 1.00 48.79 569 ASP D C 1
ATOM 2811 O O . ASP B 1 142 ? 50.487 -6.884 37.430 1.00 49.67 569 ASP D O 1
ATOM 2816 N N . LEU B 1 143 ? 50.357 -7.485 39.601 1.00 44.67 570 LEU D N 1
ATOM 2817 C CA . LEU B 1 143 ? 50.957 -6.270 40.132 1.00 43.54 570 LEU D CA 1
ATOM 2818 C C . LEU B 1 143 ? 52.326 -5.914 39.552 1.00 47.72 570 LEU D C 1
ATOM 2819 O O . LEU B 1 143 ? 52.850 -4.828 39.828 1.00 48.80 570 LEU D O 1
ATOM 2824 N N . ARG B 1 144 ? 52.919 -6.808 38.768 1.00 50.55 571 ARG D N 1
ATOM 2825 C CA . ARG B 1 144 ? 54.231 -6.509 38.197 1.00 54.46 571 ARG D CA 1
ATOM 2826 C C . ARG B 1 144 ? 54.235 -6.251 36.692 1.00 53.65 571 ARG D C 1
ATOM 2827 O O . ARG B 1 144 ? 55.025 -5.451 36.209 1.00 59.07 571 ARG D O 1
ATOM 2835 N N . ARG B 1 145 ? 53.366 -6.913 35.938 1.00 53.95 572 ARG D N 1
ATOM 2836 C CA . ARG B 1 145 ? 53.384 -6.711 34.499 1.00 56.17 572 ARG D CA 1
ATOM 2837 C C . ARG B 1 145 ? 52.033 -6.593 33.819 1.00 55.07 572 ARG D C 1
ATOM 2838 O O . ARG B 1 145 ? 51.953 -6.620 32.587 1.00 58.17 572 ARG D O 1
ATOM 2846 N N . GLY B 1 146 ? 50.977 -6.453 34.612 1.00 50.69 573 GLY D N 1
ATOM 2847 C CA . GLY B 1 146 ? 49.660 -6.308 34.027 1.00 46.76 573 GLY D CA 1
ATOM 2848 C C . GLY B 1 146 ? 49.689 -5.126 33.081 1.00 50.16 573 GLY D C 1
ATOM 2849 O O . GLY B 1 146 ? 50.392 -4.146 33.337 1.00 51.36 573 GLY D O 1
ATOM 2850 N N . TYR B 1 147 ? 48.951 -5.207 31.979 1.00 50.60 574 TYR D N 1
ATOM 2851 C CA . TYR B 1 147 ? 48.913 -4.101 31.018 1.00 52.11 574 TYR D CA 1
ATOM 2852 C C . TYR B 1 147 ? 47.474 -3.806 30.619 1.00 48.26 574 TYR D C 1
ATOM 2853 O O . TYR B 1 147 ? 47.211 -3.010 29.726 1.00 57.23 574 TYR D O 1
ATOM 2862 N N . SER B 1 148 ? 46.539 -4.447 31.300 1.00 48.65 575 SER D N 1
ATOM 2863 C CA . SER B 1 148 ? 45.139 -4.274 30.990 1.00 45.34 575 SER D CA 1
ATOM 2864 C C . SER B 1 148 ? 44.703 -2.808 30.977 1.00 52.13 575 SER D C 1
ATOM 2865 O O . SER B 1 148 ? 43.733 -2.459 30.308 1.00 58.71 575 SER D O 1
ATOM 2868 N N . HIS B 1 149 ? 45.406 -1.948 31.708 1.00 50.36 576 HIS D N 1
ATOM 2869 C CA . HIS B 1 149 ? 45.040 -0.535 31.739 1.00 48.77 576 HIS D CA 1
ATOM 2870 C C . HIS B 1 149 ? 45.397 0.079 30.396 1.00 49.39 576 HIS D C 1
ATOM 2871 O O . HIS B 1 149 ? 44.756 1.027 29.939 1.00 49.75 576 HIS D O 1
ATOM 2878 N N . ASN B 1 150 ? 46.435 -0.465 29.774 1.00 45.07 577 ASN D N 1
ATOM 2879 C CA . ASN B 1 150 ? 46.863 -0.002 28.466 1.00 49.70 577 ASN D CA 1
ATOM 2880 C C . ASN B 1 150 ? 45.900 -0.523 27.405 1.00 50.09 577 ASN D C 1
ATOM 2881 O O . ASN B 1 150 ? 45.636 0.158 26.417 1.00 52.63 577 ASN D O 1
ATOM 2886 N N . LEU B 1 151 ? 45.376 -1.728 27.622 1.00 47.37 578 LEU D N 1
ATOM 2887 C CA . LEU B 1 151 ? 44.438 -2.348 26.691 1.00 50.06 578 LEU D CA 1
ATOM 2888 C C . LEU B 1 151 ? 43.090 -1.636 26.725 1.00 53.77 578 LEU D C 1
ATOM 2889 O O . LEU B 1 151 ? 42.510 -1.331 25.685 1.00 60.86 578 LEU D O 1
ATOM 2894 N N . PHE B 1 152 ? 42.601 -1.374 27.932 1.00 53.32 579 PHE D N 1
ATOM 2895 C CA . PHE B 1 152 ? 41.333 -0.681 28.140 1.00 48.34 579 PHE D CA 1
ATOM 2896 C C . PHE B 1 152 ? 41.598 0.820 28.093 1.00 51.71 579 PHE D C 1
ATOM 2897 O O . PHE B 1 152 ? 40.693 1.623 28.324 1.00 49.26 579 PHE D O 1
ATOM 2905 N N . THR B 1 153 ? 42.843 1.185 27.792 1.00 53.79 580 THR D N 1
ATOM 2906 C CA . THR B 1 153 ? 43.267 2.587 27.752 1.00 59.73 580 THR D CA 1
ATOM 2907 C C . THR B 1 153 ? 42.505 3.408 28.787 1.00 55.54 580 THR D C 1
ATOM 2908 O O . THR B 1 153 ? 41.670 4.255 28.470 1.00 53.56 580 THR D O 1
ATOM 2912 N N . VAL B 1 154 ? 42.813 3.115 30.045 1.00 50.86 581 VAL D N 1
ATOM 2913 C CA . VAL B 1 154 ? 42.209 3.778 31.183 1.00 39.27 581 VAL D CA 1
ATOM 2914 C C . VAL B 1 154 ? 43.359 4.210 32.090 1.00 44.85 581 VAL D C 1
ATOM 2915 O O . VAL B 1 154 ? 44.512 3.853 31.841 1.00 43.20 581 VAL D O 1
ATOM 2919 N N . SER B 1 155 ? 43.063 4.986 33.124 1.00 46.28 582 SER D N 1
ATOM 2920 C CA . SER B 1 155 ? 44.100 5.479 34.035 1.00 47.15 582 SER D CA 1
ATOM 2921 C C . SER B 1 155 ? 44.724 4.386 34.900 1.00 45.34 582 SER D C 1
ATOM 2922 O O . SER B 1 155 ? 44.068 3.411 35.247 1.00 49.08 582 SER D O 1
ATOM 2925 N N . ASN B 1 156 ? 45.991 4.554 35.260 1.00 48.33 583 ASN D N 1
ATOM 2926 C CA . ASN B 1 156 ? 46.649 3.564 36.099 1.00 50.23 583 ASN D CA 1
ATOM 2927 C C . ASN B 1 156 ? 47.279 4.159 37.371 1.00 54.03 583 ASN D C 1
ATOM 2928 O O . ASN B 1 156 ? 48.211 3.596 37.928 1.00 58.66 583 ASN D O 1
ATOM 2933 N N . GLU B 1 157 ? 46.754 5.285 37.845 1.00 53.74 584 GLU D N 1
ATOM 2934 C CA . GLU B 1 157 ? 47.299 5.921 39.041 1.00 56.46 584 GLU D CA 1
ATOM 2935 C C . GLU B 1 157 ? 46.783 5.317 40.341 1.00 59.41 584 GLU D C 1
ATOM 2936 O O . GLU B 1 157 ? 47.508 5.257 41.337 1.00 59.02 584 GLU D O 1
ATOM 2942 N N . HIS B 1 158 ? 45.520 4.898 40.336 1.00 60.58 585 HIS D N 1
ATOM 2943 C CA . HIS B 1 158 ? 44.909 4.266 41.500 1.00 55.22 585 HIS D CA 1
ATOM 2944 C C . HIS B 1 158 ? 44.464 2.891 41.048 1.00 54.63 585 HIS D C 1
ATOM 2945 O O . HIS B 1 158 ? 43.565 2.767 40.213 1.00 58.80 585 HIS D O 1
ATOM 2952 N N . GLY B 1 159 ? 45.109 1.858 41.583 1.00 49.61 586 GLY D N 1
ATOM 2953 C CA . GLY B 1 159 ? 44.775 0.502 41.177 1.00 43.98 586 GLY D CA 1
ATOM 2954 C C . GLY B 1 159 ? 44.856 -0.477 42.319 1.00 39.82 586 GLY D C 1
ATOM 2955 O O . GLY B 1 159 ? 44.779 -0.084 43.495 1.00 39.30 586 GLY D O 1
ATOM 2956 N N . LEU B 1 160 ? 45.016 -1.754 41.984 1.00 35.72 587 LEU D N 1
ATOM 2957 C CA . LEU B 1 160 ? 45.084 -2.788 43.014 1.00 38.99 587 LEU D CA 1
ATOM 2958 C C . LEU B 1 160 ? 46.164 -2.523 44.064 1.00 37.42 587 LEU D C 1
ATOM 2959 O O . LEU B 1 160 ? 45.893 -2.578 45.261 1.00 37.82 587 LEU D O 1
ATOM 2964 N N . SER B 1 161 ? 47.378 -2.217 43.622 1.00 33.43 588 SER D N 1
ATOM 2965 C CA . SER B 1 161 ? 48.475 -1.964 44.560 1.00 40.94 588 SER D CA 1
ATOM 2966 C C . SER B 1 161 ? 48.201 -0.834 45.556 1.00 42.32 588 SER D C 1
ATOM 2967 O O . SER B 1 161 ? 48.506 -0.970 46.740 1.00 39.65 588 SER D O 1
ATOM 2970 N N . GLU B 1 162 ? 47.632 0.277 45.083 1.00 45.85 589 GLU D N 1
ATOM 2971 C CA . GLU B 1 162 ? 47.313 1.415 45.960 1.00 45.59 589 GLU D CA 1
ATOM 2972 C C . GLU B 1 162 ? 46.246 1.007 46.982 1.00 45.91 589 GLU D C 1
ATOM 2973 O O . GLU B 1 162 ? 46.314 1.387 48.156 1.00 45.92 589 GLU D O 1
ATOM 2979 N N . TYR B 1 163 ? 45.267 0.227 46.530 1.00 32.14 590 TYR D N 1
ATOM 2980 C CA . TYR B 1 163 ? 44.192 -0.230 47.404 1.00 33.46 590 TYR D CA 1
ATOM 2981 C C . TYR B 1 163 ? 44.673 -1.240 48.455 1.00 38.32 590 TYR D C 1
ATOM 2982 O O . TYR B 1 163 ? 44.325 -1.155 49.643 1.00 35.57 590 TYR D O 1
ATOM 2991 N N . LEU B 1 164 ? 45.458 -2.211 48.003 1.00 34.83 591 LEU D N 1
ATOM 2992 C CA . LEU B 1 164 ? 45.989 -3.237 48.882 1.00 35.93 591 LEU D CA 1
ATOM 2993 C C . LEU B 1 164 ? 46.921 -2.631 49.935 1.00 41.76 591 LEU D C 1
ATOM 2994 O O . LEU B 1 164 ? 46.982 -3.107 51.071 1.00 50.39 591 LEU D O 1
ATOM 2999 N N . ALA B 1 165 ? 47.635 -1.573 49.564 1.00 38.56 592 ALA D N 1
ATOM 3000 C CA . ALA B 1 165 ? 48.552 -0.913 50.490 1.00 36.56 592 ALA D CA 1
ATOM 3001 C C . ALA B 1 165 ? 47.802 -0.025 51.475 1.00 41.03 592 ALA D C 1
ATOM 3002 O O . ALA B 1 165 ? 48.400 0.549 52.385 1.00 43.29 592 ALA D O 1
ATOM 3004 N N . GLY B 1 166 ? 46.494 0.100 51.293 1.00 41.91 593 GLY D N 1
ATOM 3005 C CA . GLY B 1 166 ? 45.720 0.944 52.185 1.00 40.82 593 GLY D CA 1
ATOM 3006 C C . GLY B 1 166 ? 45.786 2.427 51.844 1.00 45.46 593 GLY D C 1
ATOM 3007 O O . GLY B 1 166 ? 45.264 3.261 52.597 1.00 38.85 593 GLY D O 1
ATOM 3008 N N . LYS B 1 167 ? 46.416 2.759 50.715 1.00 43.68 594 LYS D N 1
ATOM 3009 C CA . LYS B 1 167 ? 46.533 4.148 50.279 1.00 55.38 594 LYS D CA 1
ATOM 3010 C C . LYS B 1 167 ? 45.226 4.688 49.716 1.00 58.23 594 LYS D C 1
ATOM 3011 O O . LYS B 1 167 ? 44.739 5.735 50.148 1.00 65.76 594 LYS D O 1
ATOM 3017 N N . ASP B 1 168 ? 44.662 3.974 48.745 1.00 65.30 595 ASP D N 1
ATOM 3018 C CA . ASP B 1 168 ? 43.411 4.391 48.117 1.00 67.29 595 ASP D CA 1
ATOM 3019 C C . ASP B 1 168 ? 42.196 3.657 48.655 1.00 65.29 595 ASP D C 1
ATOM 3020 O O . ASP B 1 168 ? 42.311 2.725 49.461 1.00 61.73 595 ASP D O 1
ATOM 3025 N N . GLU B 1 169 ? 41.023 4.087 48.201 1.00 67.94 596 GLU D N 1
ATOM 3026 C CA . GLU B 1 169 ? 39.792 3.464 48.642 1.00 67.25 596 GLU D CA 1
ATOM 3027 C C . GLU B 1 169 ? 39.183 2.642 47.522 1.00 59.16 596 GLU D C 1
ATOM 3028 O O . GLU B 1 169 ? 39.483 2.868 46.358 1.00 66.45 596 GLU D O 1
ATOM 3034 N N . LEU B 1 170 ? 38.326 1.693 47.874 1.00 51.01 597 LEU D N 1
ATOM 3035 C CA . LEU B 1 170 ? 37.726 0.815 46.879 1.00 55.27 597 LEU D CA 1
ATOM 3036 C C . LEU B 1 170 ? 37.074 1.509 45.678 1.00 56.33 597 LEU D C 1
ATOM 3037 O O . LEU B 1 170 ? 37.420 1.238 44.520 1.00 54.52 597 LEU D O 1
ATOM 3042 N N . ASN B 1 171 ? 36.138 2.407 45.949 1.00 56.32 598 ASN D N 1
ATOM 3043 C CA . ASN B 1 171 ? 35.438 3.122 44.885 1.00 59.14 598 ASN D CA 1
ATOM 3044 C C . ASN B 1 171 ? 36.401 3.968 44.063 1.00 56.50 598 ASN D C 1
ATOM 3045 O O . ASN B 1 171 ? 36.091 4.372 42.943 1.00 61.08 598 ASN D O 1
ATOM 3050 N N . LYS B 1 172 ? 37.575 4.226 44.624 1.00 43.82 599 LYS D N 1
ATOM 3051 C CA . LYS B 1 172 ? 38.574 5.032 43.947 1.00 45.40 599 LYS D CA 1
ATOM 3052 C C . LYS B 1 172 ? 39.306 4.238 42.868 1.00 45.13 599 LYS D C 1
ATOM 3053 O O . LYS B 1 172 ? 39.710 4.790 41.847 1.00 38.91 599 LYS D O 1
ATOM 3059 N N . VAL B 1 173 ? 39.456 2.936 43.092 1.00 47.35 600 VAL D N 1
ATOM 3060 C CA . VAL B 1 173 ? 40.183 2.082 42.163 1.00 43.58 600 VAL D CA 1
ATOM 3061 C C . VAL B 1 173 ? 39.330 1.324 41.146 1.00 39.98 600 VAL D C 1
ATOM 3062 O O . VAL B 1 173 ? 39.854 0.707 40.218 1.00 39.24 600 VAL D O 1
ATOM 3066 N N . ILE B 1 174 ? 38.018 1.370 41.320 1.00 36.77 601 ILE D N 1
ATOM 3067 C CA . ILE B 1 174 ? 37.124 0.724 40.381 1.00 38.87 601 ILE D CA 1
ATOM 3068 C C . ILE B 1 174 ? 36.720 1.742 39.326 1.00 40.58 601 ILE D C 1
ATOM 3069 O O . ILE B 1 174 ? 36.070 2.746 39.625 1.00 48.18 601 ILE D O 1
ATOM 3074 N N . GLN B 1 175 ? 37.127 1.478 38.091 1.00 44.70 602 GLN D N 1
ATOM 3075 C CA . GLN B 1 175 ? 36.816 2.346 36.970 1.00 43.93 602 GLN D CA 1
ATOM 3076 C C . GLN B 1 175 ? 35.896 1.584 36.039 1.00 41.36 602 GLN D C 1
ATOM 3077 O O . GLN B 1 175 ? 35.635 0.397 36.252 1.00 42.55 602 GLN D O 1
ATOM 3083 N N . HIS B 1 176 ? 35.423 2.265 34.997 1.00 39.78 603 HIS D N 1
ATOM 3084 C CA . HIS B 1 176 ? 34.542 1.641 34.020 1.00 44.17 603 HIS D CA 1
ATOM 3085 C C . HIS B 1 176 ? 35.110 1.681 32.627 1.00 41.91 603 HIS D C 1
ATOM 3086 O O . HIS B 1 176 ? 35.549 2.728 32.171 1.00 46.92 603 HIS D O 1
ATOM 3093 N N . PHE B 1 177 ? 35.101 0.535 31.956 1.00 41.92 604 PHE D N 1
ATOM 3094 C CA . PHE B 1 177 ? 35.601 0.430 30.580 1.00 39.93 604 PHE D CA 1
ATOM 3095 C C . PHE B 1 177 ? 34.438 0.588 29.573 1.00 50.12 604 PHE D C 1
ATOM 3096 O O . PHE B 1 177 ? 33.701 -0.370 29.273 1.00 47.49 604 PHE D O 1
ATOM 3104 N N . GLY B 1 178 ? 34.296 1.810 29.060 1.00 46.49 605 GLY D N 1
ATOM 3105 C CA . GLY B 1 178 ? 33.245 2.135 28.117 1.00 48.70 605 GLY D CA 1
ATOM 3106 C C . GLY B 1 178 ? 32.945 1.148 27.006 1.00 49.18 605 GLY D C 1
ATOM 3107 O O . GLY B 1 178 ? 31.836 0.634 26.937 1.00 55.31 605 GLY D O 1
ATOM 3108 N N . LYS B 1 179 ? 33.905 0.890 26.125 1.00 51.95 606 LYS D N 1
ATOM 3109 C CA . LYS B 1 179 ? 33.669 -0.039 25.023 1.00 52.27 606 LYS D CA 1
ATOM 3110 C C . LYS B 1 179 ? 33.167 -1.397 25.488 1.00 52.51 606 LYS D C 1
ATOM 3111 O O . LYS B 1 179 ? 32.128 -1.868 25.030 1.00 62.61 606 LYS D O 1
ATOM 3117 N N . GLY B 1 180 ? 33.899 -2.020 26.404 1.00 54.21 607 GLY D N 1
ATOM 3118 C CA . GLY B 1 180 ? 33.496 -3.322 26.910 1.00 51.58 607 GLY D CA 1
ATOM 3119 C C . GLY B 1 180 ? 32.225 -3.313 27.746 1.00 47.25 607 GLY D C 1
ATOM 3120 O O . GLY B 1 180 ? 31.467 -4.280 27.741 1.00 52.46 607 GLY D O 1
ATOM 3121 N N . GLY B 1 181 ? 31.988 -2.233 28.478 1.00 44.01 608 GLY D N 1
ATOM 3122 C CA . GLY B 1 181 ? 30.786 -2.168 29.287 1.00 41.89 608 GLY D CA 1
ATOM 3123 C C . GLY B 1 181 ? 30.879 -2.837 30.648 1.00 43.45 608 GLY D C 1
ATOM 3124 O O . GLY B 1 181 ? 29.861 -3.188 31.248 1.00 45.51 608 GLY D O 1
ATOM 3125 N N . PHE B 1 182 ? 32.097 -3.035 31.135 1.00 40.52 609 PHE D N 1
ATOM 3126 C CA . PHE B 1 182 ? 32.287 -3.638 32.448 1.00 42.62 609 PHE D CA 1
ATOM 3127 C C . PHE B 1 182 ? 33.266 -2.814 33.277 1.00 41.63 609 PHE D C 1
ATOM 3128 O O . PHE B 1 182 ? 34.032 -2.010 32.735 1.00 43.31 609 PHE D O 1
ATOM 3136 N N . ASP B 1 183 ? 33.207 -3.010 34.597 1.00 43.26 610 ASP D N 1
ATOM 3137 C CA . ASP B 1 183 ? 34.049 -2.297 35.549 1.00 40.36 610 ASP D CA 1
ATOM 3138 C C . ASP B 1 183 ? 35.408 -2.979 35.718 1.00 40.22 610 ASP D C 1
ATOM 3139 O O . ASP B 1 183 ? 35.501 -4.206 35.772 1.00 46.19 610 ASP D O 1
ATOM 3144 N N . VAL B 1 184 ? 36.466 -2.178 35.787 1.00 37.07 611 VAL D N 1
ATOM 3145 C CA . VAL B 1 184 ? 37.809 -2.728 35.922 1.00 41.85 611 VAL D CA 1
ATOM 3146 C C . VAL B 1 184 ? 38.634 -2.077 37.027 1.00 34.93 611 VAL D C 1
ATOM 3147 O O . VAL B 1 184 ? 38.353 -0.962 37.453 1.00 32.53 611 VAL D O 1
ATOM 3151 N N . ILE B 1 185 ? 39.639 -2.808 37.498 1.00 33.17 612 ILE D N 1
ATOM 3152 C CA . ILE B 1 185 ? 40.574 -2.329 38.518 1.00 35.37 612 ILE D CA 1
ATOM 3153 C C . ILE B 1 185 ? 41.894 -2.699 37.908 1.00 33.18 612 ILE D C 1
ATOM 3154 O O . ILE B 1 185 ? 42.132 -3.872 37.661 1.00 32.05 612 ILE D O 1
ATOM 3159 N N . THR B 1 186 ? 42.738 -1.710 37.663 1.00 29.88 613 THR D N 1
ATOM 3160 C CA . THR B 1 186 ? 44.054 -1.927 37.073 1.00 38.81 613 THR D CA 1
ATOM 3161 C C . THR B 1 186 ? 45.060 -2.313 38.169 1.00 35.81 613 THR D C 1
ATOM 3162 O O . THR B 1 186 ? 44.703 -2.344 39.343 1.00 43.68 613 THR D O 1
ATOM 3166 N N . ARG B 1 187 ? 46.305 -2.599 37.794 1.00 40.17 614 ARG D N 1
ATOM 3167 C CA . ARG B 1 187 ? 47.333 -2.983 38.769 1.00 43.25 614 ARG D CA 1
ATOM 3168 C C . ARG B 1 187 ? 47.657 -1.848 39.714 1.00 48.26 614 ARG D C 1
ATOM 3169 O O . ARG B 1 187 ? 47.719 -2.035 40.932 1.00 52.31 614 ARG D O 1
ATOM 3177 N N . GLY B 1 188 ? 47.878 -0.672 39.127 1.00 49.24 615 GLY D N 1
ATOM 3178 C CA . GLY B 1 188 ? 48.261 0.500 39.884 1.00 39.80 615 GLY D CA 1
ATOM 3179 C C . GLY B 1 188 ? 49.762 0.625 39.681 1.00 48.39 615 GLY D C 1
ATOM 3180 O O . GLY B 1 188 ? 50.335 -0.071 38.842 1.00 43.33 615 GLY D O 1
ATOM 3181 N N . GLN B 1 189 ? 50.413 1.505 40.429 1.00 52.01 616 GLN D N 1
ATOM 3182 C CA . GLN B 1 189 ? 51.856 1.647 40.285 1.00 50.99 616 GLN D CA 1
ATOM 3183 C C . GLN B 1 189 ? 52.529 0.448 40.923 1.00 49.90 616 GLN D C 1
ATOM 3184 O O . GLN B 1 189 ? 52.121 0.007 41.995 1.00 56.15 616 GLN D O 1
ATOM 3190 N N . VAL B 1 190 ? 53.560 -0.077 40.271 1.00 50.25 617 VAL D N 1
ATOM 3191 C CA . VAL B 1 190 ? 54.281 -1.232 40.797 1.00 49.17 617 VAL D CA 1
ATOM 3192 C C . VAL B 1 190 ? 54.765 -1.021 42.233 1.00 50.31 617 VAL D C 1
ATOM 3193 O O . VAL B 1 190 ? 55.573 -0.124 42.518 1.00 55.02 617 VAL D O 1
ATOM 3197 N N . PRO B 1 191 ? 54.271 -1.844 43.165 1.00 46.51 618 PRO D N 1
ATOM 3198 C CA . PRO B 1 191 ? 54.697 -1.691 44.554 1.00 52.10 618 PRO D CA 1
ATOM 3199 C C . PRO B 1 191 ? 56.059 -2.360 44.756 1.00 56.23 618 PRO D C 1
ATOM 3200 O O . PRO B 1 191 ? 56.506 -3.147 43.915 1.00 56.36 618 PRO D O 1
ATOM 3204 N N . PRO B 1 192 ? 56.741 -2.050 45.873 1.00 57.46 619 PRO D N 1
ATOM 3205 C CA . PRO B 1 192 ? 58.056 -2.636 46.162 1.00 50.02 619 PRO D CA 1
ATOM 3206 C C . PRO B 1 192 ? 57.909 -4.033 46.757 1.00 55.30 619 PRO D C 1
ATOM 3207 O O . PRO B 1 192 ? 58.864 -4.804 46.788 1.00 63.80 619 PRO D O 1
ATOM 3211 N N . ASN B 1 193 ? 56.700 -4.347 47.217 1.00 51.39 620 ASN D N 1
ATOM 3212 C CA . ASN B 1 193 ? 56.404 -5.620 47.863 1.00 51.73 620 ASN D CA 1
ATOM 3213 C C . ASN B 1 193 ? 55.156 -6.253 47.255 1.00 55.94 620 ASN D C 1
ATOM 3214 O O . ASN B 1 193 ? 54.151 -6.471 47.945 1.00 49.69 620 ASN D O 1
ATOM 3219 N N . PRO B 1 194 ? 55.207 -6.581 45.961 1.00 56.07 621 PRO D N 1
ATOM 3220 C CA . PRO B 1 194 ? 54.058 -7.182 45.280 1.00 53.79 621 PRO D CA 1
ATOM 3221 C C . PRO B 1 194 ? 53.356 -8.318 46.032 1.00 56.74 621 PRO D C 1
ATOM 3222 O O . PRO B 1 194 ? 52.176 -8.205 46.365 1.00 59.13 621 PRO D O 1
ATOM 3226 N N . SER B 1 195 ? 54.086 -9.400 46.300 1.00 60.85 622 SER D N 1
ATOM 3227 C CA . SER B 1 195 ? 53.543 -10.582 46.980 1.00 62.32 622 SER D CA 1
ATOM 3228 C C . SER B 1 195 ? 52.973 -10.326 48.368 1.00 58.07 622 SER D C 1
ATOM 3229 O O . SER B 1 195 ? 51.904 -10.820 48.725 1.00 62.36 622 SER D O 1
ATOM 3232 N N . GLU B 1 196 ? 53.707 -9.553 49.147 1.00 56.48 623 GLU D N 1
ATOM 3233 C CA . GLU B 1 196 ? 53.326 -9.214 50.495 1.00 56.68 623 GLU D CA 1
ATOM 3234 C C . GLU B 1 196 ? 51.979 -8.486 50.532 1.00 55.87 623 GLU D C 1
ATOM 3235 O O . GLU B 1 196 ? 51.228 -8.613 51.500 1.00 59.18 623 GLU D O 1
ATOM 3241 N N . LEU B 1 197 ? 51.658 -7.737 49.478 1.00 50.74 624 LEU D N 1
ATOM 3242 C CA . LEU B 1 197 ? 50.382 -7.019 49.435 1.00 45.86 624 LEU D CA 1
ATOM 3243 C C . LEU B 1 197 ? 49.225 -7.949 49.074 1.00 47.25 624 LEU D C 1
ATOM 3244 O O . LEU B 1 197 ? 48.103 -7.763 49.545 1.00 47.02 624 LEU D O 1
ATOM 3249 N N . LEU B 1 198 ? 49.492 -8.950 48.239 1.00 46.60 625 LEU D N 1
ATOM 3250 C CA . LEU B 1 198 ? 48.454 -9.895 47.843 1.00 42.36 625 LEU D CA 1
ATOM 3251 C C . LEU B 1 198 ? 48.013 -10.795 48.993 1.00 40.78 625 LEU D C 1
ATOM 3252 O O . LEU B 1 198 ? 46.905 -11.331 48.983 1.00 41.42 625 LEU D O 1
ATOM 3257 N N . MET B 1 199 ? 48.890 -10.962 49.977 1.00 48.82 626 MET D N 1
ATOM 3258 C CA . MET B 1 199 ? 48.604 -11.797 51.147 1.00 53.77 626 MET D CA 1
ATOM 3259 C C . MET B 1 199 ? 47.979 -10.928 52.209 1.00 47.39 626 MET D C 1
ATOM 3260 O O . MET B 1 199 ? 47.503 -11.406 53.232 1.00 49.40 626 MET D O 1
ATOM 3265 N N . ARG B 1 200 ? 47.987 -9.638 51.940 1.00 49.07 627 ARG D N 1
ATOM 3266 C CA . ARG B 1 200 ? 47.498 -8.671 52.885 1.00 58.09 627 ARG D CA 1
ATOM 3267 C C . ARG B 1 200 ? 46.287 -9.054 53.694 1.00 62.56 627 ARG D C 1
ATOM 3268 O O . ARG B 1 200 ? 46.422 -9.678 54.749 1.00 79.07 627 ARG D O 1
ATOM 3276 N N . ASP B 1 201 ? 45.107 -8.692 53.214 1.00 59.29 628 ASP D N 1
ATOM 3277 C CA . ASP B 1 201 ? 43.879 -8.970 53.947 1.00 56.76 628 ASP D CA 1
ATOM 3278 C C . ASP B 1 201 ? 42.780 -8.239 53.199 1.00 53.21 628 ASP D C 1
ATOM 3279 O O . ASP B 1 201 ? 41.624 -8.657 53.178 1.00 52.42 628 ASP D O 1
ATOM 3284 N N . ARG B 1 202 ? 43.171 -7.116 52.603 1.00 49.78 629 ARG D N 1
ATOM 3285 C CA . ARG B 1 202 ? 42.277 -6.328 51.796 1.00 45.60 629 ARG D CA 1
ATOM 3286 C C . ARG B 1 202 ? 42.011 -7.099 50.500 1.00 48.39 629 ARG D C 1
ATOM 3287 O O . ARG B 1 202 ? 41.000 -6.876 49.842 1.00 55.76 629 ARG D O 1
ATOM 3295 N N . MET B 1 203 ? 42.916 -8.002 50.125 1.00 49.70 630 MET D N 1
ATOM 3296 C CA . MET B 1 203 ? 42.708 -8.788 48.913 1.00 46.70 630 MET D CA 1
ATOM 3297 C C . MET B 1 203 ? 41.428 -9.577 49.120 1.00 44.26 630 MET D C 1
ATOM 3298 O O . MET B 1 203 ? 40.496 -9.498 48.312 1.00 48.08 630 MET D O 1
ATOM 3303 N N . ARG B 1 204 ? 41.386 -10.320 50.222 1.00 43.70 631 ARG D N 1
ATOM 3304 C CA . ARG B 1 204 ? 40.225 -11.124 50.568 1.00 46.79 631 ARG D CA 1
ATOM 3305 C C . ARG B 1 204 ? 39.031 -10.203 50.711 1.00 49.02 631 ARG D C 1
ATOM 3306 O O . ARG B 1 204 ? 38.005 -10.387 50.056 1.00 52.75 631 ARG D O 1
ATOM 3314 N N . GLN B 1 205 ? 39.181 -9.202 51.573 1.00 47.09 632 GLN D N 1
ATOM 3315 C CA . GLN B 1 205 ? 38.121 -8.246 51.829 1.00 42.27 632 GLN D CA 1
ATOM 3316 C C . GLN B 1 205 ? 37.535 -7.731 50.540 1.00 44.96 632 GLN D C 1
ATOM 3317 O O . GLN B 1 205 ? 36.320 -7.639 50.407 1.00 56.89 632 GLN D O 1
ATOM 3323 N N . LEU B 1 206 ? 38.405 -7.408 49.588 1.00 45.18 633 LEU D N 1
ATOM 3324 C CA . LEU B 1 206 ? 37.986 -6.920 48.279 1.00 40.66 633 LEU D CA 1
ATOM 3325 C C . LEU B 1 206 ? 37.129 -7.960 47.583 1.00 39.37 633 LEU D C 1
ATOM 3326 O O . LEU B 1 206 ? 35.966 -7.722 47.278 1.00 41.39 633 LEU D O 1
ATOM 3331 N N . LEU B 1 207 ? 37.721 -9.120 47.339 1.00 38.46 634 LEU D N 1
ATOM 3332 C CA . LEU B 1 207 ? 37.029 -10.189 46.648 1.00 38.85 634 LEU D CA 1
ATOM 3333 C C . LEU B 1 207 ? 35.660 -10.524 47.226 1.00 42.46 634 LEU D C 1
ATOM 3334 O O . LEU B 1 207 ? 34.700 -10.723 46.475 1.00 53.51 634 LEU D O 1
ATOM 3339 N N . GLU B 1 208 ? 35.531 -10.574 48.545 1.00 43.44 635 GLU D N 1
ATOM 3340 C CA . GLU B 1 208 ? 34.224 -10.903 49.079 1.00 41.02 635 GLU D CA 1
ATOM 3341 C C . GLU B 1 208 ? 33.262 -9.748 48.971 1.00 34.84 635 GLU D C 1
ATOM 3342 O O . GLU B 1 208 ? 32.065 -9.940 48.831 1.00 37.43 635 GLU D O 1
ATOM 3348 N N . TRP B 1 209 ? 33.780 -8.533 49.022 1.00 42.82 636 TRP D N 1
ATOM 3349 C CA . TRP B 1 209 ? 32.905 -7.381 48.882 1.00 41.30 636 TRP D CA 1
ATOM 3350 C C . TRP B 1 209 ? 32.376 -7.441 47.454 1.00 40.50 636 TRP D C 1
ATOM 3351 O O . TRP B 1 209 ? 31.182 -7.378 47.213 1.00 38.88 636 TRP D O 1
ATOM 3362 N N . ALA B 1 210 ? 33.303 -7.568 46.511 1.00 41.12 637 ALA D N 1
ATOM 3363 C CA . ALA B 1 210 ? 32.981 -7.637 45.097 1.00 40.36 637 ALA D CA 1
ATOM 3364 C C . ALA B 1 210 ? 31.966 -8.722 44.784 1.00 40.73 637 ALA D C 1
ATOM 3365 O O . ALA B 1 210 ? 31.071 -8.511 43.971 1.00 47.47 637 ALA D O 1
ATOM 3367 N N . ASN B 1 211 ? 32.099 -9.871 45.440 1.00 44.22 638 ASN D N 1
ATOM 3368 C CA . ASN B 1 211 ? 31.193 -10.993 45.223 1.00 44.62 638 ASN D CA 1
ATOM 3369 C C . ASN B 1 211 ? 29.725 -10.633 45.478 1.00 46.56 638 ASN D C 1
ATOM 3370 O O . ASN B 1 211 ? 28.824 -11.267 44.931 1.00 50.72 638 ASN D O 1
ATOM 3375 N N . ASP B 1 212 ? 29.481 -9.617 46.301 1.00 49.10 639 ASP D N 1
ATOM 3376 C CA . ASP B 1 212 ? 28.112 -9.198 46.608 1.00 46.53 639 ASP D CA 1
ATOM 3377 C C . ASP B 1 212 ? 27.561 -8.069 45.737 1.00 44.99 639 ASP D C 1
ATOM 3378 O O . ASP B 1 212 ? 26.397 -7.714 45.860 1.00 48.65 639 ASP D O 1
ATOM 3383 N N . HIS B 1 213 ? 28.386 -7.502 44.867 1.00 46.86 640 HIS D N 1
ATOM 3384 C CA . HIS B 1 213 ? 27.935 -6.400 44.019 1.00 46.67 640 HIS D CA 1
ATOM 3385 C C . HIS B 1 213 ? 28.070 -6.689 42.536 1.00 47.70 640 HIS D C 1
ATOM 3386 O O . HIS B 1 213 ? 27.642 -5.898 41.697 1.00 56.23 640 HIS D O 1
ATOM 3393 N N . TYR B 1 214 ? 28.667 -7.827 42.214 1.00 44.32 641 TYR D N 1
ATOM 3394 C CA . TYR B 1 214 ? 28.837 -8.208 40.824 1.00 42.49 641 TYR D CA 1
ATOM 3395 C C . TYR B 1 214 ? 28.344 -9.612 40.597 1.00 43.54 641 TYR D C 1
ATOM 3396 O O . TYR B 1 214 ? 28.413 -10.467 41.490 1.00 45.00 641 TYR D O 1
ATOM 3405 N N . ASP B 1 215 ? 27.827 -9.854 39.401 1.00 39.19 642 ASP D N 1
ATOM 3406 C CA . ASP B 1 215 ? 27.349 -11.183 39.070 1.00 36.85 642 ASP D CA 1
ATOM 3407 C C . ASP B 1 215 ? 28.548 -12.063 38.748 1.00 37.13 642 ASP D C 1
ATOM 3408 O O . ASP B 1 215 ? 28.519 -13.263 38.976 1.00 50.73 642 ASP D O 1
ATOM 3413 N N . LEU B 1 216 ? 29.611 -11.457 38.234 1.00 37.43 643 LEU D N 1
ATOM 3414 C CA . LEU B 1 216 ? 30.814 -12.192 37.877 1.00 38.51 643 LEU D CA 1
ATOM 3415 C C . LEU B 1 216 ? 32.054 -11.341 38.153 1.00 43.25 643 LEU D C 1
ATOM 3416 O O . LEU B 1 216 ? 32.089 -10.132 37.837 1.00 34.62 643 LEU D O 1
ATOM 3421 N N . VAL B 1 217 ? 33.056 -11.971 38.769 1.00 43.10 644 VAL D N 1
ATOM 3422 C CA . VAL B 1 217 ? 34.314 -11.302 39.102 1.00 39.51 644 VAL D CA 1
ATOM 3423 C C . VAL B 1 217 ? 35.466 -12.064 38.469 1.00 44.56 644 VAL D C 1
ATOM 3424 O O . VAL B 1 217 ? 35.773 -13.190 38.865 1.00 43.62 644 VAL D O 1
ATOM 3428 N N . ILE B 1 218 ? 36.114 -11.440 37.498 1.00 42.72 645 ILE D N 1
ATOM 3429 C CA . ILE B 1 218 ? 37.234 -12.060 36.815 1.00 40.86 645 ILE D CA 1
ATOM 3430 C C . ILE B 1 218 ? 38.549 -11.486 37.335 1.00 39.76 645 ILE D C 1
ATOM 3431 O O . ILE B 1 218 ? 38.791 -10.284 37.257 1.00 41.74 645 ILE D O 1
ATOM 3436 N N . VAL B 1 219 ? 39.395 -12.353 37.871 1.00 42.41 646 VAL D N 1
ATOM 3437 C CA . VAL B 1 219 ? 40.675 -11.923 38.410 1.00 43.33 646 VAL D CA 1
ATOM 3438 C C . VAL B 1 219 ? 41.824 -12.479 37.576 1.00 41.60 646 VAL D C 1
ATOM 3439 O O . VAL B 1 219 ? 42.037 -13.682 37.531 1.00 47.06 646 VAL D O 1
ATOM 3443 N N . ASP B 1 220 ? 42.552 -11.590 36.915 1.00 46.83 647 ASP D N 1
ATOM 3444 C CA . ASP B 1 220 ? 43.692 -11.962 36.083 1.00 49.28 647 ASP D CA 1
ATOM 3445 C C . ASP B 1 220 ? 44.904 -12.099 36.978 1.00 48.92 647 ASP D C 1
ATOM 3446 O O . ASP B 1 220 ? 45.237 -11.169 37.708 1.00 54.72 647 ASP D O 1
ATOM 3451 N N . THR B 1 221 ? 45.580 -13.237 36.924 1.00 51.72 648 THR D N 1
ATOM 3452 C CA . THR B 1 221 ? 46.758 -13.436 37.766 1.00 56.19 648 THR D CA 1
ATOM 3453 C C . THR B 1 221 ? 47.997 -13.818 36.959 1.00 52.22 648 THR D C 1
ATOM 3454 O O . THR B 1 221 ? 47.893 -14.455 35.913 1.00 52.09 648 THR D O 1
ATOM 3458 N N . PRO B 1 222 ? 49.192 -13.442 37.446 1.00 54.47 649 PRO D N 1
ATOM 3459 C CA . PRO B 1 222 ? 50.448 -13.755 36.751 1.00 54.28 649 PRO D CA 1
ATOM 3460 C C . PRO B 1 222 ? 50.635 -15.265 36.564 1.00 56.72 649 PRO D C 1
ATOM 3461 O O . PRO B 1 222 ? 50.122 -16.061 37.346 1.00 58.17 649 PRO D O 1
ATOM 3465 N N . PRO B 1 223 ? 51.383 -15.674 35.525 1.00 62.70 650 PRO D N 1
ATOM 3466 C CA . PRO B 1 223 ? 51.625 -17.092 35.239 1.00 58.31 650 PRO D CA 1
ATOM 3467 C C . PRO B 1 223 ? 52.003 -17.893 36.481 1.00 64.98 650 PRO D C 1
ATOM 3468 O O . PRO B 1 223 ? 52.830 -17.458 37.287 1.00 64.15 650 PRO D O 1
ATOM 3472 N N . MET B 1 224 ? 51.397 -19.067 36.624 1.00 69.21 651 MET D N 1
ATOM 3473 C CA . MET B 1 224 ? 51.651 -19.936 37.766 1.00 72.88 651 MET D CA 1
ATOM 3474 C C . MET B 1 224 ? 53.118 -20.341 37.915 1.00 74.44 651 MET D C 1
ATOM 3475 O O . MET B 1 224 ? 53.604 -20.529 39.030 1.00 78.72 651 MET D O 1
ATOM 3480 N N . LEU B 1 225 ? 53.825 -20.481 36.799 1.00 74.67 652 LEU D N 1
ATOM 3481 C CA . LEU B 1 225 ? 55.233 -20.870 36.844 1.00 71.30 652 LEU D CA 1
ATOM 3482 C C . LEU B 1 225 ? 56.158 -19.667 36.820 1.00 65.91 652 LEU D C 1
ATOM 3483 O O . LEU B 1 225 ? 57.285 -19.765 36.368 1.00 68.02 652 LEU D O 1
ATOM 3488 N N . ALA B 1 226 ? 55.681 -18.529 37.302 1.00 66.60 653 ALA D N 1
ATOM 3489 C CA . ALA B 1 226 ? 56.494 -17.321 37.318 1.00 60.72 653 ALA D CA 1
ATOM 3490 C C . ALA B 1 226 ? 56.562 -16.745 38.727 1.00 59.78 653 ALA D C 1
ATOM 3491 O O . ALA B 1 226 ? 57.583 -16.190 39.127 1.00 62.68 653 ALA D O 1
ATOM 3493 N N . VAL B 1 227 ? 55.464 -16.888 39.466 1.00 57.60 654 VAL D N 1
ATOM 3494 C CA . VAL B 1 227 ? 55.345 -16.405 40.840 1.00 45.71 654 VAL D CA 1
ATOM 3495 C C . VAL B 1 227 ? 54.300 -17.253 41.541 1.00 51.40 654 VAL D C 1
ATOM 3496 O O . VAL B 1 227 ? 53.593 -18.024 40.895 1.00 48.94 654 VAL D O 1
ATOM 3500 N N . SER B 1 228 ? 54.189 -17.093 42.857 1.00 54.71 655 SER D N 1
ATOM 3501 C CA . SER B 1 228 ? 53.223 -17.855 43.647 1.00 53.11 655 SER D CA 1
ATOM 3502 C C . SER B 1 228 ? 51.910 -17.103 43.767 1.00 49.36 655 SER D C 1
ATOM 3503 O O . SER B 1 228 ? 50.941 -17.619 44.323 1.00 55.70 655 SER D O 1
ATOM 3506 N N . ASP B 1 229 ? 51.887 -15.879 43.256 1.00 49.14 656 ASP D N 1
ATOM 3507 C CA . ASP B 1 229 ? 50.701 -15.033 43.320 1.00 48.45 656 ASP D CA 1
ATOM 3508 C C . ASP B 1 229 ? 49.363 -15.701 43.018 1.00 47.19 656 ASP D C 1
ATOM 3509 O O . ASP B 1 229 ? 48.419 -15.561 43.789 1.00 46.65 656 ASP D O 1
ATOM 3514 N N . ALA B 1 230 ? 49.268 -16.425 41.907 1.00 51.71 657 ALA D N 1
ATOM 3515 C CA . ALA B 1 230 ? 48.014 -17.097 41.553 1.00 50.64 657 ALA D CA 1
ATOM 3516 C C . ALA B 1 230 ? 47.507 -18.042 42.659 1.00 51.66 657 ALA D C 1
ATOM 3517 O O . ALA B 1 230 ? 46.298 -18.147 42.891 1.00 54.81 657 ALA D O 1
ATOM 3519 N N . ALA B 1 231 ? 48.423 -18.719 43.345 1.00 53.45 658 ALA D N 1
ATOM 3520 C CA . ALA B 1 231 ? 48.041 -19.640 44.411 1.00 51.66 658 ALA D CA 1
ATOM 3521 C C . ALA B 1 231 ? 47.644 -18.918 45.702 1.00 57.76 658 ALA D C 1
ATOM 3522 O O . ALA B 1 231 ? 46.857 -19.441 46.489 1.00 67.30 658 ALA D O 1
ATOM 3524 N N . VAL B 1 232 ? 48.185 -17.724 45.929 1.00 57.52 659 VAL D N 1
ATOM 3525 C CA . VAL B 1 232 ? 47.837 -16.971 47.131 1.00 61.68 659 VAL D CA 1
ATOM 3526 C C . VAL B 1 232 ? 46.465 -16.311 46.941 1.00 64.35 659 VAL D C 1
ATOM 3527 O O . VAL B 1 232 ? 45.691 -16.164 47.892 1.00 62.73 659 VAL D O 1
ATOM 3531 N N . VAL B 1 233 ? 46.168 -15.910 45.708 1.00 59.49 660 VAL D N 1
ATOM 3532 C CA . VAL B 1 233 ? 44.881 -15.298 45.403 1.00 49.46 660 VAL D CA 1
ATOM 3533 C C . VAL B 1 233 ? 43.872 -16.409 45.121 1.00 44.57 660 VAL D C 1
ATOM 3534 O O . VAL B 1 233 ? 42.693 -16.286 45.444 1.00 41.68 660 VAL D O 1
ATOM 3538 N N . GLY B 1 234 ? 44.345 -17.502 44.526 1.00 39.38 661 GLY D N 1
ATOM 3539 C CA . GLY B 1 234 ? 43.459 -18.607 44.212 1.00 42.85 661 GLY D CA 1
ATOM 3540 C C . GLY B 1 234 ? 42.712 -19.167 45.412 1.00 47.09 661 GLY D C 1
ATOM 3541 O O . GLY B 1 234 ? 41.717 -19.873 45.265 1.00 54.69 661 GLY D O 1
ATOM 3542 N N . ARG B 1 235 ? 43.180 -18.847 46.610 1.00 56.50 662 ARG D N 1
ATOM 3543 C CA . ARG B 1 235 ? 42.551 -19.355 47.823 1.00 58.62 662 ARG D CA 1
ATOM 3544 C C . ARG B 1 235 ? 41.318 -18.589 48.259 1.00 57.15 662 ARG D C 1
ATOM 3545 O O . ARG B 1 235 ? 40.815 -18.801 49.354 1.00 55.57 662 ARG D O 1
ATOM 3553 N N . SER B 1 236 ? 40.830 -17.701 47.400 1.00 59.08 663 SER D N 1
ATOM 3554 C CA . SER B 1 236 ? 39.648 -16.900 47.712 1.00 61.06 663 SER D CA 1
ATOM 3555 C C . SER B 1 236 ? 38.711 -16.854 46.514 1.00 60.31 663 SER D C 1
ATOM 3556 O O . SER B 1 236 ? 37.633 -16.268 46.569 1.00 62.23 663 SER D O 1
ATOM 3559 N N . VAL B 1 237 ? 39.145 -17.473 45.426 1.00 60.65 664 VAL D N 1
ATOM 3560 C CA . VAL B 1 237 ? 38.356 -17.525 44.210 1.00 61.80 664 VAL D CA 1
ATOM 3561 C C . VAL B 1 237 ? 37.556 -18.832 44.298 1.00 58.08 664 VAL D C 1
ATOM 3562 O O . VAL B 1 237 ? 37.980 -19.779 44.956 1.00 62.41 664 VAL D O 1
ATOM 3566 N N . GLY B 1 238 ? 36.394 -18.877 43.657 1.00 58.36 665 GLY D N 1
ATOM 3567 C CA . GLY B 1 238 ? 35.582 -20.081 43.698 1.00 49.14 665 GLY D CA 1
ATOM 3568 C C . GLY B 1 238 ? 35.840 -21.005 42.527 1.00 47.77 665 GLY D C 1
ATOM 3569 O O . GLY B 1 238 ? 35.564 -22.195 42.592 1.00 58.66 665 GLY D O 1
ATOM 3570 N N . THR B 1 239 ? 36.379 -20.459 41.451 1.00 49.82 666 THR D N 1
ATOM 3571 C CA . THR B 1 239 ? 36.668 -21.251 40.261 1.00 52.48 666 THR D CA 1
ATOM 3572 C C . THR B 1 239 ? 38.008 -20.779 39.713 1.00 52.53 666 THR D C 1
ATOM 3573 O O . THR B 1 239 ? 38.382 -19.621 39.890 1.00 61.88 666 THR D O 1
ATOM 3577 N N . SER B 1 240 ? 38.735 -21.671 39.060 1.00 53.56 667 SER D N 1
ATOM 3578 C CA . SER B 1 240 ? 40.012 -21.303 38.462 1.00 49.96 667 SER D CA 1
ATOM 3579 C C . SER B 1 240 ? 40.146 -21.957 37.111 1.00 47.86 667 SER D C 1
ATOM 3580 O O . SER B 1 240 ? 39.671 -23.070 36.894 1.00 45.28 667 SER D O 1
ATOM 3583 N N . LEU B 1 241 ? 40.776 -21.243 36.193 1.00 49.63 668 LEU D N 1
ATOM 3584 C CA . LEU B 1 241 ? 41.015 -21.771 34.863 1.00 54.35 668 LEU D CA 1
ATOM 3585 C C . LEU B 1 241 ? 42.445 -21.457 34.496 1.00 51.31 668 LEU D C 1
ATOM 3586 O O . LEU B 1 241 ? 42.981 -20.412 34.869 1.00 53.56 668 LEU D O 1
ATOM 3591 N N . LEU B 1 242 ? 43.060 -22.380 33.774 1.00 54.42 669 LEU D N 1
ATOM 3592 C CA . LEU B 1 242 ? 44.434 -22.219 33.341 1.00 57.92 669 LEU D CA 1
ATOM 3593 C C . LEU B 1 242 ? 44.451 -22.102 31.815 1.00 58.14 669 LEU D C 1
ATOM 3594 O O . LEU B 1 242 ? 43.925 -22.959 31.099 1.00 57.15 669 LEU D O 1
ATOM 3599 N N . VAL B 1 243 ? 45.043 -21.035 31.308 1.00 51.41 670 VAL D N 1
ATOM 3600 C CA . VAL B 1 243 ? 45.091 -20.879 29.872 1.00 56.16 670 VAL D CA 1
ATOM 3601 C C . VAL B 1 243 ? 46.465 -21.239 29.317 1.00 56.06 670 VAL D C 1
ATOM 3602 O O . VAL B 1 243 ? 47.476 -20.626 29.662 1.00 64.35 670 VAL D O 1
ATOM 3606 N N . ALA B 1 244 ? 46.481 -22.262 28.467 1.00 55.58 671 ALA D N 1
ATOM 3607 C CA . ALA B 1 244 ? 47.699 -22.745 27.824 1.00 50.24 671 ALA D CA 1
ATOM 3608 C C . ALA B 1 244 ? 47.705 -22.280 26.381 1.00 50.56 671 ALA D C 1
ATOM 3609 O O . ALA B 1 244 ? 46.654 -22.237 25.739 1.00 48.74 671 ALA D O 1
ATOM 3611 N N . ARG B 1 245 ? 48.876 -21.918 25.866 1.00 51.16 672 ARG D N 1
ATOM 3612 C CA . ARG B 1 245 ? 48.933 -21.483 24.482 1.00 63.38 672 ARG D CA 1
ATOM 3613 C C . ARG B 1 245 ? 49.281 -22.605 23.522 1.00 71.30 672 ARG D C 1
ATOM 3614 O O . ARG B 1 245 ? 50.100 -23.479 23.811 1.00 73.00 672 ARG D O 1
ATOM 3622 N N . PHE B 1 246 ? 48.629 -22.554 22.370 1.00 76.91 673 PHE D N 1
ATOM 3623 C CA . PHE B 1 246 ? 48.811 -23.510 21.295 1.00 80.18 673 PHE D CA 1
ATOM 3624 C C . PHE B 1 246 ? 50.264 -23.516 20.821 1.00 83.46 673 PHE D C 1
ATOM 3625 O O . PHE B 1 246 ? 50.775 -22.498 20.352 1.00 84.26 673 PHE D O 1
ATOM 3633 N N . GLY B 1 247 ? 50.930 -24.659 20.964 1.00 82.46 674 GLY D N 1
ATOM 3634 C CA . GLY B 1 247 ? 52.305 -24.777 20.511 1.00 83.49 674 GLY D CA 1
ATOM 3635 C C . GLY B 1 247 ? 53.432 -24.312 21.418 1.00 85.44 674 GLY D C 1
ATOM 3636 O O . GLY B 1 247 ? 54.547 -24.829 21.328 1.00 84.40 674 GLY D O 1
ATOM 3637 N N . LEU B 1 248 ? 53.164 -23.336 22.280 1.00 87.47 675 LEU D N 1
ATOM 3638 C CA . LEU B 1 248 ? 54.191 -22.823 23.183 1.00 85.07 675 LEU D CA 1
ATOM 3639 C C . LEU B 1 248 ? 54.271 -23.642 24.468 1.00 81.36 675 LEU D C 1
ATOM 3640 O O . LEU B 1 248 ? 55.354 -23.877 25.010 1.00 75.89 675 LEU D O 1
ATOM 3645 N N . ASN B 1 249 ? 53.119 -24.072 24.959 1.00 80.62 676 ASN D N 1
ATOM 3646 C CA . ASN B 1 249 ? 53.087 -24.851 26.183 1.00 84.01 676 ASN D CA 1
ATOM 3647 C C . ASN B 1 249 ? 53.209 -26.343 25.899 1.00 82.77 676 ASN D C 1
ATOM 3648 O O . ASN B 1 249 ? 53.173 -26.770 24.746 1.00 81.71 676 ASN D O 1
ATOM 3653 N N . THR B 1 250 ? 53.375 -27.125 26.961 1.00 79.36 677 THR D N 1
ATOM 3654 C CA . THR B 1 250 ? 53.491 -28.570 26.842 1.00 81.04 677 THR D CA 1
ATOM 3655 C C . THR B 1 250 ? 52.536 -29.142 27.869 1.00 83.93 677 THR D C 1
ATOM 3656 O O . THR B 1 250 ? 52.381 -28.577 28.955 1.00 83.42 677 THR D O 1
ATOM 3660 N N . ALA B 1 251 ? 51.894 -30.254 27.530 1.00 84.60 678 ALA D N 1
ATOM 3661 C CA . ALA B 1 251 ? 50.960 -30.886 28.447 1.00 84.75 678 ALA D CA 1
ATOM 3662 C C . ALA B 1 251 ? 51.638 -31.147 29.794 1.00 87.08 678 ALA D C 1
ATOM 3663 O O . ALA B 1 251 ? 50.979 -31.495 30.775 1.00 89.80 678 ALA D O 1
ATOM 3665 N N . LYS B 1 252 ? 52.955 -30.970 29.838 1.00 88.96 679 LYS D N 1
ATOM 3666 C CA . LYS B 1 252 ? 53.712 -31.183 31.069 1.00 90.56 679 LYS D CA 1
ATOM 3667 C C . LYS B 1 252 ? 53.535 -30.002 32.020 1.00 87.09 679 LYS D C 1
ATOM 3668 O O . LYS B 1 252 ? 52.839 -30.118 33.028 1.00 85.22 679 LYS D O 1
ATOM 3674 N N . GLU B 1 253 ? 54.160 -28.871 31.683 1.00 85.40 680 GLU D N 1
ATOM 3675 C CA . GLU B 1 253 ? 54.089 -27.654 32.492 1.00 82.96 680 GLU D CA 1
ATOM 3676 C C . GLU B 1 253 ? 52.674 -27.253 32.914 1.00 83.94 680 GLU D C 1
ATOM 3677 O O . GLU B 1 253 ? 52.487 -26.669 33.984 1.00 82.46 680 GLU D O 1
ATOM 3683 N N . VAL B 1 254 ? 51.679 -27.567 32.090 1.00 81.33 681 VAL D N 1
ATOM 3684 C CA . VAL B 1 254 ? 50.302 -27.230 32.430 1.00 83.00 681 VAL D CA 1
ATOM 3685 C C . VAL B 1 254 ? 49.848 -28.020 33.669 1.00 85.06 681 VAL D C 1
ATOM 3686 O O . VAL B 1 254 ? 49.471 -27.433 34.689 1.00 83.33 681 VAL D O 1
ATOM 3690 N N . SER B 1 255 ? 49.902 -29.347 33.586 1.00 86.25 682 SER D N 1
ATOM 3691 C CA . SER B 1 255 ? 49.495 -30.204 34.699 1.00 89.29 682 SER D CA 1
ATOM 3692 C C . SER B 1 255 ? 50.393 -29.984 35.914 1.00 87.36 682 SER D C 1
ATOM 3693 O O . SER B 1 255 ? 50.068 -30.402 37.028 1.00 82.60 682 SER D O 1
ATOM 3696 N N . LEU B 1 256 ? 51.528 -29.333 35.686 1.00 86.06 683 LEU D N 1
ATOM 3697 C CA . LEU B 1 256 ? 52.470 -29.038 36.754 1.00 84.78 683 LEU D CA 1
ATOM 3698 C C . LEU B 1 256 ? 51.961 -27.810 37.499 1.00 86.22 683 LEU D C 1
ATOM 3699 O O . LEU B 1 256 ? 52.128 -27.684 38.714 1.00 84.60 683 LEU D O 1
ATOM 3704 N N . SER B 1 257 ? 51.331 -26.907 36.754 1.00 83.20 684 SER D N 1
ATOM 3705 C CA . SER B 1 257 ? 50.783 -25.687 37.330 1.00 80.47 684 SER D CA 1
ATOM 3706 C C . SER B 1 257 ? 49.524 -26.037 38.116 1.00 78.05 684 SER D C 1
ATOM 3707 O O . SER B 1 257 ? 49.345 -25.594 39.252 1.00 71.45 684 SER D O 1
ATOM 3710 N N . MET B 1 258 ? 48.660 -26.842 37.504 1.00 76.61 685 MET D N 1
ATOM 3711 C CA . MET B 1 258 ? 47.417 -27.259 38.143 1.00 76.05 685 MET D CA 1
ATOM 3712 C C . MET B 1 258 ? 47.742 -28.025 39.413 1.00 72.76 685 MET D C 1
ATOM 3713 O O . MET B 1 258 ? 47.019 -27.948 40.405 1.00 76.26 685 MET D O 1
ATOM 3718 N N . GLN B 1 259 ? 48.836 -28.770 39.370 1.00 73.08 686 GLN D N 1
ATOM 3719 C CA . GLN B 1 259 ? 49.266 -29.550 40.516 1.00 77.22 686 GLN D CA 1
ATOM 3720 C C . GLN B 1 259 ? 49.707 -28.646 41.669 1.00 74.29 686 GLN D C 1
ATOM 3721 O O . GLN B 1 259 ? 49.264 -28.823 42.800 1.00 69.30 686 GLN D O 1
ATOM 3727 N N . ARG B 1 260 ? 50.575 -27.676 41.391 1.00 76.91 687 ARG D N 1
ATOM 3728 C CA . ARG B 1 260 ? 51.038 -26.782 42.445 1.00 80.43 687 ARG D CA 1
ATOM 3729 C C . ARG B 1 260 ? 49.934 -25.870 42.961 1.00 79.17 687 ARG D C 1
ATOM 3730 O O . ARG B 1 260 ? 50.059 -25.288 44.038 1.00 83.23 687 ARG D O 1
ATOM 3738 N N . LEU B 1 261 ? 48.855 -25.747 42.193 1.00 78.80 688 LEU D N 1
ATOM 3739 C CA . LEU B 1 261 ? 47.711 -24.942 42.615 1.00 79.32 688 LEU D CA 1
ATOM 3740 C C . LEU B 1 261 ? 46.900 -25.845 43.545 1.00 80.43 688 LEU D C 1
ATOM 3741 O O . LEU B 1 261 ? 46.212 -25.379 44.458 1.00 78.49 688 LEU D O 1
ATOM 3746 N N . GLU B 1 262 ? 47.007 -27.148 43.292 1.00 83.19 689 GLU D N 1
ATOM 3747 C CA . GLU B 1 262 ? 46.329 -28.180 44.069 1.00 84.59 689 GLU D CA 1
ATOM 3748 C C . GLU B 1 262 ? 46.885 -28.165 45.487 1.00 84.16 689 GLU D C 1
ATOM 3749 O O . GLU B 1 262 ? 46.131 -28.129 46.460 1.00 84.85 689 GLU D O 1
ATOM 3755 N N . GLN B 1 263 ? 48.215 -28.206 45.577 1.00 81.72 690 GLN D N 1
ATOM 3756 C CA . GLN B 1 263 ? 48.942 -28.186 46.844 1.00 79.80 690 GLN D CA 1
ATOM 3757 C C . GLN B 1 263 ? 48.528 -27.000 47.701 1.00 80.71 690 GLN D C 1
ATOM 3758 O O . GLN B 1 263 ? 48.510 -27.082 48.929 1.00 80.48 690 GLN D O 1
ATOM 3764 N N . ALA B 1 264 ? 48.207 -25.890 47.046 1.00 80.60 691 ALA D N 1
ATOM 3765 C CA . ALA B 1 264 ? 47.801 -24.685 47.753 1.00 77.54 691 ALA D CA 1
ATOM 3766 C C . ALA B 1 264 ? 46.307 -24.678 48.094 1.00 75.80 691 ALA D C 1
ATOM 3767 O O . ALA B 1 264 ? 45.821 -23.753 48.744 1.00 81.21 691 ALA D O 1
ATOM 3769 N N . GLY B 1 265 ? 45.587 -25.713 47.667 1.00 76.14 692 GLY D N 1
ATOM 3770 C CA . GLY B 1 265 ? 44.161 -25.795 47.947 1.00 74.95 692 GLY D CA 1
ATOM 3771 C C . GLY B 1 265 ? 43.360 -24.811 47.115 1.00 76.45 692 GLY D C 1
ATOM 3772 O O . GLY B 1 265 ? 42.579 -24.017 47.643 1.00 74.83 692 GLY D O 1
ATOM 3773 N N . VAL B 1 266 ? 43.550 -24.878 45.802 1.00 79.12 693 VAL D N 1
ATOM 3774 C CA . VAL B 1 266 ? 42.881 -23.985 44.867 1.00 79.89 693 VAL D CA 1
ATOM 3775 C C . VAL B 1 266 ? 42.069 -24.722 43.800 1.00 83.15 693 VAL D C 1
ATOM 3776 O O . VAL B 1 266 ? 42.613 -25.513 43.027 1.00 83.93 693 VAL D O 1
ATOM 3780 N N . ASN B 1 267 ? 40.770 -24.446 43.755 1.00 81.63 694 ASN D N 1
ATOM 3781 C CA . ASN B 1 267 ? 39.872 -25.069 42.786 1.00 86.16 694 ASN D CA 1
ATOM 3782 C C . ASN B 1 267 ? 40.232 -24.819 41.315 1.00 87.85 694 ASN D C 1
ATOM 3783 O O . ASN B 1 267 ? 39.733 -23.868 40.707 1.00 91.79 694 ASN D O 1
ATOM 3788 N N . ILE B 1 268 ? 41.082 -25.667 40.737 1.00 82.94 695 ILE D N 1
ATOM 3789 C CA . ILE B 1 268 ? 41.447 -25.510 39.330 1.00 83.79 695 ILE D CA 1
ATOM 3790 C C . ILE B 1 268 ? 40.547 -26.417 38.490 1.00 83.27 695 ILE D C 1
ATOM 3791 O O . ILE B 1 268 ? 40.911 -27.556 38.205 1.00 86.19 695 ILE D O 1
ATOM 3796 N N . LYS B 1 269 ? 39.383 -25.913 38.089 1.00 80.67 696 LYS D N 1
ATOM 3797 C CA . LYS B 1 269 ? 38.440 -26.704 37.303 1.00 78.75 696 LYS D CA 1
ATOM 3798 C C . LYS B 1 269 ? 38.933 -27.217 35.954 1.00 77.07 696 LYS D C 1
ATOM 3799 O O . LYS B 1 269 ? 38.444 -28.238 35.472 1.00 85.96 696 LYS D O 1
ATOM 3805 N N . GLY B 1 270 ? 39.892 -26.533 35.340 1.00 71.33 697 GLY D N 1
ATOM 3806 C CA . GLY B 1 270 ? 40.367 -26.998 34.050 1.00 66.22 697 GLY D CA 1
ATOM 3807 C C . GLY B 1 270 ? 41.345 -26.103 33.308 1.00 65.92 697 GLY D C 1
ATOM 3808 O O . GLY B 1 270 ? 42.105 -25.351 33.925 1.00 66.26 697 GLY D O 1
ATOM 3809 N N . ALA B 1 271 ? 41.323 -26.180 31.976 1.00 60.19 698 ALA D N 1
ATOM 3810 C CA . ALA B 1 271 ? 42.240 -25.402 31.150 1.00 55.72 698 ALA D CA 1
ATOM 3811 C C . ALA B 1 271 ? 41.619 -24.889 29.861 1.00 53.95 698 ALA D C 1
ATOM 3812 O O . ALA B 1 271 ? 40.543 -25.321 29.465 1.00 54.85 698 ALA D O 1
ATOM 3814 N N . ILE B 1 272 ? 42.319 -23.964 29.210 1.00 54.12 699 ILE D N 1
ATOM 3815 C CA . ILE B 1 272 ? 41.853 -23.377 27.959 1.00 56.43 699 ILE D CA 1
ATOM 3816 C C . ILE B 1 272 ? 42.959 -23.370 26.909 1.00 58.94 699 ILE D C 1
ATOM 3817 O O . ILE B 1 272 ? 44.054 -22.864 27.151 1.00 59.67 699 ILE D O 1
ATOM 3822 N N . LEU B 1 273 ? 42.673 -23.927 25.739 1.00 63.79 700 LEU D N 1
ATOM 3823 C CA . LEU B 1 273 ? 43.662 -23.952 24.671 1.00 66.96 700 LEU D CA 1
ATOM 3824 C C . LEU B 1 273 ? 43.434 -22.709 23.820 1.00 70.27 700 LEU D C 1
ATOM 3825 O O . LEU B 1 273 ? 42.447 -22.612 23.091 1.00 72.14 700 LEU D O 1
ATOM 3830 N N . ASN B 1 274 ? 44.345 -21.752 23.931 1.00 72.92 701 ASN D N 1
ATOM 3831 C CA . ASN B 1 274 ? 44.233 -20.501 23.189 1.00 74.28 701 ASN D CA 1
ATOM 3832 C C . ASN B 1 274 ? 45.302 -20.382 22.107 1.00 73.78 701 ASN D C 1
ATOM 3833 O O . ASN B 1 274 ? 46.376 -20.970 22.213 1.00 68.49 701 ASN D O 1
ATOM 3838 N N . GLY B 1 275 ? 44.989 -19.623 21.062 1.00 77.34 702 GLY D N 1
ATOM 3839 C CA . GLY B 1 275 ? 45.930 -19.424 19.979 1.00 82.55 702 GLY D CA 1
ATOM 3840 C C . GLY B 1 275 ? 45.702 -20.324 18.783 1.00 85.78 702 GLY D C 1
ATOM 3841 O O . GLY B 1 275 ? 46.060 -19.961 17.666 1.00 86.12 702 GLY D O 1
ATOM 3842 N N . VAL B 1 276 ? 45.105 -21.490 19.021 1.00 90.43 703 VAL D N 1
ATOM 3843 C CA . VAL B 1 276 ? 44.830 -22.475 17.974 1.00 94.88 703 VAL D CA 1
ATOM 3844 C C . VAL B 1 276 ? 44.698 -21.855 16.588 1.00 97.66 703 VAL D C 1
ATOM 3845 O O . VAL B 1 276 ? 43.755 -21.114 16.318 1.00 99.70 703 VAL D O 1
ATOM 3849 N N . ILE B 1 277 ? 45.650 -22.167 15.713 1.00 100.00 704 ILE D N 1
ATOM 3850 C CA . ILE B 1 277 ? 45.650 -21.634 14.355 1.00 100.00 704 ILE D CA 1
ATOM 3851 C C . ILE B 1 277 ? 45.555 -22.753 13.312 1.00 100.00 704 ILE D C 1
ATOM 3852 O O . ILE B 1 277 ? 46.566 -23.294 12.866 1.00 100.00 704 ILE D O 1
ATOM 3857 N N . LYS B 1 278 ? 44.325 -23.090 12.930 1.00 100.00 705 LYS D N 1
ATOM 3858 C CA . LYS B 1 278 ? 44.063 -24.144 11.951 1.00 99.78 705 LYS D CA 1
ATOM 3859 C C . LYS B 1 278 ? 44.645 -23.741 10.596 1.00 100.00 705 LYS D C 1
ATOM 3860 O O . LYS B 1 278 ? 45.305 -22.709 10.483 1.00 100.00 705 LYS D O 1
ATOM 3866 N N . ARG B 1 279 ? 44.403 -24.570 9.582 1.00 100.00 706 ARG D N 1
ATOM 3867 C CA . ARG B 1 279 ? 44.870 -24.336 8.215 1.00 100.00 706 ARG D CA 1
ATOM 3868 C C . ARG B 1 279 ? 46.342 -23.916 8.126 1.00 100.00 706 ARG D C 1
ATOM 3869 O O . ARG B 1 279 ? 46.690 -23.025 7.349 1.00 100.00 706 ARG D O 1
ATOM 3877 N N . ALA B 1 280 ? 47.204 -24.563 8.908 1.00 99.96 707 ALA D N 1
ATOM 3878 C CA . ALA B 1 280 ? 48.628 -24.230 8.897 1.00 100.00 707 ALA D CA 1
ATOM 3879 C C . ALA B 1 280 ? 49.531 -25.424 9.205 1.00 100.00 707 ALA D C 1
ATOM 3880 O O . ALA B 1 280 ? 49.077 -26.570 9.231 1.00 100.00 707 ALA D O 1
ATOM 3882 N N . SER B 1 281 ? 50.813 -25.140 9.436 1.00 100.00 708 SER D N 1
ATOM 3883 C CA . SER B 1 281 ? 51.807 -26.172 9.740 1.00 100.00 708 SER D CA 1
ATOM 3884 C C . SER B 1 281 ? 52.663 -25.814 10.965 1.00 100.00 708 SER D C 1
ATOM 3885 O O . SER B 1 281 ? 52.130 -25.515 12.035 1.00 100.00 708 SER D O 1
ATOM 3888 N N . THR B 1 282 ? 53.987 -25.848 10.803 1.00 100.00 709 THR D N 1
ATOM 3889 C CA . THR B 1 282 ? 54.912 -25.534 11.896 1.00 100.00 709 THR D CA 1
ATOM 3890 C C . THR B 1 282 ? 56.345 -25.318 11.389 1.00 100.00 709 THR D C 1
ATOM 3891 O O . THR B 1 282 ? 56.670 -25.691 10.261 1.00 100.00 709 THR D O 1
ATOM 3895 N N . ALA B 1 283 ? 57.196 -24.714 12.219 1.00 100.00 710 ALA D N 1
ATOM 3896 C CA . ALA B 1 283 ? 58.586 -24.461 11.837 1.00 100.00 710 ALA D CA 1
ATOM 3897 C C . ALA B 1 283 ? 59.483 -24.008 12.995 1.00 100.00 710 ALA D C 1
ATOM 3898 O O . ALA B 1 283 ? 60.410 -23.223 12.793 1.00 100.00 710 ALA D O 1
ATOM 3900 N N . TYR B 1 284 ? 59.212 -24.509 14.199 1.00 100.00 711 TYR D N 1
ATOM 3901 C CA . TYR B 1 284 ? 59.995 -24.159 15.389 1.00 100.00 711 TYR D CA 1
ATOM 3902 C C . TYR B 1 284 ? 60.787 -25.348 15.941 1.00 100.00 711 TYR D C 1
ATOM 3903 O O . TYR B 1 284 ? 61.189 -26.233 15.184 1.00 100.00 711 TYR D O 1
ATOM 3912 N N . SER B 1 285 ? 61.011 -25.362 17.256 1.00 100.00 712 SER D N 1
ATOM 3913 C CA . SER B 1 285 ? 61.754 -26.445 17.902 1.00 100.00 712 SER D CA 1
ATOM 3914 C C . SER B 1 285 ? 62.095 -26.179 19.374 1.00 100.00 712 SER D C 1
ATOM 3915 O O . SER B 1 285 ? 62.541 -25.086 19.727 1.00 100.00 712 SER D O 1
ATOM 3918 N N . TYR B 1 286 ? 61.879 -27.190 20.220 1.00 100.00 713 TYR D N 1
ATOM 3919 C CA . TYR B 1 286 ? 62.180 -27.125 21.657 1.00 100.00 713 TYR D CA 1
ATOM 3920 C C . TYR B 1 286 ? 61.572 -28.293 22.439 1.00 100.00 713 TYR D C 1
ATOM 3921 O O . TYR B 1 286 ? 60.591 -28.899 22.007 1.00 100.00 713 TYR D O 1
ATOM 3930 N N . GLY B 1 287 ? 62.166 -28.595 23.594 1.00 100.00 714 GLY D N 1
ATOM 3931 C CA . GLY B 1 287 ? 61.683 -29.678 24.438 1.00 100.00 714 GLY D CA 1
ATOM 3932 C C . GLY B 1 287 ? 62.349 -29.691 25.808 1.00 100.00 714 GLY D C 1
ATOM 3933 O O . GLY B 1 287 ? 63.287 -28.932 26.047 1.00 100.00 714 GLY D O 1
ATOM 3934 N N . TYR B 1 288 ? 61.864 -30.546 26.707 1.00 100.00 715 TYR D N 1
ATOM 3935 C CA . TYR B 1 288 ? 62.420 -30.663 28.059 1.00 99.91 715 TYR D CA 1
ATOM 3936 C C . TYR B 1 288 ? 62.473 -32.130 28.485 1.00 100.00 715 TYR D C 1
ATOM 3937 O O . TYR B 1 288 ? 61.876 -32.964 27.774 1.00 100.00 715 TYR D O 1
#

Secondary structure (DSSP, 8-state):
----THHHHTTT--EEEEEEPPSHHHH---------S--HHHHSTT-HHHHHHHHHHHHHHHHTSS-S--EEEEEESSSSS-HHHHHHHHHHHHHHTT--EEEEE--TTT--HHHHTT---SSSHHHHHTTSS-HHHH-EEETTTTEEEE---S--S-HHHHHTSHHHHHHHHHHHHH-SEEEEE---TTT-THHHHHGGG-SEEEEEEETTTS-TTHHHHHHHHHHHTT-----EEEEE-----SS--------/----SHHHHTTT--EEEEEE--HHHHT---------S----HHHHSTT-HHHHHHHHHHHHHHHHTSS----EEEEEESSSSSSHHHHHHHHHHHHHHTT--EEEEE--TTT--HHHHTT---SSSHHHHHTTSS-HHHH-EEETTTTEEEE---SPPS-HHHHHTSSHHHHHHHHHHTT-SEEEEE---TTT-SHHHHHGGG-SEEEEEEETTTS-HHHHHHHHHHHHHTT--EEEEEEEE---S---------

Organism: Escherichia coli (strain K12) (NCBI:txid83333)

Sequence (510 aa):
GVEAPEQLEEHGISVYATIPMSEWLDKRQQRHRTKNIPFLAVDNPADSAVEAVRALRTSLHFAMMETENNILMITGATPDSGKTFVSSTLAAVIAQSDQKVLFIDADLRRGYSHNLFTVSNEHGLSEYLAGKDELNKVIQHFGKGGFDVITRGQVPPNPSELLMRDRMRQLLEWANDHYDLVIVDTPPMLAVSDAAVVGRSVGTSLLVARFGLNTAKEVSLSMQRLEQAGVNIKGAILNGVIKRASTAYSYGYNYGVEAPEQLEEHGISVYA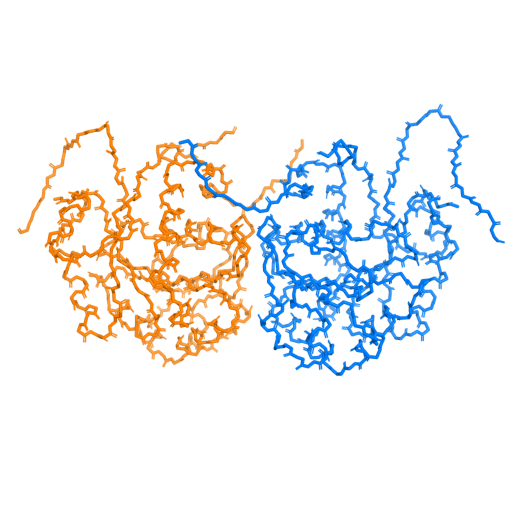TIPMSEWLDKRTRLQRHRTKNIPFLAVDNPADSAVEAVRALRTSLHFAMMETENNILMITGATPDSGKTFVSSTLAAVIAQSDQKVLFIDADLRRGYSHNLFTVSNEHGLSEYLAGKDELNKVIQHFGKGGFDVITRGQVPPNPSELLMRDRMRQLLEWANDHYDLVIVDTPPMLAVSDAAVVGRSVGTSLLVARFGLNTAKEVSLSMQRLEQAGVNIKGAILNGVIKRASTAYSYGY

B-factor: mean 67.61, std 21.58, range [13.59, 100.0]

Radius of gyration: 25.37 Å; Cα contacts (8 Å, |Δi|>4): 1056; chains: 2; bounding box: 67×72×50 Å

CATH classification: 3.40.50.300